Protein 6ISV (pdb70)

Sequence (681 aa):
KVPETHKGYVFTSGSSRLTLKDVPTYKPGPGEVLLKLEASGVCHSDLHILQGSFPIPSNSVLGHEITGTVVAYGLGVDPKTYPEGQLYAAHGPNPCGSCRECRSGKDNLCHAENRTNYGLGYPGGYQQYTLAKVHNLIKVPDGVGAAIAAVTTDAVLTPYHAFKKADINGLSKILIIGLGGLGINAVQIAKAMGAHVTAYDLKESSRQLARQFGADVVLESLTLDDASKEYDFVADIVSIQSTFDLALKQVKSNGLVIPLGLGSPKLTFDQNDLLVREIRILGSFWGTSLDQAEVFDLVKSGAFKPQVETGKFKDLNEILEKLEKGQIKSRLVLTDFDDIGKVPETHKGYVFTSGSSRLTLKDVPTYKPGPGEVLLKLEASGVCHSDLHILQGSFPIPSNSVLGHEITGTVVAYGLGVDPKTYPEGQLYAAHGPNPCGSCRECRSGKDNLCHAENRTNYGLGYPGGYQQYTLAKVHNLIKVPDGVGAAIAAVTTDAVLTPYHAFKKADINGLSKILIIGLGGLGINAVQIAKAMGAHVTAYDLKESSRQLARQFGADVVLESLTLDDASKEYDFVADIVSIQSTFDLALKQVKSNGLVIPLGLGSPKLTFDQNDLLVREIRILGSFWGTSLDQAEVFDLVKSGAFKPQVETGKFKDLNEILEKLEKGQIKSRLVLTDFDDI

Foldseek 3Di:
DDDQWWWFWWAAPPALGTDIDIDGQDDAAALKFKWFFFKFWDDCVVNCCSVPLDDAHGRAGATQLTKGFGDGDYPPDDCVVRPGPFIKTFQQQQFPCDDPCNVVLNRNPHPPPPDGGARSHAHHRLIRMHMHNVVGIDTQDPVDDSHNSSLCQFLQLQLLQVVVVQVDALPFEEEEEDQAQNNLSNLLNCVLRNYQYEYEYQDVLSLVSSVVRPRPYYDNDAALVDQACAGLEYEYQQPDARSVSRRLRNHHQLHEYEPAHPNDSDYDDDPVSCVVRVYHYDYTGRHGVVSSVVSSVCVVVVSGDRDEDEDASVCVRVVSVCVVVVNDSHIYMYRDSPDD/DDDDQWWWAFFFAPPALFTDIDIHGQDAAAAQKFKWQWFKFWDDCVVNCCSVVLDDADGGAGATQLTKGATDGDHHPDDQVVGDGPFIKTFQQQQAPCPDPCNVVFVSNVHPDPPDGGARRHQHHHLIRMHMHRPVGIDGQPPPDDRHNSSLCSFLQQQLLQVVVVQPDAQDFEEEEEAQAQNNLSNLLNCVVRNYQYEYEDQDPLRLVSSVVRPNNHYDNDAQPPPAAPAGQEYEQAQDDQRVVASRLRRHHQLHEYEPSYSNGSDYDDDPVSCVVSVYYYDYTGRHTVVSSVVSSVCCVVVSRPGDEAEDASVCVRVVSVCVVVPVDSHIYMYRDNVPD

Organism: Geotrichum candidum (NCBI:txid1173061)

Radius of gyration: 28.6 Å; Cα contacts (8 Å, |Δi|>4): 1696; chains: 2; bounding box: 55×83×76 Å

Structure (mmCIF, N/CA/C/O backbone):
data_6ISV
#
_entry.id   6ISV
#
_cell.length_a   104.751
_cell.length_b   104.751
_cell.length_c   273.064
_cell.angle_alpha   90.00
_cell.angle_beta   90.00
_cell.angle_gamma   120.00
#
_symmetry.space_group_name_H-M   'P 65 2 2'
#
loop_
_entity.id
_entity.type
_entity.pdbx_description
1 polymer 'Acetophenone reductase'
2 non-polymer NICOTINAMIDE-ADENINE-DINUCLEOTIDE
3 non-polymer 'ZINC ION'
4 water water
#
loop_
_atom_site.group_PDB
_atom_site.id
_atom_site.type_symbol
_atom_site.label_atom_id
_atom_site.label_alt_id
_atom_site.label_comp_id
_atom_site.label_asym_id
_atom_site.label_entity_id
_atom_site.label_seq_id
_atom_site.pdbx_PDB_ins_code
_atom_site.Cartn_x
_atom_site.Cartn_y
_atom_site.Cartn_z
_atom_site.occupancy
_atom_site.B_iso_or_equiv
_atom_site.auth_seq_id
_atom_site.auth_comp_id
_atom_site.auth_asym_id
_atom_site.auth_atom_id
_atom_site.pdbx_PDB_model_num
ATOM 1 N N . LYS A 1 3 ? -12.008 14.049 5.556 1.00 123.93 3 LYS A N 1
ATOM 2 C CA . LYS A 1 3 ? -13.418 14.210 5.891 1.00 126.80 3 LYS A CA 1
ATOM 3 C C . LYS A 1 3 ? -13.582 14.891 7.247 1.00 132.68 3 LYS A C 1
ATOM 4 O O . LYS A 1 3 ? -12.717 14.775 8.120 1.00 140.00 3 LYS A O 1
ATOM 6 N N . VAL A 1 4 ? -14.693 15.597 7.421 1.00 126.91 4 VAL A N 1
ATOM 7 C CA . VAL A 1 4 ? -14.989 16.324 8.653 1.00 116.32 4 VAL A CA 1
ATOM 8 C C . VAL A 1 4 ? -15.951 15.481 9.486 1.00 110.32 4 VAL A C 1
ATOM 9 O O . VAL A 1 4 ? -17.084 15.246 9.043 1.00 112.57 4 VAL A O 1
ATOM 13 N N . PRO A 1 5 ? -15.557 15.026 10.675 1.00 103.93 5 PRO A N 1
ATOM 14 C CA . PRO A 1 5 ? -16.497 14.297 11.534 1.00 102.68 5 PRO A CA 1
ATOM 15 C C . PRO A 1 5 ? -17.731 15.130 11.861 1.00 109.20 5 PRO A C 1
ATOM 16 O O . PRO A 1 5 ? -17.769 16.347 11.661 1.00 101.53 5 PRO A O 1
ATOM 20 N N . GLU A 1 6 ? -18.766 14.443 12.363 1.00 121.94 6 GLU A N 1
ATOM 21 C CA . GLU A 1 6 ? -20.006 15.101 12.763 1.00 123.69 6 GLU A CA 1
ATOM 22 C C . GLU A 1 6 ? -20.062 15.410 14.253 1.00 118.99 6 GLU A C 1
ATOM 23 O O . GLU A 1 6 ? -20.871 16.246 14.672 1.00 124.70 6 GLU A O 1
ATOM 29 N N . THR A 1 7 ? -19.242 14.749 15.059 1.00 105.09 7 THR A N 1
ATOM 30 C CA . THR A 1 7 ? -18.937 15.218 16.397 1.00 101.79 7 THR A CA 1
ATOM 31 C C . THR A 1 7 ? -17.431 15.140 16.593 1.00 95.79 7 THR A C 1
ATOM 32 O O . THR A 1 7 ? -16.746 14.349 15.936 1.00 92.86 7 THR A O 1
ATOM 36 N N . HIS A 1 8 ? -16.921 15.987 17.483 1.00 93.73 8 HIS A N 1
ATOM 37 C CA . HIS A 1 8 ? -15.506 16.035 17.825 1.00 96.87 8 HIS A CA 1
ATOM 38 C C . HIS A 1 8 ? -15.387 16.063 19.338 1.00 96.28 8 HIS A C 1
ATOM 39 O O . HIS A 1 8 ? -16.376 16.200 20.056 1.00 97.64 8 HIS A O 1
ATOM 46 N N . LYS A 1 9 ? -14.171 15.944 19.844 1.00 99.00 9 LYS A N 1
ATOM 47 C CA . LYS A 1 9 ? -13.994 15.938 21.287 1.00 102.74 9 LYS A CA 1
ATOM 48 C C . LYS A 1 9 ? -13.729 17.361 21.757 1.00 102.10 9 LYS A C 1
ATOM 49 O O . LYS A 1 9 ? -12.934 18.088 21.150 1.00 96.49 9 LYS A O 1
ATOM 51 N N . GLY A 1 10 ? -14.421 17.763 22.827 1.00 103.56 10 GLY A N 1
ATOM 52 C CA . GLY A 1 10 ? -14.269 19.098 23.363 1.00 99.34 10 GLY A CA 1
ATOM 53 C C . GLY A 1 10 ? -14.296 19.091 24.878 1.00 90.73 10 GLY A C 1
ATOM 54 O O . GLY A 1 10 ? -14.685 18.111 25.514 1.00 87.18 10 GLY A O 1
ATOM 55 N N . TYR A 1 11 ? -13.854 20.207 25.445 1.00 90.76 11 TYR A N 1
ATOM 56 C CA . TYR A 1 11 ? -13.877 20.426 26.884 1.00 91.95 11 TYR A CA 1
ATOM 57 C C . TYR A 1 11 ? -14.971 21.432 27.191 1.00 93.91 11 TYR A C 1
ATOM 58 O O . TYR A 1 11 ? -14.915 22.573 26.722 1.00 91.90 11 TYR A O 1
ATOM 67 N N . VAL A 1 12 ? -15.957 21.017 27.976 1.00 97.56 12 VAL A N 1
ATOM 68 C CA . VAL A 1 12 ? -17.098 21.855 28.306 1.00 97.26 12 VAL A CA 1
ATOM 69 C C . VAL A 1 12 ? -16.974 22.292 29.758 1.00 101.88 12 VAL A C 1
ATOM 70 O O . VAL A 1 12 ? -16.846 21.460 30.667 1.00 97.58 12 VAL A O 1
ATOM 74 N N . PHE A 1 13 ? -16.982 23.602 29.965 1.00 104.20 13 PHE A N 1
ATOM 75 C CA . PHE A 1 13 ? -17.266 24.159 31.275 1.00 101.63 13 PHE A CA 1
ATOM 76 C C . PHE A 1 13 ? -18.771 24.063 31.500 1.00 107.83 13 PHE A C 1
ATOM 77 O O . PHE A 1 13 ? -19.567 24.517 30.669 1.00 98.22 13 PHE A O 1
ATOM 85 N N . THR A 1 14 ? -19.163 23.415 32.584 1.00 116.76 14 THR A N 1
ATOM 86 C CA . THR A 1 14 ? -20.534 23.464 33.055 1.00 113.92 14 THR A CA 1
ATOM 87 C C . THR A 1 14 ? -20.551 24.352 34.288 1.00 108.87 14 THR A C 1
ATOM 88 O O . THR A 1 14 ? -19.614 24.318 35.095 1.00 104.81 14 THR A O 1
ATOM 92 N N . SER A 1 15 ? -21.584 25.184 34.405 1.00 109.77 15 SER A N 1
ATOM 93 C CA . SER A 1 15 ? -21.623 26.165 35.486 1.00 115.16 15 SER A CA 1
ATOM 94 C C . SER A 1 15 ? -21.820 25.456 36.823 1.00 119.82 15 SER A C 1
ATOM 95 O O . SER A 1 15 ? -22.844 24.796 37.042 1.00 123.80 15 SER A O 1
ATOM 98 N N . GLY A 1 16 ? -20.836 25.584 37.711 1.00 114.98 16 GLY A N 1
ATOM 99 C CA . GLY A 1 16 ? -20.875 24.970 39.026 1.00 115.45 16 GLY A CA 1
ATOM 100 C C . GLY A 1 16 ? -19.725 24.028 39.314 1.00 113.48 16 GLY A C 1
ATOM 101 O O . GLY A 1 16 ? -19.510 23.668 40.485 1.00 115.30 16 GLY A O 1
ATOM 102 N N . SER A 1 17 ? -18.980 23.608 38.291 1.00 110.39 17 SER A N 1
ATOM 103 C CA . SER A 1 17 ? -17.810 22.759 38.472 1.00 105.09 17 SER A CA 1
ATOM 104 C C . SER A 1 17 ? -16.550 23.598 38.330 1.00 109.12 17 SER A C 1
ATOM 105 O O . SER A 1 17 ? -16.447 24.424 37.419 1.00 103.59 17 SER A O 1
ATOM 107 N N . SER A 1 18 ? -15.612 23.404 39.253 1.00 127.96 18 SER A N 1
ATOM 108 C CA . SER A 1 18 ? -14.265 23.956 39.146 1.00 127.41 18 SER A CA 1
ATOM 109 C C . SER A 1 18 ? -13.421 23.196 38.147 1.00 118.25 18 SER A C 1
ATOM 110 O O . SER A 1 18 ? -12.204 23.444 38.081 1.00 120.73 18 SER A O 1
ATOM 112 N N . ARG A 1 19 ? -14.067 22.291 37.405 1.00 110.70 19 ARG A N 1
ATOM 113 C CA . ARG A 1 19 ? -13.405 21.428 36.438 1.00 107.05 19 ARG A CA 1
ATOM 114 C C . ARG A 1 19 ? -14.213 21.374 35.147 1.00 112.57 19 ARG A C 1
ATOM 115 O O . ARG A 1 19 ? -15.429 21.165 35.177 1.00 119.99 19 ARG A O 1
ATOM 117 N N . LEU A 1 20 ? -13.538 21.581 34.019 1.00 112.20 20 LEU A N 1
ATOM 118 C CA . LEU A 1 20 ? -14.138 21.330 32.719 1.00 105.56 20 LEU A CA 1
ATOM 119 C C . LEU A 1 20 ? -14.162 19.822 32.477 1.00 109.29 20 LEU A C 1
ATOM 120 O O . LEU A 1 20 ? -13.280 19.089 32.936 1.00 105.44 20 LEU A O 1
ATOM 122 N N . THR A 1 21 ? -15.204 19.353 31.791 1.00 111.58 21 THR A N 1
ATOM 123 C CA . THR A 1 21 ? -15.393 17.934 31.513 1.00 107.21 21 THR A CA 1
ATOM 124 C C . THR A 1 21 ? -15.293 17.684 30.013 1.00 100.26 21 THR A C 1
ATOM 125 O O . THR A 1 21 ? -15.827 18.451 29.211 1.00 99.17 21 THR A O 1
ATOM 129 N N . LEU A 1 22 ? -14.607 16.612 29.633 1.00 93.83 22 LEU A N 1
ATOM 130 C CA . LEU A 1 22 ? -14.357 16.313 28.226 1.00 94.57 22 LEU A CA 1
ATOM 131 C C . LEU A 1 22 ? -15.466 15.411 27.675 1.00 108.66 22 LEU A C 1
ATOM 132 O O . LEU A 1 22 ? -15.672 14.301 28.178 1.00 123.37 22 LEU A O 1
ATOM 137 N N . LYS A 1 23 ? -16.156 15.865 26.627 1.00 104.38 23 LYS A N 1
ATOM 138 C CA . LYS A 1 23 ? -17.216 15.076 26.007 1.00 100.56 23 LYS A CA 1
ATOM 139 C C . LYS A 1 23 ? -17.089 15.127 24.488 1.00 107.43 23 LYS A C 1
ATOM 140 O O . LYS A 1 23 ? -16.153 15.706 23.924 1.00 102.34 23 LYS A O 1
ATOM 142 N N . ASP A 1 24 ? -18.030 14.477 23.822 1.00 116.52 24 ASP A N 1
ATOM 143 C CA . ASP A 1 24 ? -18.216 14.674 22.396 1.00 118.00 24 ASP A CA 1
ATOM 144 C C . ASP A 1 24 ? -19.221 15.799 22.200 1.00 110.31 24 ASP A C 1
ATOM 145 O O . ASP A 1 24 ? -20.240 15.874 22.895 1.00 103.91 24 ASP A O 1
ATOM 150 N N . VAL A 1 25 ? -18.907 16.684 21.266 1.00 108.01 25 VAL A N 1
ATOM 151 C CA . VAL A 1 25 ? -19.624 17.934 21.071 1.00 108.21 25 VAL A CA 1
ATOM 152 C C . VAL A 1 25 ? -19.830 18.046 19.562 1.00 103.91 25 VAL A C 1
ATOM 153 O O . VAL A 1 25 ? -18.949 17.634 18.790 1.00 99.82 25 VAL A O 1
ATOM 157 N N . PRO A 1 26 ? -20.979 18.536 19.091 1.00 98.95 26 PRO A N 1
ATOM 158 C CA . PRO A 1 26 ? -21.267 18.470 17.650 1.00 99.68 26 PRO A CA 1
ATOM 159 C C . PRO A 1 26 ? -20.350 19.373 16.844 1.00 94.98 26 PRO A C 1
ATOM 160 O O . PRO A 1 26 ? -20.102 20.524 17.215 1.00 93.01 26 PRO A O 1
ATOM 164 N N . THR A 1 27 ? -19.849 18.833 15.731 1.00 94.10 27 THR A N 1
ATOM 165 C CA . THR A 1 27 ? -19.024 19.592 14.787 1.00 94.60 27 THR A CA 1
ATOM 166 C C . THR A 1 27 ? -19.929 20.555 14.023 1.00 90.00 27 THR A C 1
ATOM 167 O O . THR A 1 27 ? -20.662 20.153 13.118 1.00 89.39 27 THR A O 1
ATOM 171 N N . TYR A 1 28 ? -19.879 21.833 14.396 1.00 85.89 28 TYR A N 1
ATOM 172 C CA . TYR A 1 28 ? -20.816 22.825 13.888 1.00 83.95 28 TYR A CA 1
ATOM 173 C C . TYR A 1 28 ? -20.599 23.070 12.397 1.00 83.70 28 TYR A C 1
ATOM 174 O O . TYR A 1 28 ? -19.483 22.949 11.878 1.00 75.89 28 TYR A O 1
ATOM 176 N N . LYS A 1 29 ? -21.692 23.426 11.708 1.00 83.10 29 LYS A N 1
ATOM 177 C CA . LYS A 1 29 ? -21.670 23.654 10.267 1.00 82.54 29 LYS A CA 1
ATOM 178 C C . LYS A 1 29 ? -21.250 25.090 9.966 1.00 82.81 29 LYS A C 1
ATOM 179 O O . LYS A 1 29 ? -21.814 26.023 10.548 1.00 76.96 29 LYS A O 1
ATOM 181 N N . PRO A 1 30 ? -20.290 25.308 9.057 1.00 90.62 30 PRO A N 1
ATOM 182 C CA . PRO A 1 30 ? -19.791 26.671 8.790 1.00 86.90 30 PRO A CA 1
ATOM 183 C C . PRO A 1 30 ? -20.850 27.501 8.086 1.00 87.71 30 PRO A C 1
ATOM 184 O O . PRO A 1 30 ? -21.226 27.210 6.948 1.00 90.53 30 PRO A O 1
ATOM 188 N N . GLY A 1 31 ? -21.321 28.542 8.767 1.00 89.73 31 GLY A N 1
ATOM 189 C CA . GLY A 1 31 ? -22.329 29.424 8.229 1.00 87.92 31 GLY A CA 1
ATOM 190 C C . GLY A 1 31 ? -21.747 30.413 7.241 1.00 90.70 31 GLY A C 1
ATOM 191 O O . GLY A 1 31 ? -20.606 30.275 6.789 1.00 92.51 31 GLY A O 1
ATOM 192 N N . PRO A 1 32 ? -22.523 31.438 6.887 1.00 94.36 32 PRO A N 1
ATOM 193 C CA . PRO A 1 32 ? -22.069 32.381 5.853 1.00 96.73 32 PRO A CA 1
ATOM 194 C C . PRO A 1 32 ? -20.881 33.196 6.342 1.00 99.42 32 PRO A C 1
ATOM 195 O O . PRO A 1 32 ? -20.882 33.717 7.462 1.00 100.99 32 PRO A O 1
ATOM 199 N N . GLY A 1 33 ? -19.856 33.289 5.494 1.00 96.56 33 GLY A N 1
ATOM 200 C CA . GLY A 1 33 ? -18.624 33.960 5.854 1.00 89.14 33 GLY A CA 1
ATOM 201 C C . GLY A 1 33 ? -17.784 33.237 6.879 1.00 82.17 33 GLY A C 1
ATOM 202 O O . GLY A 1 33 ? -16.758 33.779 7.314 1.00 75.05 33 GLY A O 1
ATOM 203 N N . GLU A 1 34 ? -18.184 32.035 7.279 1.00 76.85 34 GLU A N 1
ATOM 204 C CA . GLU A 1 34 ? -17.493 31.267 8.296 1.00 76.16 34 GLU A CA 1
ATOM 205 C C . GLU A 1 34 ? -16.699 30.139 7.655 1.00 81.16 34 GLU A C 1
ATOM 206 O O . GLU A 1 34 ? -16.922 29.753 6.500 1.00 82.81 34 GLU A O 1
ATOM 212 N N . VAL A 1 35 ? -15.744 29.640 8.432 1.00 70.45 35 VAL A N 1
ATOM 213 C CA . VAL A 1 35 ? -14.954 28.475 8.072 1.00 71.08 35 VAL A CA 1
ATOM 214 C C . VAL A 1 35 ? -14.856 27.585 9.309 1.00 78.47 35 VAL A C 1
ATOM 215 O O . VAL A 1 35 ? -14.856 28.074 10.446 1.00 86.48 35 VAL A O 1
ATOM 219 N N . LEU A 1 36 ? -14.835 26.273 9.094 1.00 72.82 36 LEU A N 1
ATOM 220 C CA . LEU A 1 36 ? -14.559 25.330 10.169 1.00 72.75 36 LEU A CA 1
ATOM 221 C C . LEU A 1 36 ? -13.077 24.974 10.144 1.00 78.89 36 LEU A C 1
ATOM 222 O O . LEU A 1 36 ? -12.574 24.456 9.132 1.00 76.50 36 LEU A O 1
ATOM 227 N N . LEU A 1 37 ? -12.399 25.251 11.266 1.00 79.35 37 LEU A N 1
ATOM 228 C CA . LEU A 1 37 ? -10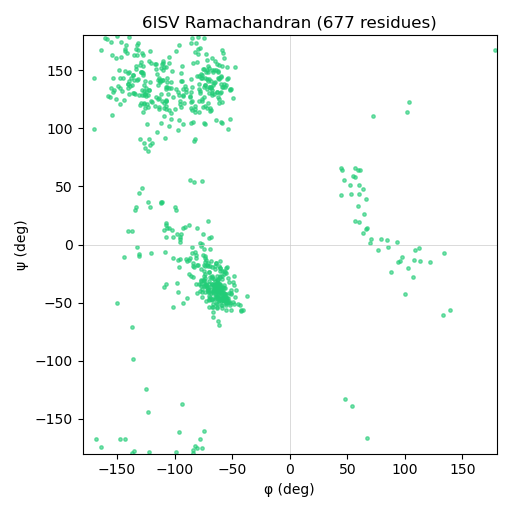.983 24.994 11.479 1.00 67.95 37 LEU A CA 1
ATOM 229 C C . LEU A 1 37 ? -10.802 23.764 12.358 1.00 68.18 37 LEU A C 1
ATOM 230 O O . LEU A 1 37 ? -11.552 23.567 13.328 1.00 79.01 37 LEU A O 1
ATOM 235 N N . LYS A 1 38 ? -9.805 22.940 12.024 1.00 60.41 38 LYS A N 1
ATOM 236 C CA . LYS A 1 38 ? -9.301 21.937 12.957 1.00 74.08 38 LYS A CA 1
ATOM 237 C C . LYS A 1 38 ? -8.234 22.593 13.818 1.00 76.11 38 LYS A C 1
ATOM 238 O O . LYS A 1 38 ? -7.303 23.215 13.296 1.00 68.5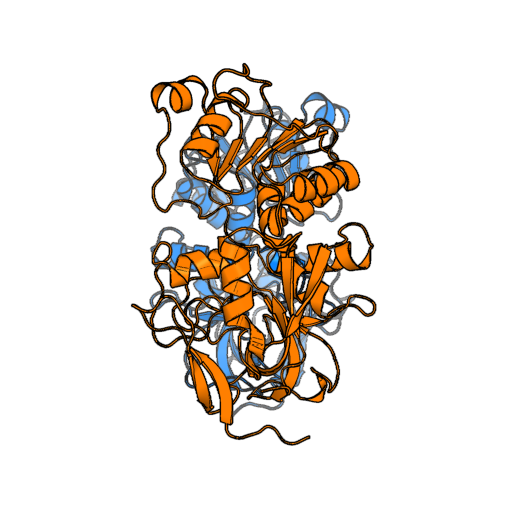4 38 LYS A O 1
ATOM 240 N N . LEU A 1 39 ? -8.383 22.462 15.131 1.00 76.41 39 LEU A N 1
ATOM 241 C CA . LEU A 1 39 ? -7.487 23.140 16.054 1.00 75.70 39 LEU A CA 1
ATOM 242 C C . LEU A 1 39 ? -6.071 22.587 15.930 1.00 75.28 39 LEU A C 1
ATOM 243 O O . LEU A 1 39 ? -5.865 21.371 15.948 1.00 87.39 39 LEU A O 1
ATOM 248 N N . GLU A 1 40 ? -5.091 23.486 15.780 1.00 65.25 40 GLU A N 1
ATOM 249 C CA . GLU A 1 40 ? -3.684 23.103 15.759 1.00 70.93 40 GLU A CA 1
ATOM 250 C C . GLU A 1 40 ? -2.925 23.506 17.015 1.00 79.18 40 GLU A C 1
ATOM 251 O O . GLU A 1 40 ? -2.018 22.781 17.435 1.00 79.77 40 GLU A O 1
ATOM 257 N N . ALA A 1 41 ? -3.268 24.637 17.627 1.00 79.32 41 ALA A N 1
ATOM 258 C CA . ALA A 1 41 ? -2.706 24.968 18.933 1.00 69.00 41 ALA A CA 1
ATOM 259 C C . ALA A 1 41 ? -3.697 25.847 19.679 1.00 68.12 41 ALA A C 1
ATOM 260 O O . ALA A 1 41 ? -4.233 26.808 19.109 1.00 66.03 41 ALA A O 1
ATOM 262 N N . SER A 1 42 ? -3.945 25.497 20.945 1.00 71.73 42 SER A N 1
ATOM 263 C CA . SER A 1 42 ? -4.894 26.186 21.822 1.00 77.29 42 SER A CA 1
ATOM 264 C C . SER A 1 42 ? -4.155 26.634 23.082 1.00 86.86 42 SER A C 1
ATOM 265 O O . SER A 1 42 ? -3.880 25.825 23.976 1.00 92.92 42 SER A O 1
ATOM 268 N N . GLY A 1 43 ? -3.845 27.923 23.155 1.00 79.45 43 GLY A N 1
ATOM 269 C CA . GLY A 1 43 ? -3.180 28.452 24.332 1.00 72.94 43 GLY A CA 1
ATOM 270 C C . GLY A 1 43 ? -4.055 28.393 25.572 1.00 73.61 43 GLY A C 1
ATOM 271 O O . GLY A 1 43 ? -5.284 28.485 25.516 1.00 74.31 43 GLY A O 1
ATOM 272 N N . VAL A 1 44 ? -3.398 28.251 26.718 1.00 68.40 44 VAL A N 1
ATOM 273 C CA . VAL A 1 44 ? -4.066 28.106 28.003 1.00 67.50 44 VAL A CA 1
ATOM 274 C C . VAL A 1 44 ? -3.876 29.405 28.781 1.00 74.41 44 VAL A C 1
ATOM 275 O O . VAL A 1 44 ? -2.747 29.764 29.136 1.00 77.89 44 VAL A O 1
ATOM 279 N N . CYS A 1 45 ? -4.984 30.091 29.065 1.00 73.24 45 CYS A N 1
ATOM 280 C CA . CYS A 1 45 ? -4.999 31.412 29.684 1.00 70.42 45 CYS A CA 1
ATOM 281 C C . CYS A 1 45 ? -5.560 31.348 31.102 1.00 71.04 45 CYS A C 1
ATOM 282 O O . CYS A 1 45 ? -6.531 30.626 31.357 1.00 69.00 45 CYS A O 1
ATOM 285 N N . HIS A 1 46 ? -4.959 32.133 32.013 1.00 68.07 46 HIS A N 1
ATOM 286 C CA . HIS A 1 46 ? -5.349 32.117 33.426 1.00 74.69 46 HIS A CA 1
ATOM 287 C C . HIS A 1 46 ? -6.791 32.565 33.601 1.00 76.58 46 HIS A C 1
ATOM 288 O O . HIS A 1 46 ? -7.483 32.108 34.528 1.00 80.20 46 HIS A O 1
ATOM 295 N N . SER A 1 47 ? -7.273 33.435 32.709 1.00 70.35 47 SER A N 1
ATOM 296 C CA . SER A 1 47 ? -8.696 33.762 32.696 1.00 70.24 47 SER A CA 1
ATOM 297 C C . SER A 1 47 ? -9.566 32.517 32.741 1.00 66.19 47 SER A C 1
ATOM 298 O O . SER A 1 47 ? -10.699 32.574 33.227 1.00 71.07 47 SER A O 1
ATOM 301 N N . ASP A 1 48 ? -9.059 31.383 32.239 1.00 63.87 48 ASP A N 1
ATOM 302 C CA . ASP A 1 48 ? -9.847 30.156 32.263 1.00 66.29 48 ASP A CA 1
ATOM 303 C C . ASP A 1 48 ? -9.940 29.597 33.680 1.00 79.65 48 ASP A C 1
ATOM 304 O O . ASP A 1 48 ? -10.983 29.053 34.064 1.00 73.47 48 ASP A O 1
ATOM 309 N N . LEU A 1 49 ? -8.878 29.744 34.483 1.00 68.87 49 LEU A N 1
ATOM 310 C CA . LEU A 1 49 ? -9.017 29.434 35.900 1.00 74.98 49 LEU A CA 1
ATOM 311 C C . LEU A 1 49 ? -9.992 30.388 36.576 1.00 79.77 49 LEU A C 1
ATOM 312 O O . LEU A 1 49 ? -10.737 29.975 37.475 1.00 74.36 49 LEU A O 1
ATOM 317 N N . HIS A 1 50 ? -10.038 31.653 36.144 1.00 72.25 50 HIS A N 1
ATOM 318 C CA . HIS A 1 50 ? -11.062 32.531 36.717 1.00 76.10 50 HIS A CA 1
ATOM 319 C C . HIS A 1 50 ? -12.471 32.110 36.296 1.00 87.53 50 HIS A C 1
ATOM 320 O O . HIS A 1 50 ? -13.419 32.264 37.076 1.00 95.19 50 HIS A O 1
ATOM 327 N N . ILE A 1 51 ? -12.627 31.585 35.078 1.00 89.79 51 ILE A N 1
ATOM 328 C CA . ILE A 1 51 ? -13.923 31.073 34.641 1.00 82.68 51 ILE A CA 1
ATOM 329 C C . ILE A 1 51 ? -14.317 29.867 35.480 1.00 90.68 51 ILE A C 1
ATOM 330 O O . ILE A 1 51 ? -15.445 29.776 35.982 1.00 94.11 51 ILE A O 1
ATOM 332 N N . LEU A 1 52 ? -13.381 28.932 35.663 1.00 91.29 52 LEU A N 1
ATOM 333 C CA . LEU A 1 52 ? -13.670 27.705 36.402 1.00 93.76 52 LEU A CA 1
ATOM 334 C C . LEU A 1 52 ? -13.905 27.983 37.880 1.00 103.55 52 LEU A C 1
ATOM 335 O O . LEU A 1 52 ? -14.863 27.471 38.470 1.00 121.28 52 LEU A O 1
ATOM 340 N N . GLN A 1 53 ? -13.034 28.785 38.500 1.00 98.62 53 GLN A N 1
ATOM 341 C CA . GLN A 1 53 ? -13.184 29.118 39.914 1.00 99.60 53 GLN A CA 1
ATOM 342 C C . GLN A 1 53 ? -14.304 30.123 40.162 1.00 99.35 53 GLN A C 1
ATOM 343 O O . GLN A 1 53 ? -14.570 30.452 41.322 1.00 108.74 53 GLN A O 1
ATOM 349 N N . GLY A 1 54 ? -14.947 30.632 39.115 1.00 97.68 54 GLY A N 1
ATOM 350 C CA . GLY A 1 54 ? -16.210 31.325 39.260 1.00 102.13 54 GLY A CA 1
ATOM 351 C C . GLY A 1 54 ? -16.160 32.831 39.425 1.00 107.90 54 GLY A C 1
ATOM 352 O O . GLY A 1 54 ? -17.224 33.442 39.587 1.00 108.88 54 GLY A O 1
ATOM 353 N N . SER A 1 55 ? -14.978 33.459 39.386 1.00 106.90 55 SER A N 1
ATOM 354 C CA . SER A 1 55 ? -14.920 34.914 39.532 1.00 104.17 55 SER A CA 1
ATOM 355 C C . SER A 1 55 ? -15.270 35.654 38.242 1.00 100.53 55 SER A C 1
ATOM 356 O O . SER A 1 55 ? -15.599 36.846 38.295 1.00 98.27 55 SER A O 1
ATOM 359 N N . PHE A 1 56 ? -15.222 34.982 37.097 1.00 99.27 56 PHE A N 1
ATOM 360 C CA . PHE A 1 56 ? -15.624 35.571 35.828 1.00 109.59 56 PHE A CA 1
ATOM 361 C C . PHE A 1 56 ? -16.705 34.685 35.228 1.00 117.49 56 PHE A C 1
ATOM 362 O O . PHE A 1 56 ? -16.459 33.488 35.006 1.00 124.61 56 PHE A O 1
ATOM 370 N N . PRO A 1 57 ? -17.906 35.200 34.974 1.00 118.73 57 PRO A N 1
ATOM 371 C CA . PRO A 1 57 ? -19.000 34.329 34.518 1.00 120.32 57 PRO A CA 1
ATOM 372 C C . PRO A 1 57 ? -19.184 34.277 33.004 1.00 106.85 57 PRO A C 1
ATOM 373 O O . PRO A 1 57 ? -19.368 35.304 32.341 1.00 101.00 57 PRO A O 1
ATOM 377 N N . ILE A 1 58 ? -19.120 33.062 32.462 1.00 102.09 58 ILE A N 1
ATOM 378 C CA . ILE A 1 58 ? -19.459 32.738 31.078 1.00 84.42 58 ILE A CA 1
ATOM 379 C C . ILE A 1 58 ? -20.671 31.822 31.143 1.00 86.66 58 ILE A C 1
ATOM 380 O O . ILE A 1 58 ? -20.788 31.039 32.093 1.00 99.66 58 ILE A O 1
ATOM 382 N N . PRO A 1 59 ? -21.586 31.875 30.181 1.00 96.34 59 PRO A N 1
ATOM 383 C CA . PRO A 1 59 ? -22.676 30.890 30.150 1.00 100.89 59 PRO A CA 1
ATOM 384 C C . PRO A 1 59 ? -22.130 29.465 30.170 1.00 106.99 59 PRO A C 1
ATOM 385 O O . PRO A 1 59 ? -21.000 29.207 29.744 1.00 103.27 59 PRO A O 1
ATOM 389 N N . SER A 1 60 ? -22.934 28.538 30.699 1.00 113.78 60 SER A N 1
ATOM 390 C CA . SER A 1 60 ? -22.519 27.144 30.800 1.00 107.78 60 SER A CA 1
ATOM 391 C C . SER A 1 60 ? -22.721 26.438 29.459 1.00 105.43 60 SER A C 1
ATOM 392 O O . SER A 1 60 ? -23.105 27.054 28.457 1.00 88.18 60 SER A O 1
ATOM 394 N N . ASN A 1 61 ? -22.464 25.122 29.453 1.00 113.12 61 ASN A N 1
ATOM 395 C CA . ASN A 1 61 ? -22.471 24.301 28.235 1.00 103.88 61 ASN A CA 1
ATOM 396 C C . ASN A 1 61 ? -21.560 24.899 27.160 1.00 114.13 61 ASN A C 1
ATOM 397 O O . ASN A 1 61 ? -21.910 24.952 25.975 1.00 113.00 61 ASN A O 1
ATOM 399 N N . SER A 1 62 ? -20.365 25.342 27.579 1.00 113.18 62 SER A N 1
ATOM 400 C CA . SER A 1 62 ? -19.463 26.115 26.732 1.00 105.67 62 SER A CA 1
ATOM 401 C C . SER A 1 62 ? -18.068 25.501 26.697 1.00 98.39 62 SER A C 1
ATOM 402 O O . SER A 1 62 ? -17.637 24.830 27.641 1.00 94.44 62 SER A O 1
ATOM 405 N N . VAL A 1 63 ? -17.365 25.763 25.594 1.00 91.35 63 VAL A N 1
ATOM 406 C CA . VAL A 1 63 ? -15.976 25.362 25.392 1.00 87.49 63 VAL A CA 1
ATOM 407 C C . VAL A 1 63 ? -15.116 26.620 25.494 1.00 87.68 63 VAL A C 1
ATOM 408 O O . VAL A 1 63 ? -15.451 27.652 24.897 1.00 83.06 63 VAL A O 1
ATOM 412 N N . LEU A 1 64 ? -14.002 26.536 26.248 1.00 86.03 64 LEU A N 1
ATOM 413 C CA . LEU A 1 64 ? -13.418 27.704 26.906 1.00 81.90 64 LEU A CA 1
ATOM 414 C C . LEU A 1 64 ? -12.099 28.224 26.330 1.00 93.46 64 LEU A C 1
ATOM 415 O O . LEU A 1 64 ? -11.621 29.274 26.791 1.00 92.69 64 LEU A O 1
ATOM 420 N N . GLY A 1 65 ? -11.481 27.547 25.367 1.00 90.97 65 GLY A N 1
ATOM 421 C CA . GLY A 1 65 ? -10.196 28.027 24.867 1.00 86.83 65 GLY A CA 1
ATOM 422 C C . GLY A 1 65 ? -10.356 29.267 23.994 1.00 79.32 65 GLY A C 1
ATOM 423 O O . GLY A 1 65 ? -11.311 29.397 23.227 1.00 67.30 65 GLY A O 1
ATOM 424 N N . HIS A 1 66 ? -9.403 30.190 24.101 1.00 63.95 66 HIS A N 1
ATOM 425 C CA . HIS A 1 66 ? -9.528 31.401 23.303 1.00 65.89 66 HIS A CA 1
ATOM 426 C C . HIS A 1 66 ? -8.207 31.873 22.721 1.00 74.88 66 HIS A C 1
ATOM 427 O O . HIS A 1 66 ? -8.148 32.999 22.210 1.00 73.69 66 HIS A O 1
ATOM 434 N N . GLU A 1 67 ? -7.154 31.059 22.777 1.00 72.46 67 GLU A N 1
ATOM 435 C CA . GLU A 1 67 ? -5.919 31.324 22.040 1.00 69.76 67 GLU A CA 1
ATOM 436 C C . GLU A 1 67 ? -5.851 30.305 20.899 1.00 76.73 67 GLU A C 1
ATOM 437 O O . GLU A 1 67 ? -5.287 29.226 21.056 1.00 80.39 67 GLU A O 1
ATOM 443 N N . ILE A 1 68 ? -6.389 30.679 19.730 1.00 76.10 68 ILE A N 1
ATOM 444 C CA . ILE A 1 68 ? -6.855 29.747 18.689 1.00 72.55 68 ILE A CA 1
ATOM 445 C C . ILE A 1 68 ? -5.948 29.801 17.460 1.00 69.45 68 ILE A C 1
ATOM 446 O O . ILE A 1 68 ? -5.823 30.858 16.824 1.00 66.72 68 ILE A O 1
ATOM 451 N N . THR A 1 69 ? -5.384 28.654 17.060 1.00 62.71 69 THR A N 1
ATOM 452 C CA . THR A 1 69 ? -4.775 28.571 15.734 1.00 66.50 69 THR A CA 1
ATOM 453 C C . THR A 1 69 ? -5.094 27.228 15.102 1.00 80.02 69 THR A C 1
ATOM 454 O O . THR A 1 69 ? -5.047 26.188 15.774 1.00 89.29 69 THR A O 1
ATOM 458 N N . GLY A 1 70 ? -5.361 27.258 13.800 1.00 75.68 70 GLY A N 1
ATOM 459 C CA . GLY A 1 70 ? -5.718 26.034 13.111 1.00 86.71 70 GLY A CA 1
ATOM 460 C C . GLY A 1 70 ? -5.708 26.188 11.606 1.00 89.11 70 GLY A C 1
ATOM 461 O O . GLY A 1 70 ? -5.218 27.176 11.061 1.00 97.11 70 GLY A O 1
ATOM 462 N N . THR A 1 71 ? -6.278 25.192 10.938 1.00 80.02 71 THR A N 1
ATOM 463 C CA . THR A 1 71 ? -6.232 25.061 9.489 1.00 68.56 71 THR A CA 1
ATOM 464 C C . THR A 1 71 ? -7.648 24.961 8.941 1.00 67.05 71 THR A C 1
ATOM 465 O O . THR A 1 71 ? -8.484 24.244 9.500 1.00 59.90 71 THR A O 1
ATOM 469 N N . VAL A 1 72 ? -7.921 25.705 7.862 1.00 72.79 72 VAL A N 1
ATOM 470 C CA . VAL A 1 72 ? -9.224 25.631 7.216 1.00 80.20 72 VAL A CA 1
ATOM 471 C C . VAL A 1 72 ? -9.489 24.195 6.787 1.00 82.35 72 VAL A C 1
ATOM 472 O O . VAL A 1 72 ? -8.603 23.511 6.253 1.00 81.51 72 VAL A O 1
ATOM 474 N N . VAL A 1 73 ? -10.708 23.715 7.049 1.00 81.08 73 VAL A N 1
ATOM 475 C CA . VAL A 1 73 ? -11.043 22.330 6.724 1.00 75.85 73 VAL A CA 1
ATOM 476 C C . VAL A 1 73 ? -12.491 22.195 6.241 1.00 72.46 73 VAL A C 1
ATOM 477 O O . VAL A 1 73 ? -12.883 21.139 5.722 1.00 68.63 73 VAL A O 1
ATOM 481 N N . ALA A 1 74 ? -13.299 23.252 6.392 1.00 69.69 74 ALA A N 1
ATOM 482 C CA . ALA A 1 74 ? -14.566 23.289 5.654 1.00 76.48 74 ALA A CA 1
ATOM 483 C C . ALA A 1 74 ? -15.023 24.723 5.419 1.00 87.84 74 ALA A C 1
ATOM 484 O O . ALA A 1 74 ? -14.871 25.581 6.293 1.00 90.11 74 ALA A O 1
ATOM 486 N N . TYR A 1 75 ? -15.623 24.961 4.250 1.00 79.43 75 TYR A N 1
ATOM 487 C CA . TYR A 1 75 ? -15.997 26.301 3.806 1.00 71.90 75 TYR A CA 1
ATOM 488 C C . TYR A 1 75 ? -17.501 26.513 3.899 1.00 71.53 75 TYR A C 1
ATOM 489 O O . TYR A 1 75 ? -18.281 25.645 3.504 1.00 77.72 75 TYR A O 1
ATOM 498 N N . GLY A 1 76 ? -17.903 27.676 4.415 1.00 73.99 76 GLY A N 1
ATOM 499 C CA . GLY A 1 76 ? -19.294 28.072 4.431 1.00 76.83 76 GLY A CA 1
ATOM 500 C C . GLY A 1 76 ? -19.621 28.965 3.243 1.00 84.76 76 GLY A C 1
ATOM 501 O O . GLY A 1 76 ? -18.743 29.387 2.490 1.00 75.57 76 GLY A O 1
ATOM 502 N N . LEU A 1 77 ? -20.918 29.244 3.084 1.00 98.45 77 LEU A N 1
ATOM 503 C CA . LEU A 1 77 ? -21.377 30.000 1.922 1.00 92.05 77 LEU A CA 1
ATOM 504 C C . LEU A 1 77 ? -20.733 31.372 1.927 1.00 91.60 77 LEU A C 1
ATOM 505 O O . LEU A 1 77 ? -20.859 32.123 2.902 1.00 89.42 77 LEU A O 1
ATOM 507 N N . GLY A 1 78 ? -20.008 31.677 0.849 1.00 86.42 78 GLY A N 1
ATOM 508 C CA . GLY A 1 78 ? -19.415 32.981 0.655 1.00 74.82 78 GLY A CA 1
ATOM 509 C C . GLY A 1 78 ? -17.907 33.008 0.710 1.00 77.34 78 GLY A C 1
ATOM 510 O O . GLY A 1 78 ? -17.322 34.074 0.486 1.00 79.29 78 GLY A O 1
ATOM 511 N N . VAL A 1 79 ? -17.253 31.880 0.980 1.00 76.42 79 VAL A N 1
ATOM 512 C CA . VAL A 1 79 ? -15.824 31.849 1.281 1.00 71.95 79 VAL A CA 1
ATOM 513 C C . VAL A 1 79 ? -15.101 31.124 0.158 1.00 71.27 79 VAL A C 1
ATOM 514 O O . VAL A 1 79 ? -15.334 29.931 -0.070 1.00 64.91 79 VAL A O 1
ATOM 518 N N . ASP A 1 80 ? -14.200 31.827 -0.512 1.00 85.24 80 ASP A N 1
ATOM 519 C CA . ASP A 1 80 ? -13.480 31.261 -1.652 1.00 98.43 80 ASP A CA 1
ATOM 520 C C . ASP A 1 80 ? -12.299 30.426 -1.163 1.00 93.27 80 ASP A C 1
ATOM 521 O O . ASP A 1 80 ? -11.386 30.976 -0.530 1.00 92.94 80 ASP A O 1
ATOM 526 N N . PRO A 1 81 ? -12.276 29.113 -1.419 1.00 84.98 81 PRO A N 1
ATOM 527 C CA . PRO A 1 81 ? -11.117 28.303 -1.002 1.00 81.13 81 PRO A CA 1
ATOM 528 C C . PRO A 1 81 ? -9.815 28.732 -1.634 1.00 86.12 81 PRO A C 1
ATOM 529 O O . PRO A 1 81 ? -8.750 28.423 -1.086 1.00 88.58 81 PRO A O 1
ATOM 533 N N . LYS A 1 82 ? -9.852 29.416 -2.776 1.00 97.31 82 LYS A N 1
ATOM 534 C CA . LYS A 1 82 ? -8.622 29.994 -3.305 1.00 105.45 82 LYS A CA 1
ATOM 535 C C . LYS A 1 82 ? -8.050 31.016 -2.334 1.00 96.34 82 LYS A C 1
ATOM 536 O O . LYS A 1 82 ? -6.829 31.096 -2.147 1.00 99.05 82 LYS A O 1
ATOM 538 N N . THR A 1 83 ? -8.927 31.788 -1.686 1.00 89.94 83 THR A N 1
ATOM 539 C CA . THR A 1 83 ? -8.493 32.850 -0.791 1.00 88.86 83 THR A CA 1
ATOM 540 C C . THR A 1 83 ? -8.028 32.302 0.555 1.00 88.91 83 THR A C 1
ATOM 541 O O . THR A 1 83 ? -7.077 32.830 1.142 1.00 77.91 83 THR A O 1
ATOM 545 N N . TYR A 1 84 ? -8.674 31.247 1.047 1.00 82.31 84 TYR A N 1
ATOM 546 C CA . TYR A 1 84 ? -8.374 30.643 2.344 1.00 69.65 84 TYR A CA 1
ATOM 547 C C . TYR A 1 84 ? -8.100 29.162 2.115 1.00 73.75 84 TYR A C 1
ATOM 548 O O . TYR A 1 84 ? -8.989 28.316 2.277 1.00 81.90 84 TYR A O 1
ATOM 557 N N . PRO A 1 85 ? -6.879 28.810 1.724 1.00 68.21 85 PRO A N 1
ATOM 558 C CA . PRO A 1 85 ? -6.599 27.415 1.369 1.00 68.46 85 PRO A CA 1
ATOM 559 C C . PRO A 1 85 ? -6.551 26.502 2.580 1.00 81.92 85 PRO A C 1
ATOM 560 O O . PRO A 1 85 ? -6.169 26.903 3.687 1.00 92.64 85 PRO A O 1
ATOM 564 N N . GLU A 1 86 ? -6.947 25.251 2.349 1.00 85.21 86 GLU A N 1
ATOM 565 C CA . GLU A 1 86 ? -6.675 24.191 3.308 1.00 88.80 86 GLU A CA 1
ATOM 566 C C . GLU A 1 86 ? -5.171 24.073 3.515 1.00 94.78 86 GLU A C 1
ATOM 567 O O . GLU A 1 86 ? -4.372 24.443 2.649 1.00 89.83 86 GLU A O 1
ATOM 569 N N . GLY A 1 87 ? -4.783 23.579 4.688 1.00 99.22 87 GLY A N 1
ATOM 570 C CA . GLY A 1 87 ? -3.383 23.464 5.026 1.00 98.70 87 GLY A CA 1
ATOM 571 C C . GLY A 1 87 ? -2.697 24.753 5.427 1.00 98.92 87 GLY A C 1
ATOM 572 O O . GLY A 1 87 ? -1.523 24.711 5.816 1.00 103.81 87 GLY A O 1
ATOM 573 N N . GLN A 1 88 ? -3.374 25.897 5.353 1.00 88.06 88 GLN A N 1
ATOM 574 C CA . GLN A 1 88 ? -2.785 27.161 5.782 1.00 85.52 88 GLN A CA 1
ATOM 575 C C . GLN A 1 88 ? -3.090 27.404 7.256 1.00 82.32 88 GLN A C 1
ATOM 576 O O . GLN A 1 88 ? -4.231 27.234 7.698 1.00 83.88 88 GLN A O 1
ATOM 582 N N . LEU A 1 89 ? -2.070 27.809 8.010 1.00 76.18 89 LEU A N 1
ATOM 583 C CA . LEU A 1 89 ? -2.238 28.085 9.432 1.00 70.39 89 LEU A CA 1
ATOM 584 C C . LEU A 1 89 ? -2.791 29.488 9.613 1.00 69.06 89 LEU A C 1
ATOM 585 O O . LEU A 1 89 ? -2.150 30.467 9.216 1.00 65.10 89 LEU A O 1
ATOM 590 N N . TYR A 1 90 ? -3.969 29.587 10.220 1.00 74.36 90 TYR A N 1
ATOM 591 C CA . TYR A 1 90 ? -4.544 30.855 10.631 1.00 76.65 90 TYR A CA 1
ATOM 592 C C . TYR A 1 90 ? -4.573 30.956 12.151 1.00 74.60 90 TYR A C 1
ATOM 593 O O . TYR A 1 90 ? -4.640 29.947 12.866 1.00 81.79 90 TYR A O 1
ATOM 602 N N . ALA A 1 91 ? -4.500 32.192 12.626 1.00 63.41 91 ALA A N 1
ATOM 603 C CA . ALA A 1 91 ? -4.791 32.541 14.007 1.00 62.35 91 ALA A CA 1
ATOM 604 C C . ALA A 1 91 ? -6.130 33.260 14.071 1.00 65.89 91 ALA A C 1
ATOM 605 O O . ALA A 1 91 ? -6.473 34.041 13.171 1.00 64.26 91 ALA A O 1
ATOM 607 N N . ALA A 1 92 ? -6.884 33.000 15.138 1.00 61.93 92 ALA A N 1
ATOM 608 C CA . ALA A 1 92 ? -8.158 33.675 15.338 1.00 52.59 92 ALA A CA 1
ATOM 609 C C . ALA A 1 92 ? -7.995 34.917 16.214 1.00 60.80 92 ALA A C 1
ATOM 610 O O . ALA A 1 92 ? -7.065 35.031 17.021 1.00 66.08 92 ALA A O 1
ATOM 612 N N . HIS A 1 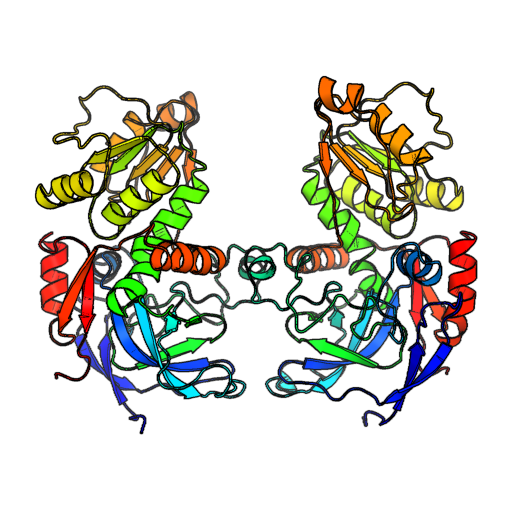93 ? -8.898 35.868 16.015 1.00 56.37 93 HIS A N 1
ATOM 613 C CA . HIS A 1 93 ? -8.955 37.085 16.814 1.00 56.63 93 HIS A CA 1
ATOM 614 C C . HIS A 1 93 ? -9.920 36.810 17.961 1.00 58.17 93 HIS A C 1
ATOM 615 O O . HIS A 1 93 ? -11.136 36.782 17.772 1.00 63.29 93 HIS A O 1
ATOM 622 N N . GLY A 1 94 ? -9.385 36.578 19.148 1.00 64.86 94 GLY A N 1
ATOM 623 C CA . GLY A 1 94 ? -10.182 36.128 20.271 1.00 54.99 94 GLY A CA 1
ATOM 624 C C . GLY A 1 94 ? -11.522 36.812 20.529 1.00 49.37 94 GLY A C 1
ATOM 625 O O . GLY A 1 94 ? -12.544 36.140 20.701 1.00 58.09 94 GLY A O 1
ATOM 626 N N . PRO A 1 95 ? -11.546 38.150 20.601 1.00 47.63 95 PRO A N 1
ATOM 627 C CA . PRO A 1 95 ? -12.836 38.848 20.775 1.00 57.50 95 PRO A CA 1
ATOM 628 C C . PRO A 1 95 ? -13.897 38.508 19.717 1.00 64.93 95 PRO A C 1
ATOM 629 O O . PRO A 1 95 ? -15.103 38.650 19.986 1.00 54.50 95 PRO A O 1
ATOM 633 N N . ASN A 1 96 ? -13.495 38.074 18.523 1.00 60.13 96 ASN A N 1
ATOM 634 C CA . ASN A 1 96 ? -14.475 37.655 17.519 1.00 60.12 96 ASN A CA 1
ATOM 635 C C . ASN A 1 96 ? -15.473 38.779 17.213 1.00 58.99 96 ASN A C 1
ATOM 636 O O . ASN A 1 96 ? -16.685 38.593 17.383 1.00 56.13 96 ASN A O 1
ATOM 641 N N . PRO A 1 97 ? -15.016 39.956 16.776 1.00 52.62 97 PRO A N 1
ATOM 642 C CA . PRO A 1 97 ? -15.946 41.067 16.534 1.00 56.61 97 PRO A CA 1
ATOM 643 C C . PRO A 1 97 ? -16.880 40.785 15.362 1.00 72.10 97 PRO A C 1
ATOM 644 O O . PRO A 1 97 ? -16.623 39.937 14.502 1.00 46.93 97 PRO A O 1
ATOM 648 N N . CYS A 1 98 ? -17.986 41.528 15.326 1.00 65.50 98 CYS A N 1
ATOM 649 C CA . CYS A 1 98 ? -18.921 41.333 14.228 1.00 58.23 98 CYS A CA 1
ATOM 650 C C . CYS A 1 98 ? -18.389 41.938 12.930 1.00 65.39 98 CYS A C 1
ATOM 651 O O . CYS A 1 98 ? -18.648 41.406 11.849 1.00 57.92 98 CYS A O 1
ATOM 654 N N . GLY A 1 99 ? -17.606 43.009 13.021 1.00 69.56 99 GLY A N 1
ATOM 655 C CA . GLY A 1 99 ? -16.955 43.612 11.880 1.00 61.45 99 GLY A CA 1
ATOM 656 C C . GLY A 1 99 ? -17.687 44.803 11.312 1.00 67.52 99 GLY A C 1
ATOM 657 O O . GLY A 1 99 ? -17.111 45.541 10.502 1.00 59.18 99 GLY A O 1
ATOM 658 N N . SER A 1 100 ? -18.923 45.033 11.750 1.00 72.44 100 SER A N 1
ATOM 659 C CA . SER A 1 100 ? -19.811 45.999 11.124 1.00 65.68 100 SER A CA 1
ATOM 660 C C . SER A 1 100 ? -20.477 46.972 12.085 1.00 67.92 100 SER A C 1
ATOM 661 O O . SER A 1 100 ? -21.147 47.898 11.617 1.00 70.19 100 SER A O 1
ATOM 664 N N . CYS A 1 101 ? -20.357 46.785 13.397 1.00 48.00 101 CYS A N 1
ATOM 665 C CA . CYS A 1 101 ? -21.110 47.627 14.317 1.00 51.59 101 CYS A CA 1
ATOM 666 C C . CYS A 1 101 ? -20.356 48.933 14.558 1.00 49.67 101 CYS A C 1
ATOM 667 O O . CYS A 1 101 ? -19.292 49.175 13.980 1.00 47.40 101 CYS A O 1
ATOM 670 N N . ARG A 1 102 ? -20.897 49.781 15.449 1.00 48.39 102 ARG A N 1
ATOM 671 C CA . ARG A 1 102 ? -20.253 51.063 15.731 1.00 47.69 102 ARG A CA 1
ATOM 672 C C . ARG A 1 102 ? -18.874 50.860 16.348 1.00 62.43 102 ARG A C 1
ATOM 673 O O . ARG A 1 102 ? -17.923 51.588 16.027 1.00 59.93 102 ARG A O 1
ATOM 681 N N . GLU A 1 103 ? -18.749 49.875 17.247 1.00 51.75 103 GLU A N 1
ATOM 682 C CA . GLU A 1 103 ? -17.470 49.629 17.902 1.00 54.93 103 GLU A CA 1
ATOM 683 C C . GLU A 1 103 ? -16.444 49.051 16.929 1.00 59.23 103 GLU A C 1
ATOM 684 O O . GLU A 1 103 ? -15.262 49.400 16.983 1.00 54.65 103 GLU A O 1
ATOM 690 N N . CYS A 1 104 ? -16.881 48.200 16.005 1.00 67.67 104 CYS A N 1
ATOM 691 C CA . CYS A 1 104 ? -15.951 47.614 15.050 1.00 59.63 104 CYS A CA 1
ATOM 692 C C . CYS A 1 104 ? -15.452 48.662 14.058 1.00 56.39 104 CYS A C 1
ATOM 693 O O . CYS A 1 104 ? -14.248 48.721 13.774 1.00 65.53 104 CYS A O 1
ATOM 696 N N . ARG A 1 105 ? -16.343 49.554 13.587 1.00 54.81 105 ARG A N 1
ATOM 697 C CA . ARG A 1 105 ? -15.920 50.583 12.633 1.00 62.49 105 ARG A CA 1
ATOM 698 C C . ARG A 1 105 ? -15.106 51.680 13.304 1.00 59.76 105 ARG A C 1
ATOM 699 O O . ARG A 1 105 ? -14.284 52.328 12.641 1.00 56.48 105 ARG A O 1
ATOM 707 N N . SER A 1 106 ? -15.335 51.910 14.605 1.00 60.45 106 SER A N 1
ATOM 708 C CA . SER A 1 106 ? -14.469 52.783 15.387 1.00 54.91 106 SER A CA 1
ATOM 709 C C . SER A 1 106 ? -13.021 52.321 15.356 1.00 48.77 106 SER A C 1
ATOM 710 O O . SER A 1 106 ? -12.119 53.140 15.530 1.00 44.43 106 SER A O 1
ATOM 713 N N . GLY A 1 107 ? -12.777 51.034 15.132 1.00 53.64 107 GLY A N 1
ATOM 714 C CA . GLY A 1 107 ? -11.482 50.436 15.351 1.00 57.20 107 GLY A CA 1
ATOM 715 C C . GLY A 1 107 ? -11.347 49.811 16.720 1.00 61.66 107 GLY A C 1
ATOM 716 O O . GLY A 1 107 ? -10.407 49.038 16.945 1.00 61.59 107 GLY A O 1
ATOM 717 N N . LYS A 1 108 ? -12.258 50.144 17.638 1.00 53.43 108 LYS A N 1
ATOM 718 C CA . LYS A 1 108 ? -12.345 49.532 18.949 1.00 48.21 108 LYS A CA 1
ATOM 719 C C . LYS A 1 108 ? -13.121 48.225 18.866 1.00 52.34 108 LYS A C 1
ATOM 720 O O . LYS A 1 108 ? -14.094 48.028 19.615 1.00 56.95 108 LYS A O 1
ATOM 726 N N . ASP A 1 109 ? -12.708 47.319 17.973 1.00 43.85 109 ASP A N 1
ATOM 727 C CA . ASP A 1 109 ? -13.511 46.109 17.803 1.00 52.39 109 ASP A CA 1
ATOM 728 C C . ASP A 1 109 ? -13.208 45.046 18.845 1.00 45.40 109 ASP A C 1
ATOM 729 O O . ASP A 1 109 ? -13.925 44.046 18.902 1.00 50.50 109 ASP A O 1
ATOM 734 N N . ASN A 1 110 ? -12.200 45.245 19.696 1.00 51.09 110 ASN A N 1
ATOM 735 C CA . ASN A 1 110 ? -12.088 44.404 20.884 1.00 52.16 110 ASN A CA 1
ATOM 736 C C . ASN A 1 110 ? -13.280 44.610 21.805 1.00 56.36 110 ASN A C 1
ATOM 737 O O . ASN A 1 110 ? -13.540 43.766 22.675 1.00 63.29 110 ASN A O 1
ATOM 742 N N . LEU A 1 111 ? -14.032 45.697 21.599 1.00 54.00 111 LEU A N 1
ATOM 743 C CA . LEU A 1 111 ? -15.159 46.073 22.439 1.00 53.08 111 LEU A CA 1
ATOM 744 C C . LEU A 1 111 ? -16.504 45.741 21.810 1.00 56.54 111 LEU A C 1
ATOM 745 O O . LEU A 1 111 ? -17.537 46.210 22.300 1.00 69.29 111 LEU A O 1
ATOM 750 N N . CYS A 1 112 ? -16.518 44.945 20.748 1.00 68.11 112 CYS A N 1
ATOM 751 C CA . CYS A 1 112 ? -17.766 44.595 20.079 1.00 66.51 112 CYS A CA 1
ATOM 752 C C . CYS A 1 112 ? -18.684 43.860 21.046 1.00 64.15 112 CYS A C 1
ATOM 753 O O . CYS A 1 112 ? -18.258 42.922 21.722 1.00 65.44 112 CYS A O 1
ATOM 756 N N . HIS A 1 113 ? -19.930 44.309 21.130 1.00 74.13 113 HIS A N 1
ATOM 757 C CA . HIS A 1 113 ? -21.014 43.619 21.815 1.00 77.81 113 HIS A CA 1
ATOM 758 C C . HIS A 1 113 ? -22.230 43.554 20.901 1.00 86.88 113 HIS A C 1
ATOM 759 O O . HIS A 1 113 ? -23.361 43.853 21.297 1.00 94.62 113 HIS A O 1
ATOM 766 N N . ALA A 1 114 ? -21.985 43.210 19.642 1.00 82.67 114 ALA A N 1
ATOM 767 C CA . ALA A 1 114 ? -23.063 42.960 18.699 1.00 78.78 114 ALA A CA 1
ATOM 768 C C . ALA A 1 114 ? -23.770 41.669 19.072 1.00 76.03 114 ALA A C 1
ATOM 769 O O . ALA A 1 114 ? -23.124 40.655 19.350 1.00 70.45 114 ALA A O 1
ATOM 771 N N . GLU A 1 115 ? -25.099 41.699 19.047 1.00 82.83 115 GLU A N 1
ATOM 772 C CA . GLU A 1 115 ? -25.913 40.569 19.479 1.00 84.30 115 GLU A CA 1
ATOM 773 C C . GLU A 1 115 ? -25.796 39.366 18.543 1.00 86.99 115 GLU A C 1
ATOM 774 O O . GLU A 1 115 ? -26.512 38.377 18.707 1.00 94.07 115 GLU A O 1
ATOM 776 N N . ASN A 1 116 ? -24.898 39.423 17.563 1.00 89.25 116 ASN A N 1
ATOM 777 C CA . ASN A 1 116 ? -24.763 38.306 16.639 1.00 94.14 116 ASN A CA 1
ATOM 778 C C . ASN A 1 116 ? -23.832 37.226 17.163 1.00 94.13 116 ASN A C 1
ATOM 779 O O . ASN A 1 116 ? -24.017 36.048 16.836 1.00 97.32 116 ASN A O 1
ATOM 781 N N . ARG A 1 117 ? -22.870 37.5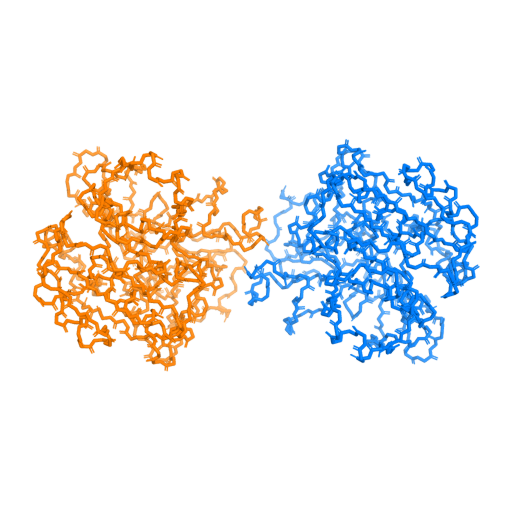93 18.006 1.00 93.96 117 ARG A N 1
ATOM 782 C CA . ARG A 1 117 ? -21.804 36.684 18.393 1.00 83.96 117 ARG A CA 1
ATOM 783 C C . ARG A 1 117 ? -21.357 37.043 19.815 1.00 84.89 117 ARG A C 1
ATOM 784 O O . ARG A 1 117 ? -21.907 37.958 20.431 1.00 92.26 117 ARG A O 1
ATOM 792 N N . THR A 1 118 ? -20.380 36.297 20.353 1.00 70.63 118 THR A N 1
ATOM 793 C CA . THR A 1 118 ? -19.647 36.680 21.563 1.00 78.22 118 THR A CA 1
ATOM 794 C C . THR A 1 118 ? -18.190 36.260 21.415 1.00 83.47 118 THR A C 1
ATOM 795 O O . THR A 1 118 ? -17.843 35.479 20.527 1.00 88.26 118 THR A O 1
ATOM 799 N N . ASN A 1 119 ? -17.330 36.789 22.301 1.00 84.29 119 ASN A N 1
ATOM 800 C CA . ASN A 1 119 ? -15.911 36.426 22.344 1.00 75.79 119 ASN A CA 1
ATOM 801 C C . ASN A 1 119 ? -15.696 34.918 22.300 1.00 72.57 119 ASN A C 1
ATOM 802 O O . ASN A 1 119 ? -16.551 34.153 22.757 1.00 82.18 119 ASN A O 1
ATOM 807 N N . TYR A 1 120 ? -14.549 34.477 21.793 1.00 61.60 120 TYR A N 1
ATOM 808 C CA . TYR A 1 120 ? -14.210 33.064 21.899 1.00 64.64 120 TYR A CA 1
ATOM 809 C C . TYR A 1 120 ? -14.108 32.656 23.365 1.00 66.84 120 TYR A C 1
ATOM 810 O O . TYR A 1 120 ? -13.640 33.424 24.218 1.00 57.42 120 TYR A O 1
ATOM 819 N N . GLY A 1 121 ? -14.554 31.440 23.659 1.00 72.29 121 GLY A N 1
ATOM 820 C CA . GLY A 1 121 ? -14.337 30.855 24.973 1.00 76.49 121 GLY A CA 1
ATOM 821 C C . GLY A 1 121 ? -14.997 31.573 26.134 1.00 87.39 121 GLY A C 1
ATOM 822 O O . GLY A 1 121 ? -14.690 31.295 27.297 1.00 93.71 121 GLY A O 1
ATOM 823 N N . LEU A 1 122 ? -15.866 32.534 25.835 1.00 86.97 122 LEU A N 1
ATOM 824 C CA . LEU A 1 122 ? -16.796 33.101 26.804 1.00 83.10 122 LEU A CA 1
ATOM 825 C C . LEU A 1 122 ? -18.211 32.941 26.267 1.00 88.40 122 LEU A C 1
ATOM 826 O O . LEU A 1 122 ? -19.058 33.824 26.429 1.00 97.01 122 LEU A O 1
ATOM 831 N N . GLY A 1 123 ? -18.457 31.817 25.594 1.00 79.08 123 GLY A N 1
ATOM 832 C CA . GLY A 1 123 ? -19.730 31.551 24.959 1.00 73.16 123 GLY A CA 1
ATOM 833 C C . GLY A 1 123 ? -19.565 30.907 23.598 1.00 83.30 123 GLY A C 1
ATOM 834 O O . GLY A 1 123 ? -20.098 29.821 23.351 1.00 85.08 123 GLY A O 1
ATOM 835 N N . TYR A 1 124 ? -18.825 31.571 22.709 1.00 84.51 124 TYR A N 1
ATOM 836 C CA . TYR A 1 124 ? -18.604 31.051 21.366 1.00 91.57 124 TYR A CA 1
ATOM 837 C C . TYR A 1 124 ? -17.657 29.849 21.413 1.00 97.02 124 TYR A C 1
ATOM 838 O O . TYR A 1 124 ? -16.715 29.834 22.210 1.00 91.05 124 TYR A O 1
ATOM 847 N N . PRO A 1 125 ? -17.885 28.818 20.572 1.00 105.48 125 PRO A N 1
ATOM 848 C CA . PRO A 1 125 ? -17.110 27.571 20.684 1.00 113.45 125 PRO A CA 1
ATOM 849 C C . PRO A 1 125 ? -15.612 27.794 20.658 1.00 109.57 125 PRO A C 1
ATOM 850 O O . PRO A 1 125 ? -15.013 27.944 19.588 1.00 123.33 125 PRO A O 1
ATOM 854 N N . GLY A 1 126 ? -15.004 27.801 21.835 1.00 90.95 126 GLY A N 1
ATOM 855 C CA . GLY A 1 126 ? -13.610 28.150 21.977 1.00 72.50 126 GLY A CA 1
ATOM 856 C C . GLY A 1 126 ? -12.658 27.070 21.503 1.00 72.10 126 GLY A C 1
ATOM 857 O O . GLY A 1 126 ? -13.015 26.171 20.739 1.00 77.54 126 GLY A O 1
ATOM 858 N N . GLY A 1 127 ? -11.413 27.165 21.982 1.00 64.95 127 GLY A N 1
ATOM 859 C CA . GLY A 1 127 ? -10.345 26.330 21.473 1.00 65.06 127 GLY A CA 1
ATOM 860 C C . GLY A 1 127 ? -10.113 25.005 22.132 1.00 80.09 127 GLY A C 1
ATOM 861 O O . GLY A 1 127 ? -9.389 24.182 21.561 1.00 80.90 127 GLY A O 1
ATOM 862 N N . TYR A 1 128 ? -10.686 24.766 23.312 1.00 87.68 128 TYR A N 1
ATOM 863 C CA . TYR A 1 128 ? -10.482 23.490 23.987 1.00 87.46 128 TYR A CA 1
ATOM 864 C C . TYR A 1 128 ? -11.309 22.374 23.346 1.00 96.55 128 TYR A C 1
ATOM 865 O O . TYR A 1 128 ? -12.084 21.700 24.035 1.00 97.76 128 TYR A O 1
ATOM 874 N N . GLN A 1 129 ? -11.145 22.175 22.034 1.00 93.34 129 GLN A N 1
ATOM 875 C CA . GLN A 1 129 ? -11.827 21.125 21.281 1.00 92.66 129 GLN A CA 1
ATOM 876 C C . GLN A 1 129 ? -11.032 20.850 20.008 1.00 89.04 129 GLN A C 1
ATOM 877 O O . GLN A 1 129 ? -10.033 21.514 19.721 1.00 89.38 129 GLN A O 1
ATOM 883 N N . GLN A 1 130 ? -11.488 19.869 19.231 1.00 90.49 130 GLN A N 1
ATOM 884 C CA . GLN A 1 130 ? -10.748 19.499 18.030 1.00 88.39 130 GLN A CA 1
ATOM 885 C C . GLN A 1 130 ? -11.089 20.392 16.835 1.00 83.32 130 GLN A C 1
ATOM 886 O O . GLN A 1 130 ? -10.234 20.598 15.965 1.00 78.99 130 GLN A O 1
ATOM 888 N N . TYR A 1 131 ? -12.303 20.950 16.781 1.00 80.83 131 TYR A N 1
ATOM 889 C CA . TYR A 1 131 ? -12.699 21.854 15.702 1.00 88.88 131 TYR A CA 1
ATOM 890 C C . TYR A 1 131 ? -13.512 23.023 16.249 1.00 84.60 131 TYR A C 1
ATOM 891 O O . TYR A 1 131 ? -14.260 22.873 17.219 1.00 86.96 131 TYR A O 1
ATOM 900 N N . THR A 1 132 ? -13.391 24.183 15.595 1.00 75.68 132 THR A N 1
ATOM 901 C CA . THR A 1 132 ? -14.211 25.348 15.938 1.00 74.87 132 THR A CA 1
ATOM 902 C C . THR A 1 132 ? -14.593 26.102 14.663 1.00 87.28 132 THR A C 1
ATOM 903 O O . THR A 1 132 ? -14.118 25.802 13.562 1.00 84.42 132 THR A O 1
ATOM 905 N N . LEU A 1 133 ? -15.477 27.086 14.819 1.00 84.28 133 LEU A N 1
ATOM 906 C CA . LEU A 1 133 ? -15.882 27.968 13.732 1.00 73.78 133 LEU A CA 1
ATOM 907 C C . LEU A 1 133 ? -15.178 29.316 13.844 1.00 69.63 133 LEU A C 1
ATOM 908 O O . LEU A 1 133 ? -14.867 29.784 14.941 1.00 65.78 133 LEU A O 1
ATOM 913 N N . ALA A 1 134 ? -14.939 29.945 12.694 1.00 59.72 134 ALA A N 1
ATOM 914 C CA . ALA A 1 134 ? -14.332 31.270 12.649 1.00 61.35 134 ALA A CA 1
ATOM 915 C C . ALA A 1 134 ? -15.017 32.099 11.577 1.00 70.87 134 ALA A C 1
ATOM 916 O O . ALA A 1 134 ? -15.172 31.631 10.445 1.00 73.30 134 ALA A O 1
ATOM 918 N N . LYS A 1 135 ? -15.439 33.314 11.927 1.00 68.36 135 LYS A N 1
ATOM 919 C CA . LYS A 1 135 ? -15.835 34.275 10.903 1.00 61.77 135 LYS A CA 1
ATOM 920 C C . LYS A 1 135 ? -14.566 34.784 10.229 1.00 65.86 135 LYS A C 1
ATOM 921 O O . LYS A 1 135 ? -13.696 35.361 10.893 1.00 73.10 135 LYS A O 1
ATOM 923 N N . VAL A 1 136 ? -14.442 34.555 8.916 1.00 58.35 136 VAL A N 1
ATOM 924 C CA . VAL A 1 136 ? -13.127 34.629 8.281 1.00 62.34 136 VAL A CA 1
ATOM 925 C C . VAL A 1 136 ? -12.595 36.073 8.175 1.00 53.94 136 VAL A C 1
ATOM 926 O O . VAL A 1 136 ? -11.387 36.279 7.962 1.00 49.47 136 VAL A O 1
ATOM 930 N N . HIS A 1 137 ? -13.453 37.086 8.349 1.00 45.71 137 HIS A N 1
ATOM 931 C CA . HIS A 1 137 ? -12.970 38.427 8.684 1.00 51.28 137 HIS A CA 1
ATOM 932 C C . HIS A 1 137 ? -12.093 38.423 9.941 1.00 53.84 137 HIS A C 1
ATOM 933 O O . HIS A 1 137 ? -11.315 39.363 10.144 1.00 48.68 137 HIS A O 1
ATOM 940 N N . ASN A 1 138 ? -12.196 37.390 10.785 1.00 53.10 138 ASN A N 1
ATOM 941 C CA . ASN A 1 138 ? -11.502 37.347 12.065 1.00 58.68 138 ASN A CA 1
ATOM 942 C C . ASN A 1 138 ? -10.333 36.364 12.071 1.00 64.02 138 ASN A C 1
ATOM 943 O O . ASN A 1 138 ? -9.870 35.973 13.147 1.00 64.44 138 ASN A O 1
ATOM 948 N N . LEU A 1 139 ? -9.840 35.961 10.896 1.00 57.49 139 LEU A N 1
ATOM 949 C CA . LEU A 1 139 ? -8.663 35.104 10.784 1.00 47.88 139 LEU A CA 1
ATOM 950 C C . LEU A 1 139 ? -7.478 35.904 10.263 1.00 4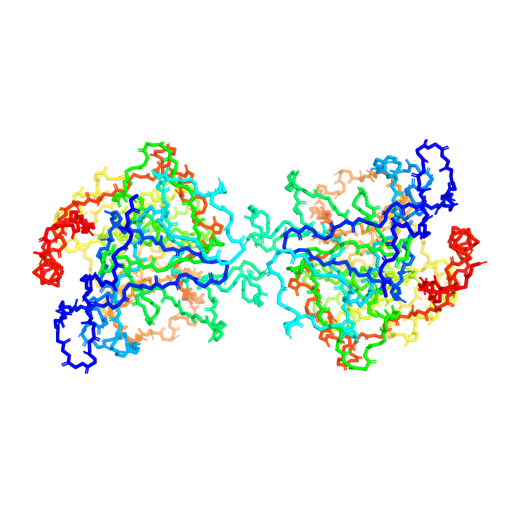4.49 139 LEU A C 1
ATOM 951 O O . LEU A 1 139 ? -7.650 36.917 9.576 1.00 47.52 139 LEU A O 1
ATOM 956 N N . ILE A 1 140 ? -6.269 35.471 10.626 1.00 50.95 140 ILE A N 1
ATOM 957 C CA . ILE A 1 140 ? -5.051 36.119 10.143 1.00 52.40 140 ILE A CA 1
ATOM 958 C C . ILE A 1 140 ? -4.054 35.035 9.761 1.00 59.79 140 ILE A C 1
ATOM 959 O O . ILE A 1 140 ? -3.922 34.021 10.458 1.00 64.97 140 ILE A O 1
ATOM 964 N N . LYS A 1 141 ? -3.381 35.226 8.627 1.00 55.10 141 LYS A N 1
ATOM 965 C CA . LYS A 1 141 ? -2.521 34.176 8.102 1.00 64.19 141 LYS A CA 1
ATOM 966 C C . LYS A 1 141 ? -1.242 34.139 8.924 1.00 63.78 141 LYS A C 1
ATOM 967 O O . LYS A 1 141 ? -0.570 35.163 9.085 1.00 59.54 141 LYS A O 1
ATOM 969 N N . VAL A 1 142 ? -0.917 32.972 9.470 1.00 56.23 142 VAL A N 1
ATOM 970 C CA . VAL A 1 142 ? 0.274 32.890 10.309 1.00 68.31 142 VAL A CA 1
ATOM 971 C C . VAL A 1 142 ? 1.520 32.982 9.432 1.00 72.59 142 VAL A C 1
ATOM 972 O O . VAL A 1 142 ? 1.752 32.100 8.588 1.00 78.63 142 VAL A O 1
ATOM 976 N N . PRO A 1 143 ? 2.349 34.015 9.608 1.00 65.45 143 PRO A N 1
ATOM 977 C CA . PRO A 1 143 ? 3.580 34.129 8.812 1.00 61.64 143 PRO A CA 1
ATOM 978 C C . PRO A 1 143 ? 4.445 32.884 8.934 1.00 77.46 143 PRO A C 1
ATOM 979 O O . PRO A 1 143 ? 4.618 32.332 10.025 1.00 87.36 143 PRO A O 1
ATOM 983 N N . ASP A 1 144 ? 4.992 32.444 7.800 1.00 81.44 144 ASP A N 1
ATOM 984 C CA . ASP A 1 144 ? 5.943 31.339 7.814 1.00 82.27 144 ASP A CA 1
ATOM 985 C C . ASP A 1 144 ? 7.086 31.648 8.768 1.00 74.59 144 ASP A C 1
ATOM 986 O O . ASP A 1 144 ? 7.545 32.793 8.871 1.00 69.32 144 ASP A O 1
ATOM 991 N N . GLY A 1 145 ? 7.542 30.618 9.472 1.00 86.40 145 GLY A N 1
ATOM 992 C CA . GLY A 1 145 ? 8.510 30.811 10.531 1.00 85.16 145 GLY A CA 1
ATOM 993 C C . GLY A 1 145 ? 7.836 30.803 11.886 1.00 81.31 145 GLY A C 1
ATOM 994 O O . GLY A 1 145 ? 8.340 30.196 12.833 1.00 99.31 145 GLY A O 1
ATOM 995 N N . VAL A 1 146 ? 6.687 31.461 11.988 1.00 66.07 146 VAL A N 1
ATOM 996 C CA . VAL A 1 146 ? 5.887 31.420 13.207 1.00 65.84 146 VAL A CA 1
ATOM 997 C C . VAL A 1 146 ? 5.180 30.076 13.301 1.00 67.78 146 VAL A C 1
ATOM 998 O O . VAL A 1 146 ? 4.363 29.737 12.440 1.00 71.70 146 VAL A O 1
ATOM 1002 N N . GLY A 1 147 ? 5.484 29.308 14.363 1.00 67.56 147 GLY A N 1
ATOM 1003 C CA . GLY A 1 147 ? 4.771 28.072 14.612 1.00 59.77 147 GLY A CA 1
ATOM 1004 C C . GLY A 1 147 ? 3.425 28.304 15.276 1.00 66.71 147 GLY A C 1
ATOM 1005 O O . GLY A 1 147 ? 3.144 29.375 15.822 1.00 77.29 147 GLY A O 1
ATOM 1006 N N . ALA A 1 148 ? 2.584 27.267 15.225 1.00 64.69 148 ALA A N 1
ATOM 1007 C CA . ALA A 1 148 ? 1.234 27.366 15.779 1.00 65.33 148 ALA A CA 1
ATOM 1008 C C . ALA A 1 148 ? 1.245 27.758 17.254 1.00 67.10 148 ALA A C 1
ATOM 1009 O O . ALA A 1 148 ? 0.445 28.592 17.677 1.00 74.01 148 ALA A O 1
ATOM 1011 N N . ALA A 1 149 ? 2.127 27.164 18.058 1.00 67.83 149 ALA A N 1
ATOM 1012 C CA . ALA A 1 149 ? 2.106 27.434 19.496 1.00 73.61 149 ALA A CA 1
ATOM 1013 C C . ALA A 1 149 ? 2.308 28.922 19.789 1.00 78.74 149 ALA A C 1
ATOM 1014 O O . ALA A 1 149 ? 1.492 29.567 20.477 1.00 82.47 149 ALA A O 1
ATOM 1016 N N . ILE A 1 150 ? 3.399 29.482 19.264 1.00 76.09 150 ILE A N 1
ATOM 1017 C CA . ILE A 1 150 ? 3.704 30.896 19.452 1.00 66.58 150 ILE A CA 1
ATOM 1018 C C . ILE A 1 150 ? 2.614 31.771 18.842 1.00 65.21 150 ILE A C 1
ATOM 1019 O O . ILE A 1 150 ? 2.247 32.813 19.400 1.00 68.22 150 ILE A O 1
ATOM 1024 N N . ALA A 1 151 ? 2.059 31.352 17.703 1.00 62.44 151 ALA A N 1
ATOM 1025 C CA . ALA A 1 151 ? 1.006 32.145 17.078 1.00 66.57 151 ALA A CA 1
ATOM 1026 C C . ALA A 1 151 ? -0.235 32.185 17.957 1.00 63.77 151 ALA A C 1
ATOM 1027 O O . ALA A 1 151 ? -0.886 33.230 18.077 1.00 68.85 151 ALA A O 1
ATOM 1029 N N . ALA A 1 152 ? -0.569 31.061 18.594 1.00 62.76 152 ALA A N 1
ATOM 1030 C CA . ALA A 1 152 ? -1.770 31.003 19.421 1.00 69.60 152 ALA A CA 1
ATOM 1031 C C . ALA A 1 152 ? -1.615 31.874 20.650 1.00 67.83 152 ALA A C 1
ATOM 1032 O O . ALA A 1 152 ? -2.566 32.543 21.078 1.00 63.33 152 ALA A O 1
ATOM 1034 N N . VAL A 1 153 ? -0.410 31.888 21.215 1.00 63.58 153 VAL A N 1
ATOM 1035 C CA . VAL A 1 153 ? -0.151 32.783 22.332 1.00 60.44 153 VAL A CA 1
ATOM 1036 C C . VAL A 1 153 ? -0.133 34.247 21.878 1.00 61.72 153 VAL A C 1
ATOM 1037 O O . VAL A 1 153 ? -0.473 35.160 22.651 1.00 57.30 153 VAL A O 1
ATOM 1041 N N . THR A 1 154 ? 0.220 34.499 20.615 1.00 62.29 154 THR A N 1
ATOM 1042 C CA . THR A 1 154 ? 0.306 35.875 20.142 1.00 59.35 154 THR A CA 1
ATOM 1043 C C . THR A 1 154 ? -1.045 36.587 20.187 1.00 52.90 154 THR A C 1
ATOM 1044 O O . THR A 1 154 ? -1.094 37.799 20.431 1.00 59.55 154 THR A O 1
ATOM 1048 N N . THR A 1 155 ? -2.147 35.853 20.012 1.00 46.61 155 THR A N 1
ATOM 1049 C CA . THR A 1 155 ? -3.474 36.470 19.982 1.00 63.48 155 THR A CA 1
ATOM 1050 C C . THR A 1 155 ? -3.972 36.950 21.340 1.00 62.87 155 THR A C 1
ATOM 1051 O O . THR A 1 155 ? -4.972 37.673 21.378 1.00 64.04 155 THR A O 1
ATOM 1055 N N . ASP A 1 156 ? -3.342 36.563 22.446 1.00 66.91 156 ASP A N 1
ATOM 1056 C CA . ASP A 1 156 ? -3.832 37.005 23.750 1.00 65.03 156 ASP A CA 1
ATOM 1057 C C . ASP A 1 156 ? -2.663 37.425 24.639 1.00 60.65 156 ASP A C 1
ATOM 1058 O O . ASP A 1 156 ? -2.457 38.621 24.887 1.00 60.64 156 ASP A O 1
ATOM 1063 N N . ALA A 1 157 ? -1.875 36.444 25.084 1.00 49.94 157 ALA A N 1
ATOM 1064 C CA . ALA A 1 157 ? -0.742 36.701 25.968 1.00 54.48 157 ALA A CA 1
ATOM 1065 C C . ALA A 1 157 ? 0.220 37.753 25.421 1.00 57.66 157 ALA A C 1
ATOM 1066 O O . ALA A 1 157 ? 0.884 38.442 26.204 1.00 69.41 157 ALA A O 1
ATOM 1068 N N . VAL A 1 158 ? 0.324 37.903 24.101 1.00 48.94 158 VAL A N 1
ATOM 1069 C CA . VAL A 1 158 ? 1.032 39.075 23.562 1.00 50.56 158 VAL A CA 1
ATOM 1070 C C . VAL A 1 158 ? 0.069 40.212 23.281 1.00 45.70 158 VAL A C 1
ATOM 1071 O O . VAL A 1 158 ? 0.318 41.359 23.660 1.00 52.83 158 VAL A O 1
ATOM 1075 N N . LEU A 1 159 ? -1.013 39.911 22.565 1.00 46.86 159 LEU A N 1
ATOM 1076 C CA . LEU A 1 159 ? -1.893 40.959 22.066 1.00 45.58 159 LEU A CA 1
ATOM 1077 C C . LEU A 1 159 ? -2.389 41.857 23.193 1.00 50.10 159 LEU A C 1
ATOM 1078 O O . LEU A 1 159 ? -2.357 43.093 23.066 1.00 40.12 159 LEU A O 1
ATOM 1083 N N . THR A 1 160 ? -2.837 41.250 24.316 1.00 53.42 160 THR A N 1
ATOM 1084 C CA . THR A 1 160 ? -3.449 42.029 25.392 1.00 42.60 160 THR A CA 1
ATOM 1085 C C . THR A 1 160 ? -2.472 43.021 26.020 1.00 43.25 160 THR A C 1
ATOM 1086 O O . THR A 1 160 ? -2.809 44.219 26.114 1.00 40.95 160 THR A O 1
ATOM 1090 N N . PRO A 1 161 ? -1.284 42.622 26.488 1.00 41.86 161 PRO A N 1
ATOM 1091 C CA . PRO A 1 161 ? -0.364 43.656 26.982 1.00 51.68 161 PRO A CA 1
ATOM 1092 C C . PRO A 1 161 ? 0.020 44.659 25.903 1.00 51.03 161 PRO A C 1
ATOM 1093 O O . PRO A 1 161 ? 0.318 45.814 26.222 1.00 45.06 161 PRO A O 1
ATOM 1097 N N . TYR A 1 162 ? 0.002 44.264 24.631 1.00 51.58 162 TYR A N 1
ATOM 1098 C CA . TYR A 1 162 ? 0.410 45.185 23.569 1.00 49.37 162 TYR A CA 1
ATOM 1099 C C . TYR A 1 162 ? -0.620 46.290 23.383 1.00 45.12 162 TYR A C 1
ATOM 1100 O O . TYR A 1 162 ? -0.274 47.479 23.306 1.00 36.84 162 TYR A O 1
ATOM 1109 N N . HIS A 1 163 ? -1.898 45.900 23.311 1.00 52.12 163 HIS A N 1
ATOM 1110 C CA . HIS A 1 163 ? -3.017 46.836 23.388 1.00 51.59 163 HIS A CA 1
ATOM 1111 C C . HIS A 1 163 ? -2.906 47.744 24.610 1.00 48.05 163 HIS A C 1
ATOM 1112 O O . HIS A 1 163 ? -3.009 48.972 24.496 1.00 48.81 163 HIS A O 1
ATOM 1119 N N . ALA A 1 164 ? -2.689 47.155 25.797 1.00 51.01 164 ALA A N 1
ATOM 1120 C CA . ALA A 1 164 ? -2.640 47.958 27.019 1.00 44.26 164 ALA A CA 1
ATOM 1121 C C . ALA A 1 164 ? -1.507 48.971 26.956 1.00 46.73 164 ALA A C 1
ATOM 1122 O O . ALA A 1 164 ? -1.698 50.170 27.223 1.00 45.71 164 ALA A O 1
ATOM 1124 N N . PHE A 1 165 ? -0.313 48.511 26.585 1.00 43.40 165 PHE A N 1
ATOM 1125 C CA . PHE A 1 165 ? 0.838 49.398 26.608 1.00 42.25 165 PHE A CA 1
ATOM 1126 C C . PHE A 1 165 ? 0.745 50.461 25.518 1.00 45.90 165 PHE A C 1
ATOM 1127 O O . PHE A 1 165 ? 1.322 51.540 25.674 1.00 52.63 165 PHE A O 1
ATOM 1135 N N . LYS A 1 166 ? -0.003 50.224 24.434 1.00 47.78 166 LYS A N 1
ATOM 1136 C CA . LYS A 1 166 ? -0.197 51.363 23.536 1.00 47.75 166 LYS A CA 1
ATOM 1137 C C . LYS A 1 166 ? -1.239 52.344 24.082 1.00 42.06 166 LYS A C 1
ATOM 1138 O O . LYS A 1 166 ? -1.080 53.558 23.933 1.00 41.75 166 LYS A O 1
ATOM 1144 N N . LYS A 1 167 ? -2.269 51.854 24.772 1.00 44.95 167 LYS A N 1
ATOM 1145 C CA . LYS A 1 167 ? -3.082 52.742 25.596 1.00 37.99 167 LYS A CA 1
ATOM 1146 C C . LYS A 1 167 ? -2.196 53.609 26.506 1.00 44.27 167 LYS A C 1
ATOM 1147 O O . LYS A 1 167 ? -2.518 54.772 26.779 1.00 46.56 167 LYS A O 1
ATOM 1153 N N . ALA A 1 168 ? -1.052 53.085 26.948 1.00 47.49 168 ALA A N 1
ATOM 1154 C CA . ALA A 1 168 ? -0.286 53.796 27.969 1.00 54.58 168 ALA A CA 1
ATOM 1155 C C . ALA A 1 168 ? 0.634 54.867 27.412 1.00 56.57 168 ALA A C 1
ATOM 1156 O O . ALA A 1 168 ? 1.129 55.695 28.193 1.00 56.48 168 ALA A O 1
ATOM 1158 N N . ASP A 1 169 ? 0.909 54.846 26.107 1.00 58.21 169 ASP A N 1
ATOM 1159 C CA . ASP A 1 169 ? 1.619 55.935 25.427 1.00 45.30 169 ASP A CA 1
ATOM 1160 C C . ASP A 1 169 ? 3.020 56.161 25.992 1.00 33.00 169 ASP A C 1
ATOM 1161 O O . ASP A 1 169 ? 3.414 57.285 26.297 1.00 39.37 169 ASP A O 1
ATOM 1166 N N . ILE A 1 170 ? 3.793 55.093 26.095 1.00 38.79 170 ILE A N 1
ATOM 1167 C CA . ILE A 1 170 ? 5.122 55.164 26.685 1.00 43.68 170 ILE A CA 1
ATOM 1168 C C . ILE A 1 170 ? 6.175 55.095 25.583 1.00 53.43 170 ILE A C 1
ATOM 1169 O O . ILE A 1 170 ? 5.939 54.568 24.489 1.00 50.17 170 ILE A O 1
ATOM 1174 N N . ASN A 1 171 ? 7.364 55.623 25.874 1.00 53.31 171 ASN A N 1
ATOM 1175 C CA . ASN A 1 171 ? 8.450 55.618 24.898 1.00 57.23 171 ASN A CA 1
ATOM 1176 C C . ASN A 1 171 ? 9.771 55.381 25.626 1.00 59.67 171 ASN A C 1
ATOM 1177 O O . ASN A 1 171 ? 9.797 55.001 26.801 1.00 61.66 171 ASN A O 1
ATOM 1182 N N . GLY A 1 172 ? 10.877 55.617 24.913 1.00 57.73 172 GLY A N 1
ATOM 1183 C CA . GLY A 1 172 ? 12.203 55.395 25.467 1.00 48.89 172 GLY A CA 1
ATOM 1184 C C . GLY A 1 172 ? 12.498 56.226 26.693 1.00 55.61 172 GLY A C 1
ATOM 1185 O O . GLY A 1 172 ? 13.458 55.946 27.409 1.00 62.01 172 GLY A O 1
ATOM 1186 N N . LEU A 1 173 ? 11.691 57.238 26.957 1.00 54.45 173 LEU A N 1
ATOM 1187 C CA . LEU A 1 173 ? 11.889 58.085 28.112 1.00 43.61 173 LEU A CA 1
ATOM 1188 C C . LEU A 1 173 ? 11.022 57.677 29.303 1.00 52.50 173 LEU A C 1
ATOM 1189 O O . LEU A 1 173 ? 11.265 58.153 30.417 1.00 52.26 173 LEU A O 1
ATOM 1194 N N . SER A 1 174 ? 10.021 56.821 29.097 1.00 43.64 174 SER A N 1
ATOM 1195 C CA . SER A 1 174 ? 9.157 56.391 30.189 1.00 47.31 174 SER A CA 1
ATOM 1196 C C . SER A 1 174 ? 9.891 55.466 31.164 1.00 51.30 174 SER A C 1
ATOM 1197 O O . SER A 1 174 ? 10.839 54.755 30.807 1.00 48.95 174 SER A O 1
ATOM 1200 N N . LYS A 1 175 ? 9.413 55.465 32.407 1.00 53.04 175 LYS A N 1
ATOM 1201 C CA . LYS A 1 175 ? 9.844 54.525 33.438 1.00 48.16 175 LYS A CA 1
ATOM 1202 C C . LYS A 1 175 ? 8.578 53.880 33.986 1.00 46.04 175 LYS A C 1
ATOM 1203 O O . LYS A 1 175 ? 7.667 54.584 34.427 1.00 56.88 175 LYS A O 1
ATOM 1209 N N . ILE A 1 176 ? 8.485 52.554 33.907 1.00 40.34 176 ILE A N 1
ATOM 1210 C CA . ILE A 1 176 ? 7.252 51.852 34.242 1.00 45.89 176 ILE A CA 1
ATOM 1211 C C . ILE A 1 176 ? 7.575 50.690 35.162 1.00 43.14 176 ILE A C 1
ATOM 1212 O O . ILE A 1 176 ? 8.724 50.277 35.311 1.00 61.35 176 ILE A O 1
ATOM 1217 N N . LEU A 1 177 ? 6.522 50.139 35.747 1.00 41.93 177 LEU A N 1
ATOM 1218 C CA . LEU A 1 177 ? 6.601 48.928 36.551 1.00 43.57 177 LEU A CA 1
ATOM 1219 C C . LEU A 1 177 ? 5.585 47.930 36.022 1.00 50.11 177 LEU A C 1
ATOM 1220 O O . LEU A 1 177 ? 4.449 48.302 35.684 1.00 57.08 177 LEU A O 1
ATOM 1225 N N . ILE A 1 178 ? 6.006 46.669 35.928 1.00 45.51 178 ILE A N 1
ATOM 1226 C CA . ILE A 1 178 ? 5.122 45.556 35.598 1.00 47.48 178 ILE A CA 1
ATOM 1227 C C . ILE A 1 178 ? 5.037 44.649 36.816 1.00 51.79 178 ILE A C 1
ATOM 1228 O O . ILE A 1 178 ? 6.072 44.206 37.329 1.00 55.05 178 ILE A O 1
ATOM 1233 N N . ILE A 1 179 ? 3.818 44.360 37.276 1.00 46.39 179 ILE A N 1
ATOM 1234 C CA . ILE A 1 179 ? 3.604 43.383 38.335 1.00 48.07 179 ILE A CA 1
ATOM 1235 C C . ILE A 1 179 ? 2.944 42.163 37.716 1.00 58.31 179 ILE A C 1
ATOM 1236 O O . ILE A 1 179 ? 1.860 42.263 37.124 1.00 58.29 179 ILE A O 1
ATOM 1241 N N . GLY A 1 180 ? 3.593 41.009 37.859 1.00 52.39 180 GLY A N 1
ATOM 1242 C CA . GLY A 1 180 ? 3.097 39.795 37.249 1.00 58.43 180 GLY A CA 1
ATOM 1243 C C . GLY A 1 180 ? 3.865 39.455 35.988 1.00 59.80 180 GLY A C 1
ATOM 1244 O O . GLY A 1 180 ? 3.797 40.189 34.985 1.00 58.25 180 GLY A O 1
ATOM 1245 N N . LEU A 1 181 ? 4.596 38.339 36.038 1.00 60.69 181 LEU A N 1
ATOM 1246 C CA . LEU A 1 181 ? 5.509 37.886 34.994 1.00 61.59 181 LEU A CA 1
ATOM 1247 C C . LEU A 1 181 ? 5.215 36.446 34.599 1.00 63.96 181 LEU A C 1
ATOM 1248 O O . LEU A 1 181 ? 6.103 35.595 34.524 1.00 74.12 181 LEU A O 1
ATOM 1253 N N . GLY A 1 182 ? 3.957 36.140 34.353 1.00 60.76 182 GLY A N 1
ATOM 1254 C CA . GLY A 1 182 ? 3.623 34.875 33.734 1.00 57.36 182 GLY A CA 1
ATOM 1255 C C . GLY A 1 182 ? 3.526 35.016 32.229 1.00 62.11 182 GLY A C 1
ATOM 1256 O O . GLY A 1 182 ? 4.337 35.702 31.593 1.00 55.41 182 GLY A O 1
ATOM 1257 N N . GLY A 1 183 ? 2.495 34.396 31.658 1.00 62.44 183 GLY A N 1
ATOM 1258 C CA . GLY A 1 183 ? 2.366 34.365 30.208 1.00 56.23 183 GLY A CA 1
ATOM 1259 C C . GLY A 1 183 ? 2.198 35.743 29.596 1.00 62.27 183 GLY A C 1
ATOM 1260 O O . GLY A 1 183 ? 2.908 36.112 28.651 1.00 65.59 183 GLY A O 1
ATOM 1261 N N . LEU A 1 184 ? 1.248 36.523 30.119 1.00 58.52 184 LEU A N 1
ATOM 1262 C CA . LEU A 1 184 ? 1.158 37.922 29.717 1.00 53.41 184 LEU A CA 1
ATOM 1263 C C . LEU A 1 184 ? 2.419 38.684 30.100 1.00 58.38 184 LEU A C 1
ATOM 1264 O O . LEU A 1 184 ? 2.990 39.398 29.269 1.00 52.74 184 LEU A O 1
ATOM 1269 N N . GLY A 1 185 ? 2.893 38.505 31.345 1.00 61.55 185 GLY A N 1
ATOM 1270 C CA . GLY A 1 185 ? 3.895 39.407 31.898 1.00 49.98 185 GLY A CA 1
ATOM 1271 C C . GLY A 1 185 ? 5.217 39.423 31.146 1.00 52.69 185 GLY A C 1
ATOM 1272 O O . GLY A 1 185 ? 5.816 40.490 30.944 1.00 50.29 185 GLY A O 1
ATOM 1273 N N . ILE A 1 186 ? 5.712 38.247 30.750 1.00 54.12 186 ILE A N 1
ATOM 1274 C CA . ILE A 1 186 ? 7.006 38.196 30.068 1.00 57.21 186 ILE A CA 1
ATOM 1275 C C . ILE A 1 186 ? 6.919 38.869 28.701 1.00 56.84 186 ILE A C 1
ATOM 1276 O O . ILE A 1 186 ? 7.816 39.637 28.304 1.00 61.06 186 ILE A O 1
ATOM 1281 N N . ASN A 1 187 ? 5.820 38.632 27.974 1.00 51.69 187 ASN A N 1
ATOM 1282 C CA . ASN A 1 187 ? 5.584 39.386 26.747 1.00 52.23 187 ASN A CA 1
ATOM 1283 C C . ASN A 1 187 ? 5.483 40.874 27.042 1.00 61.03 187 ASN A C 1
ATOM 1284 O O . ASN A 1 187 ? 5.971 41.697 26.264 1.00 60.43 187 ASN A O 1
ATOM 1289 N N . ALA A 1 188 ? 4.853 41.237 28.162 1.00 60.34 188 ALA A N 1
ATOM 1290 C CA . ALA A 1 188 ? 4.729 42.651 28.504 1.00 58.28 188 ALA A CA 1
ATOM 1291 C C . ALA A 1 188 ? 6.098 43.288 28.687 1.00 48.86 188 ALA A C 1
ATOM 1292 O O . ALA A 1 188 ? 6.322 44.434 28.275 1.00 59.46 188 ALA A O 1
ATOM 1294 N N . VAL A 1 189 ? 7.022 42.562 29.319 1.00 50.43 189 VAL A N 1
ATOM 1295 C CA . VAL A 1 189 ? 8.399 43.038 29.405 1.00 50.44 189 VAL A CA 1
ATOM 1296 C C . VAL A 1 189 ? 8.950 43.257 28.005 1.00 52.47 189 VAL A C 1
ATOM 1297 O O . VAL A 1 189 ? 9.534 44.303 27.693 1.00 53.84 189 VAL A O 1
ATOM 1301 N N . GLN A 1 190 ? 8.758 42.271 27.133 1.00 53.23 190 GLN A N 1
ATOM 1302 C CA . GLN A 1 190 ? 9.302 42.404 25.789 1.00 51.68 190 GLN A CA 1
ATOM 1303 C C . GLN A 1 190 ? 8.722 43.620 25.063 1.00 59.23 190 GLN A C 1
ATOM 1304 O O . GLN A 1 190 ? 9.467 44.404 24.455 1.00 50.07 190 GLN A O 1
ATOM 1310 N N . ILE A 1 191 ? 7.402 43.817 25.166 1.00 57.80 191 ILE A N 1
ATOM 1311 C CA . ILE A 1 191 ? 6.715 44.913 24.472 1.00 51.83 191 ILE A CA 1
ATOM 1312 C C . ILE A 1 191 ? 7.199 46.263 24.989 1.00 55.73 191 ILE A C 1
ATOM 1313 O O . ILE A 1 191 ? 7.557 47.153 24.207 1.00 60.78 191 ILE A O 1
ATOM 1318 N N . ALA A 1 192 ? 7.209 46.440 26.318 1.00 61.41 192 ALA A N 1
ATOM 1319 C CA . ALA A 1 192 ? 7.665 47.707 26.890 1.00 52.97 192 ALA A CA 1
ATOM 1320 C C . ALA A 1 192 ? 9.104 48.006 26.493 1.00 45.86 192 ALA A C 1
ATOM 1321 O O . ALA A 1 192 ? 9.450 49.153 26.197 1.00 54.02 192 ALA A O 1
ATOM 1323 N N . LYS A 1 193 ? 9.960 46.984 26.475 1.00 45.25 193 LYS A N 1
ATOM 1324 C CA . LYS A 1 193 ? 11.323 47.201 26.009 1.00 49.85 193 LYS A CA 1
ATOM 1325 C C . LYS A 1 193 ? 11.340 47.596 24.533 1.00 53.71 193 LYS A C 1
ATOM 1326 O O . LYS A 1 193 ? 12.109 48.473 24.126 1.00 54.52 193 LYS A O 1
ATOM 1332 N N . ALA A 1 194 ? 10.487 46.976 23.715 1.00 50.43 194 ALA A N 1
ATOM 1333 C CA . ALA A 1 194 ? 10.477 47.320 22.299 1.00 49.64 194 ALA A CA 1
ATOM 1334 C C . ALA A 1 194 ? 9.969 48.738 22.074 1.00 57.56 194 ALA A C 1
ATOM 1335 O O . ALA A 1 194 ? 10.346 49.377 21.078 1.00 61.26 194 ALA A O 1
ATOM 1337 N N . MET A 1 195 ? 9.126 49.255 22.977 1.00 45.56 195 MET A N 1
ATOM 1338 C CA . MET A 1 195 ? 8.693 50.641 22.855 1.00 43.35 195 MET A CA 1
ATOM 1339 C C . MET A 1 195 ? 9.681 51.598 23.492 1.00 48.38 195 MET A C 1
ATOM 1340 O O . MET A 1 195 ? 9.541 52.818 23.326 1.00 53.01 195 MET A O 1
ATOM 1345 N N . GLY A 1 196 ? 10.688 51.067 24.189 1.00 42.83 196 GLY A N 1
ATOM 1346 C CA . GLY A 1 196 ? 11.794 51.844 24.703 1.00 49.10 196 GLY A CA 1
ATOM 1347 C C . GLY A 1 196 ? 11.801 52.045 26.203 1.00 54.72 196 GLY A C 1
ATOM 1348 O O . GLY A 1 196 ? 12.831 52.471 26.743 1.00 57.04 196 GLY A O 1
ATOM 1349 N N . ALA A 1 197 ? 10.701 51.745 26.893 1.00 54.16 197 ALA A N 1
ATOM 1350 C CA . ALA A 1 197 ? 10.562 52.121 28.296 1.00 51.63 197 ALA A CA 1
ATOM 1351 C C . ALA A 1 197 ? 11.617 51.453 29.164 1.00 51.43 197 ALA A C 1
ATOM 1352 O O . ALA A 1 197 ? 12.026 50.313 28.924 1.00 56.41 197 ALA A O 1
ATOM 1354 N N . HIS A 1 198 ? 12.083 52.190 30.160 1.00 45.87 198 HIS A N 1
ATOM 1355 C CA . HIS A 1 198 ? 12.800 51.570 31.259 1.00 47.71 198 HIS A CA 1
ATOM 1356 C C . HIS A 1 198 ? 11.798 50.719 32.037 1.00 50.26 198 HIS A C 1
ATOM 1357 O O . HIS A 1 198 ? 10.697 51.179 32.362 1.00 54.25 198 HIS A O 1
ATOM 1364 N N . VAL A 1 199 ? 12.140 49.459 32.275 1.00 40.85 199 VAL A N 1
ATOM 1365 C CA . VAL A 1 199 ? 11.193 48.481 32.789 1.00 47.77 199 VAL A CA 1
ATOM 1366 C C . VAL A 1 199 ? 11.636 48.021 34.165 1.00 49.88 199 VAL A C 1
ATOM 1367 O O . VAL A 1 199 ? 12.770 47.554 34.337 1.00 51.44 199 VAL A O 1
ATOM 1371 N N . THR A 1 200 ? 10.735 48.110 35.134 1.00 54.76 200 THR A N 1
ATOM 1372 C CA . THR A 1 200 ? 10.915 47.453 36.417 1.00 52.89 200 THR A CA 1
ATOM 1373 C C . THR A 1 200 ? 9.876 46.360 36.539 1.00 54.46 200 THR A C 1
ATOM 1374 O O . THR A 1 200 ? 8.720 46.553 36.150 1.00 55.04 200 THR A O 1
ATOM 1378 N N . ALA A 1 201 ? 10.282 45.212 37.082 1.00 62.33 201 ALA A N 1
ATOM 1379 C CA . ALA A 1 201 ? 9.420 44.044 37.076 1.00 62.10 201 ALA A CA 1
ATOM 1380 C C . ALA A 1 201 ? 9.475 43.321 38.415 1.00 67.67 201 ALA A C 1
ATOM 1381 O O . ALA A 1 201 ? 10.529 43.212 39.054 1.00 62.12 201 ALA A O 1
ATOM 1383 N N . TYR A 1 202 ? 8.318 42.803 38.814 1.00 60.12 202 TYR A N 1
ATOM 1384 C CA . TYR A 1 202 ? 8.182 42.028 40.030 1.00 55.23 202 TYR A CA 1
ATOM 1385 C C . TYR A 1 202 ? 7.235 40.861 39.795 1.00 59.98 202 TYR A C 1
ATOM 1386 O O . TYR A 1 202 ? 6.163 41.035 39.205 1.00 61.79 202 TYR A O 1
ATOM 1395 N N . ASP A 1 203 ? 7.639 39.684 40.279 1.00 55.80 203 ASP A N 1
ATOM 1396 C CA . ASP A 1 203 ? 6.821 38.482 40.356 1.00 61.73 203 ASP A CA 1
ATOM 1397 C C . ASP A 1 203 ? 7.258 37.734 41.612 1.00 68.74 203 ASP A C 1
ATOM 1398 O O . ASP A 1 203 ? 8.346 37.971 42.141 1.00 67.28 203 ASP A O 1
ATOM 1403 N N . LEU A 1 204 ? 6.407 36.830 42.092 1.00 59.68 204 LEU A N 1
ATOM 1404 C CA . LEU A 1 204 ? 6.800 35.985 43.212 1.00 74.08 204 LEU A CA 1
ATOM 1405 C C . LEU A 1 204 ? 7.723 34.859 42.765 1.00 74.82 204 LEU A C 1
ATOM 1406 O O . LEU A 1 204 ? 8.679 34.523 43.475 1.00 70.52 204 LEU A O 1
ATOM 1411 N N . LYS A 1 205 ? 7.442 34.259 41.608 1.00 72.73 205 LYS A N 1
ATOM 1412 C CA . LYS A 1 205 ? 8.240 33.140 41.118 1.00 76.60 205 LYS A CA 1
ATOM 1413 C C . LYS A 1 205 ? 9.637 33.623 40.761 1.00 79.53 205 LYS A C 1
ATOM 1414 O O . LYS A 1 205 ? 9.802 34.626 40.061 1.00 80.53 205 LYS A O 1
ATOM 1420 N N . GLU A 1 206 ? 10.649 32.915 41.252 1.00 85.24 206 GLU A N 1
ATOM 1421 C CA . GLU A 1 206 ? 12.011 33.314 40.935 1.00 79.30 206 GLU A CA 1
ATOM 1422 C C . GLU A 1 206 ? 12.311 33.079 39.460 1.00 74.30 206 GLU A C 1
ATOM 1423 O O . GLU A 1 206 ? 12.927 33.917 38.810 1.00 69.30 206 GLU A O 1
ATOM 1429 N N . SER A 1 207 ? 11.869 31.956 38.902 1.00 78.04 207 SER A N 1
ATOM 1430 C CA . SER A 1 207 ? 12.154 31.704 37.497 1.00 80.03 207 SER A CA 1
ATOM 1431 C C . SER A 1 207 ? 11.406 32.687 36.604 1.00 78.42 207 SER A C 1
ATOM 1432 O O . SER A 1 207 ? 11.899 33.028 35.519 1.00 74.74 207 SER A O 1
ATOM 1435 N N . SER A 1 208 ? 10.236 33.180 37.062 1.00 78.06 208 SER A N 1
ATOM 1436 C CA . SER A 1 208 ? 9.586 34.290 36.365 1.00 66.35 208 SER A CA 1
ATOM 1437 C C . SER A 1 208 ? 10.440 35.550 36.428 1.00 71.99 208 SER A C 1
ATOM 1438 O O . SER A 1 208 ? 10.593 36.256 35.421 1.00 69.28 208 SER A O 1
ATOM 1441 N N . ARG A 1 209 ? 11.007 35.850 37.604 1.00 70.34 209 ARG A N 1
ATOM 1442 C CA . ARG A 1 209 ? 11.890 37.006 37.729 1.00 69.67 209 ARG A CA 1
ATOM 1443 C C . ARG A 1 209 ? 13.112 36.861 36.820 1.00 72.87 209 ARG A C 1
ATOM 1444 O O . ARG A 1 209 ? 13.479 37.795 36.100 1.00 71.34 209 ARG A O 1
ATOM 1452 N N . GLN A 1 210 ? 13.742 35.679 36.828 1.00 81.12 210 GLN A N 1
ATOM 1453 C CA . GLN A 1 210 ? 14.913 35.440 35.990 1.00 79.17 210 GLN A CA 1
ATOM 1454 C C . GLN A 1 210 ? 14.550 35.534 34.516 1.00 78.72 210 GLN A C 1
ATOM 1455 O O . GLN A 1 210 ? 15.319 36.078 33.719 1.00 71.55 210 GLN A O 1
ATOM 1457 N N . LEU A 1 211 ? 13.378 35.014 34.138 1.00 75.90 211 LEU A N 1
ATOM 1458 C CA . LEU A 1 211 ? 12.871 35.196 32.786 1.00 70.86 211 LEU A CA 1
ATOM 1459 C C . LEU A 1 211 ? 12.767 36.671 32.438 1.00 75.17 211 LEU A C 1
ATOM 1460 O O . LEU A 1 211 ? 13.140 37.082 31.335 1.00 81.28 211 LEU A O 1
ATOM 1465 N N . ALA A 1 212 ? 12.270 37.487 33.371 1.00 75.37 212 ALA A N 1
ATOM 1466 C CA . ALA A 1 212 ? 12.190 38.918 33.098 1.00 73.79 212 ALA A CA 1
ATOM 1467 C C . ALA A 1 212 ? 13.576 39.517 32.936 1.00 76.33 212 ALA A C 1
ATOM 1468 O O . ALA A 1 212 ? 13.756 40.477 32.179 1.00 82.33 212 ALA A O 1
ATOM 1470 N N . ARG A 1 213 ? 14.558 38.965 33.641 1.00 63.01 213 ARG A N 1
ATOM 1471 C CA . ARG A 1 213 ? 15.933 39.431 33.480 1.00 64.63 213 ARG A CA 1
ATOM 1472 C C . ARG A 1 213 ? 16.459 39.069 32.097 1.00 63.46 213 ARG A C 1
ATOM 1473 O O . ARG A 1 213 ? 16.935 39.933 31.351 1.00 61.18 213 ARG A O 1
ATOM 1481 N N . GLN A 1 214 ? 16.364 37.791 31.742 1.00 68.92 214 GLN A N 1
ATOM 1482 C CA . GLN A 1 214 ? 16.638 37.272 30.407 1.00 74.08 214 GLN A CA 1
ATOM 1483 C C . GLN A 1 214 ? 16.174 38.210 29.303 1.00 73.08 214 GLN A C 1
ATOM 1484 O O . GLN A 1 214 ? 16.904 38.444 28.339 1.00 75.02 214 GLN A O 1
ATOM 1490 N N . PHE A 1 215 ? 14.969 38.761 29.432 1.00 68.77 215 PHE A N 1
ATOM 1491 C CA . PHE A 1 215 ? 14.384 39.566 28.371 1.00 63.72 215 PHE A CA 1
ATOM 1492 C C . PHE A 1 215 ? 14.520 41.057 28.614 1.00 64.15 215 PHE A C 1
ATOM 1493 O O . PHE A 1 215 ? 13.638 41.821 28.225 1.00 65.14 215 PHE A O 1
ATOM 1501 N N . GLY A 1 216 ? 15.597 41.481 29.272 1.00 69.88 216 GLY A N 1
ATOM 1502 C CA . GLY A 1 216 ? 16.016 42.864 29.242 1.00 61.84 216 GLY A CA 1
ATOM 1503 C C . GLY A 1 216 ? 15.359 43.797 30.235 1.00 63.85 216 GLY A C 1
ATOM 1504 O O . GLY A 1 216 ? 15.619 45.012 30.171 1.00 70.38 216 GLY A O 1
ATOM 1505 N N . ALA A 1 217 ? 14.505 43.295 31.126 1.00 57.27 217 ALA A N 1
ATOM 1506 C CA . ALA A 1 217 ? 13.994 44.130 32.209 1.00 55.39 217 ALA A CA 1
ATOM 1507 C C . ALA A 1 217 ? 15.161 44.831 32.874 1.00 52.86 217 ALA A C 1
ATOM 1508 O O . ALA A 1 217 ? 16.141 44.188 33.251 1.00 63.01 217 ALA A O 1
ATOM 1510 N N . ASP A 1 218 ? 15.084 46.159 32.962 1.00 50.56 218 ASP A N 1
ATOM 1511 C CA . ASP A 1 218 ? 16.210 46.923 33.479 1.00 44.16 218 ASP A CA 1
ATOM 1512 C C . ASP A 1 218 ? 16.454 46.617 34.945 1.00 58.86 218 ASP A C 1
ATOM 1513 O O . ASP A 1 218 ? 17.605 46.612 35.397 1.00 63.16 218 ASP A O 1
ATOM 1518 N N . VAL A 1 219 ? 15.381 46.366 35.693 1.00 55.82 219 VAL A N 1
ATOM 1519 C CA . VAL A 1 219 ? 15.424 46.166 37.129 1.00 55.85 219 VAL A CA 1
ATOM 1520 C C . VAL A 1 219 ? 14.394 45.116 37.495 1.00 66.57 219 VAL A C 1
ATOM 1521 O O . VAL A 1 219 ? 13.208 45.268 37.187 1.00 85.27 219 VAL A O 1
ATOM 1525 N N . VAL A 1 220 ? 14.822 44.055 38.164 1.00 58.04 220 VAL A N 1
ATOM 1526 C CA . VAL A 1 220 ? 13.903 43.049 38.677 1.00 60.59 220 VAL A CA 1
ATOM 1527 C C . VAL A 1 220 ? 13.886 43.183 40.195 1.00 61.47 220 VAL A C 1
ATOM 1528 O O . VAL A 1 220 ? 14.884 42.896 40.871 1.00 61.11 220 VAL A O 1
ATOM 1532 N N . LEU A 1 221 ? 12.764 43.653 40.729 1.00 60.80 221 LEU A N 1
ATOM 1533 C CA . LEU A 1 221 ? 12.604 43.719 42.171 1.00 59.56 221 LEU A CA 1
ATOM 1534 C C . LEU A 1 221 ? 12.461 42.312 42.713 1.00 60.26 221 LEU A C 1
ATOM 1535 O O . LEU A 1 221 ? 11.555 41.578 42.315 1.00 57.76 221 LEU A O 1
ATOM 1540 N N . GLU A 1 222 ? 13.353 41.929 43.617 1.00 66.39 222 GLU A N 1
ATOM 1541 C CA . GLU A 1 222 ? 13.143 40.672 44.313 1.00 71.87 222 GLU A CA 1
ATOM 1542 C C . GLU A 1 222 ? 12.161 40.804 45.468 1.00 62.08 222 GLU A C 1
ATOM 1543 O O . GLU A 1 222 ? 11.692 39.789 45.981 1.00 63.49 222 GLU A O 1
ATOM 1549 N N . SER A 1 223 ? 11.811 42.023 45.858 1.00 67.30 223 SER A N 1
ATOM 1550 C CA . SER A 1 223 ? 10.864 42.266 46.934 1.00 68.36 223 SER A CA 1
ATOM 1551 C C . SER A 1 223 ? 10.080 43.530 46.645 1.00 60.26 223 SER A C 1
ATOM 1552 O O . SER A 1 223 ? 10.620 44.518 46.134 1.00 55.03 223 SER A O 1
ATOM 1555 N N . LEU A 1 224 ? 8.806 43.506 47.010 1.00 57.31 224 LEU A N 1
ATOM 1556 C CA . LEU A 1 224 ? 7.993 44.703 46.844 1.00 66.30 224 LEU A CA 1
ATOM 1557 C C . LEU A 1 224 ? 6.874 44.644 47.867 1.00 58.80 224 LEU A C 1
ATOM 1558 O O . LEU A 1 224 ? 5.980 43.803 47.759 1.00 61.84 224 LEU A O 1
ATOM 1563 N N . THR A 1 225 ? 6.927 45.539 48.837 1.00 55.33 225 THR A N 1
ATOM 1564 C CA . THR A 1 225 ? 5.901 45.667 49.851 1.00 65.48 225 THR A CA 1
ATOM 1565 C C . THR A 1 225 ? 5.452 47.117 49.898 1.00 62.60 225 THR A C 1
ATOM 1566 O O . THR A 1 225 ? 6.145 48.020 49.408 1.00 53.92 225 THR A O 1
ATOM 1570 N N . LEU A 1 226 ? 4.280 47.316 50.514 1.00 63.58 226 LEU A N 1
ATOM 1571 C CA . LEU A 1 226 ? 3.695 48.638 50.702 1.00 55.88 226 LEU A CA 1
ATOM 1572 C C . LEU A 1 226 ? 4.576 49.555 51.536 1.00 64.04 226 LEU A C 1
ATOM 1573 O O . LEU A 1 226 ? 4.407 50.776 51.476 1.00 74.48 226 LEU A O 1
ATOM 1578 N N . ASP A 1 227 ? 5.503 49.013 52.324 1.00 57.51 227 ASP A N 1
ATOM 1579 C CA . ASP A 1 227 ? 6.368 49.894 53.098 1.00 68.41 227 ASP A CA 1
ATOM 1580 C C . ASP A 1 227 ? 7.447 50.523 52.246 1.00 64.16 227 ASP A C 1
ATOM 1581 O O . ASP A 1 227 ? 8.008 51.551 52.634 1.00 71.28 227 ASP A O 1
ATOM 1586 N N . ASP A 1 228 ? 7.751 49.928 51.103 1.00 61.28 228 ASP A N 1
ATOM 1587 C CA . ASP A 1 228 ? 8.735 50.515 50.215 1.00 65.04 228 ASP A CA 1
ATOM 1588 C C . ASP A 1 228 ? 8.272 51.892 49.748 1.00 58.25 228 ASP A C 1
ATOM 1589 O O . ASP A 1 228 ? 7.080 52.128 49.524 1.00 72.14 228 ASP A O 1
ATOM 1594 N N . ALA A 1 229 ? 9.222 52.810 49.637 1.00 50.83 229 ALA A N 1
ATOM 1595 C CA . ALA A 1 229 ? 8.949 54.139 49.118 1.00 61.16 229 ALA A CA 1
ATOM 1596 C C . ALA A 1 229 ? 8.509 54.058 47.660 1.00 61.61 229 ALA A C 1
ATOM 1597 O O . ALA A 1 229 ? 8.915 53.156 46.920 1.00 54.55 229 ALA A O 1
ATOM 1599 N N . SER A 1 230 ? 7.674 55.014 47.252 1.00 61.28 230 SER A N 1
ATOM 1600 C CA . SER A 1 230 ? 7.212 55.063 45.869 1.00 55.59 230 SER A CA 1
ATOM 1601 C C . SER A 1 230 ? 8.355 55.465 44.965 1.00 58.18 230 SER A C 1
ATOM 1602 O O . SER A 1 230 ? 9.057 56.442 45.235 1.00 65.16 230 SER A O 1
ATOM 1605 N N . LYS A 1 231 ? 8.552 54.710 43.892 1.00 59.19 231 LYS A N 1
ATOM 1606 C CA . LYS A 1 231 ? 9.560 55.058 42.902 1.00 58.21 231 LYS A CA 1
ATOM 1607 C C . LYS A 1 231 ? 8.973 55.847 41.738 1.00 52.63 231 LYS A C 1
ATOM 1608 O O . LYS A 1 231 ? 9.701 56.188 40.803 1.00 59.35 231 LYS A O 1
ATOM 1614 N N . GLU A 1 232 ? 7.674 56.147 41.783 1.00 55.62 232 GLU A N 1
ATOM 1615 C CA . GLU A 1 232 ? 7.049 57.159 40.930 1.00 59.19 232 GLU A CA 1
ATOM 1616 C C . GLU A 1 232 ? 7.181 56.822 39.442 1.00 47.71 232 GLU A C 1
ATOM 1617 O O . GLU A 1 232 ? 7.809 57.530 38.660 1.00 49.61 232 GLU A O 1
ATOM 1623 N N . TYR A 1 233 ? 6.559 55.722 39.060 1.00 45.25 233 TYR A N 1
ATOM 1624 C CA . TYR A 1 233 ? 6.585 55.304 37.675 1.00 48.98 233 TYR A CA 1
ATOM 1625 C C . TYR A 1 233 ? 5.579 56.123 36.874 1.00 56.13 233 TYR A C 1
ATOM 1626 O O . TYR A 1 233 ? 4.536 56.525 37.398 1.00 60.43 233 TYR A O 1
ATOM 1635 N N . ASP A 1 234 ? 5.924 56.418 35.615 1.00 45.10 234 ASP A N 1
ATOM 1636 C CA . ASP A 1 234 ? 4.938 56.976 34.691 1.00 47.89 234 ASP A CA 1
ATOM 1637 C C . ASP A 1 234 ? 3.741 56.054 34.578 1.00 46.87 234 ASP A C 1
ATOM 1638 O O . ASP A 1 234 ? 2.588 56.505 34.555 1.00 44.84 234 ASP A O 1
ATOM 1643 N N . PHE A 1 235 ? 4.004 54.755 34.513 1.00 44.36 235 PHE A N 1
ATOM 1644 C CA . PHE A 1 235 ? 2.985 53.778 34.216 1.00 44.81 235 PHE A CA 1
ATOM 1645 C C . PHE A 1 235 ? 3.188 52.533 35.075 1.00 44.91 235 PHE A C 1
ATOM 1646 O O . PHE A 1 235 ? 4.317 52.073 35.282 1.00 50.93 235 PHE A O 1
ATOM 1654 N N . VAL A 1 236 ? 2.092 51.998 35.594 1.00 52.20 236 VAL A N 1
ATOM 1655 C CA . VAL A 1 236 ? 2.144 50.717 36.280 1.00 45.48 236 VAL A CA 1
ATOM 1656 C C . VAL A 1 236 ? 1.106 49.788 35.673 1.00 46.86 236 VAL A C 1
ATOM 1657 O O . VAL A 1 236 ? -0.101 50.076 35.703 1.00 43.72 236 VAL A O 1
ATOM 1661 N N . ALA A 1 237 ? 1.571 48.663 35.162 1.00 46.56 237 ALA A N 1
ATOM 1662 C CA . ALA A 1 237 ? 0.698 47.629 34.640 1.00 47.70 237 ALA A CA 1
ATOM 1663 C C . ALA A 1 237 ? 0.664 46.536 35.689 1.00 52.79 237 ALA A C 1
ATOM 1664 O O . ALA A 1 237 ? 1.656 45.826 35.897 1.00 50.22 237 ALA A O 1
ATOM 1666 N N . ASP A 1 238 ? -0.458 46.426 36.371 1.00 52.10 238 ASP A N 1
ATOM 1667 C CA . ASP A 1 238 ? -0.628 45.396 37.364 1.00 47.09 238 ASP A CA 1
ATOM 1668 C C . ASP A 1 238 ? -1.364 44.261 36.674 1.00 49.10 238 ASP A C 1
ATOM 1669 O O . ASP A 1 238 ? -2.593 44.287 36.567 1.00 49.62 238 ASP A O 1
ATOM 1674 N N . ILE A 1 239 ? -0.603 43.243 36.246 1.00 53.51 239 ILE A N 1
ATOM 1675 C CA . ILE A 1 239 ? -1.131 42.088 35.522 1.00 55.35 239 ILE A CA 1
ATOM 1676 C C . ILE A 1 239 ? -1.465 40.956 36.491 1.00 62.42 239 ILE A C 1
ATOM 1677 O O . ILE A 1 239 ? -1.665 39.797 36.088 1.00 56.05 239 ILE A O 1
ATOM 1682 N N . VAL A 1 240 ? -1.509 41.282 37.777 1.00 65.09 240 VAL A N 1
ATOM 1683 C CA . VAL A 1 240 ? -2.113 40.412 38.779 1.00 62.39 240 VAL A CA 1
ATOM 1684 C C . VAL A 1 240 ? -3.507 40.893 39.145 1.00 62.51 240 VAL A C 1
ATOM 1685 O O . VAL A 1 240 ? -4.476 40.134 39.065 1.00 65.95 240 VAL A O 1
ATOM 1689 N N . SER A 1 241 ? -3.619 42.167 39.537 1.00 60.88 241 SER A N 1
ATOM 1690 C CA . SER A 1 241 ? -4.908 42.789 39.836 1.00 61.55 241 SER A CA 1
ATOM 1691 C C . SER A 1 241 ? -5.647 42.077 40.968 1.00 63.04 241 SER A C 1
ATOM 1692 O O . SER A 1 241 ? -6.846 41.834 40.881 1.00 69.72 241 SER A O 1
ATOM 1695 N N . ILE A 1 242 ? -4.933 41.724 42.038 1.00 70.17 242 ILE A N 1
ATOM 1696 C CA . ILE A 1 242 ? -5.600 41.531 43.327 1.00 64.19 242 ILE A CA 1
ATOM 1697 C C . ILE A 1 242 ? -5.397 42.805 44.138 1.00 64.84 242 ILE A C 1
ATOM 1698 O O . ILE A 1 242 ? -4.775 43.764 43.655 1.00 64.46 242 ILE A O 1
ATOM 1703 N N . GLN A 1 243 ? -5.913 42.836 45.373 1.00 75.29 243 GLN A N 1
ATOM 1704 C CA . GLN A 1 243 ? -5.818 44.062 46.167 1.00 73.01 243 GLN A CA 1
ATOM 1705 C C . GLN A 1 243 ? -4.385 44.373 46.558 1.00 74.33 243 GLN A C 1
ATOM 1706 O O . GLN A 1 243 ? -3.963 45.530 46.506 1.00 78.09 243 GLN A O 1
ATOM 1712 N N . SER A 1 244 ? -3.659 43.368 47.046 1.00 72.28 244 SER A N 1
ATOM 1713 C CA . SER A 1 244 ? -2.236 43.498 47.321 1.00 69.68 244 SER A CA 1
ATOM 1714 C C . SER A 1 244 ? -1.507 44.256 46.205 1.00 61.22 244 SER A C 1
ATOM 1715 O O . SER A 1 244 ? -0.878 45.307 46.427 1.00 59.77 244 SER A O 1
ATOM 1718 N N . THR A 1 245 ? -1.622 43.742 44.981 1.00 57.61 245 THR A N 1
ATOM 1719 C CA . THR A 1 245 ? -0.883 44.319 43.860 1.00 62.46 245 THR A CA 1
ATOM 1720 C C . THR A 1 245 ? -1.448 45.670 43.455 1.00 53.62 245 THR A C 1
ATOM 1721 O O . THR A 1 245 ? -0.685 46.573 43.109 1.00 59.71 245 THR A O 1
ATOM 1725 N N . PHE A 1 246 ? -2.774 45.837 43.501 1.00 56.54 246 PHE A N 1
ATOM 1726 C CA . PHE A 1 246 ? -3.362 47.143 43.203 1.00 56.07 246 PHE A CA 1
ATOM 1727 C C . PHE A 1 246 ? -2.871 48.205 44.181 1.00 61.48 246 PHE A C 1
ATOM 1728 O O . PHE A 1 246 ? -2.520 49.322 43.777 1.00 61.01 246 PHE A O 1
ATOM 1736 N N . ASP A 1 247 ? -2.879 47.883 45.484 1.00 58.89 247 ASP A N 1
ATOM 1737 C CA . ASP A 1 247 ? -2.372 48.797 46.506 1.00 58.25 247 ASP A CA 1
ATOM 1738 C C . ASP A 1 247 ? -0.952 49.235 46.185 1.00 56.29 247 ASP A C 1
ATOM 1739 O O . ASP A 1 247 ? -0.634 50.432 46.201 1.00 58.55 247 ASP A O 1
ATOM 1744 N N . LEU A 1 248 ? -0.082 48.265 45.882 1.00 65.88 248 LEU A N 1
ATOM 1745 C CA . LEU A 1 248 ? 1.277 48.606 45.462 1.00 51.22 248 LEU A CA 1
ATOM 1746 C C . LEU A 1 248 ? 1.275 49.514 44.234 1.00 49.10 248 LEU A C 1
ATOM 1747 O O . LEU A 1 248 ? 2.005 50.515 44.188 1.00 48.05 248 LEU A O 1
ATOM 1752 N N . ALA A 1 249 ? 0.455 49.186 43.228 1.00 52.24 249 ALA A N 1
ATOM 1753 C CA . ALA A 1 249 ? 0.465 49.950 41.978 1.00 55.54 249 ALA A CA 1
ATOM 1754 C C . ALA A 1 249 ? 0.097 51.405 42.222 1.00 52.11 249 ALA A C 1
ATOM 1755 O O . ALA A 1 249 ? 0.695 52.319 41.633 1.00 52.63 249 ALA A O 1
ATOM 1757 N N . LEU A 1 250 ? -0.884 51.642 43.094 1.00 50.36 250 LEU A N 1
ATOM 1758 C CA . LEU A 1 250 ? -1.295 53.016 43.328 1.00 53.50 250 LEU A CA 1
ATOM 1759 C C . LEU A 1 250 ? -0.370 53.739 44.289 1.00 58.94 250 LEU A C 1
ATOM 1760 O O . LEU A 1 250 ? -0.366 54.976 44.308 1.00 67.09 250 LEU A O 1
ATOM 1765 N N . LYS A 1 251 ? 0.447 53.019 45.059 1.00 54.54 251 LYS A N 1
ATOM 1766 C CA . LYS A 1 251 ? 1.472 53.765 45.781 1.00 59.58 251 LYS A CA 1
ATOM 1767 C C . LYS A 1 251 ? 2.641 54.118 44.877 1.00 67.32 251 LYS A C 1
ATOM 1768 O O . LYS A 1 251 ? 3.225 55.202 45.016 1.00 70.67 251 LYS A O 1
ATOM 1774 N N . GLN A 1 252 ? 2.970 53.243 43.926 1.00 67.45 252 GLN A N 1
ATOM 1775 C CA . GLN A 1 252 ? 4.221 53.359 43.192 1.00 58.55 252 GLN A CA 1
ATOM 1776 C C . GLN A 1 252 ? 4.105 54.205 41.937 1.00 57.42 252 GLN A C 1
ATOM 1777 O O . GLN A 1 252 ? 5.139 54.586 41.369 1.00 60.10 252 GLN A O 1
ATOM 1783 N N . VAL A 1 253 ? 2.894 54.533 41.507 1.00 52.93 253 VAL A N 1
ATOM 1784 C CA . VAL A 1 253 ? 2.709 55.334 40.298 1.00 58.16 253 VAL A CA 1
ATOM 1785 C C . VAL A 1 253 ? 2.962 56.802 40.621 1.00 58.90 253 VAL A C 1
ATOM 1786 O O . VAL A 1 253 ? 2.548 57.306 41.670 1.00 70.20 253 VAL A O 1
ATOM 1790 N N . LYS A 1 254 ? 3.658 57.490 39.723 1.00 61.95 254 LYS A N 1
ATOM 1791 C CA . LYS A 1 254 ? 3.900 58.922 39.854 1.00 57.23 254 LYS A CA 1
ATOM 1792 C C . LYS A 1 254 ? 2.585 59.697 39.918 1.00 48.70 254 LYS A C 1
ATOM 1793 O O . LYS A 1 254 ? 1.510 59.187 39.603 1.00 57.94 254 LYS A O 1
ATOM 1799 N N . SER A 1 255 ? 2.697 60.965 40.293 1.00 51.79 255 SER A N 1
ATOM 1800 C CA . SER A 1 255 ? 1.552 61.866 40.325 1.00 57.99 255 SER A CA 1
ATOM 1801 C C . SER A 1 255 ? 1.030 62.129 38.906 1.00 54.87 255 SER A C 1
ATOM 1802 O O . SER A 1 255 ? 1.807 62.328 37.967 1.00 57.97 255 SER A O 1
ATOM 1805 N N . ASN A 1 256 ? -0.300 62.120 38.750 1.00 47.94 256 ASN A N 1
ATOM 1806 C CA . ASN A 1 256 ? -0.967 62.187 37.449 1.00 47.66 256 ASN A CA 1
ATOM 1807 C C . ASN A 1 256 ? -0.585 61.017 36.559 1.00 56.42 256 ASN A C 1
ATOM 1808 O O . ASN A 1 256 ? -0.739 61.088 35.338 1.00 61.91 256 ASN A O 1
ATOM 1813 N N . GLY A 1 257 ? -0.080 59.937 37.154 1.00 54.16 257 GLY A N 1
ATOM 1814 C CA . GLY A 1 257 ? 0.370 58.806 36.380 1.00 49.88 257 GLY A CA 1
ATOM 1815 C C . GLY A 1 257 ? -0.751 57.849 36.041 1.00 47.27 257 GLY A C 1
ATOM 1816 O O . GLY A 1 257 ? -1.900 58.015 36.457 1.00 56.53 257 GLY A O 1
ATOM 1817 N N . LEU A 1 258 ? -0.390 56.818 35.278 1.00 39.17 258 LEU A N 1
ATOM 1818 C CA . LEU A 1 258 ? -1.331 55.817 34.792 1.00 39.87 258 LEU A CA 1
ATOM 1819 C C . LEU A 1 258 ? -1.169 54.479 35.518 1.00 39.95 258 LEU A C 1
ATOM 1820 O O . LEU A 1 258 ? -0.051 53.991 35.718 1.00 63.21 258 LEU A O 1
ATOM 1825 N N . VAL A 1 259 ? -2.291 53.886 35.907 1.00 41.25 259 VAL A N 1
ATOM 1826 C CA . VAL A 1 259 ? -2.339 52.495 36.333 1.00 42.26 259 VAL A CA 1
ATOM 1827 C C . VAL A 1 259 ? -3.345 51.777 35.452 1.00 50.90 259 VAL A C 1
ATOM 1828 O O . VAL A 1 259 ? -4.480 52.241 35.284 1.00 57.45 259 VAL A O 1
ATOM 1832 N N . ILE A 1 260 ? -2.932 50.659 34.879 1.00 42.53 260 ILE A N 1
ATOM 1833 C CA . ILE A 1 260 ? -3.869 49.758 34.228 1.00 43.21 260 ILE A CA 1
ATOM 1834 C C . ILE A 1 260 ? -3.886 48.467 35.035 1.00 45.00 260 ILE A C 1
ATOM 1835 O O . ILE A 1 260 ? -2.845 47.802 35.146 1.00 46.82 260 ILE A O 1
ATOM 1840 N N . PRO A 1 261 ? -5.018 48.097 35.643 1.00 46.90 261 PRO A N 1
ATOM 1841 C CA . PRO A 1 261 ? -5.117 46.765 36.231 1.00 59.50 261 PRO A CA 1
ATOM 1842 C C . PRO A 1 261 ? -5.473 45.779 35.135 1.00 58.56 261 PRO A C 1
ATOM 1843 O O . PRO A 1 261 ? -6.654 45.551 34.853 1.00 58.74 261 PRO A O 1
ATOM 1847 N N . LEU A 1 262 ? -4.447 45.202 34.503 1.00 58.10 262 LEU A N 1
ATOM 1848 C CA . LEU A 1 262 ? -4.657 44.295 33.380 1.00 55.63 262 LEU A CA 1
ATOM 1849 C C . LEU A 1 262 ? -5.185 42.931 33.811 1.00 55.87 262 LEU A C 1
ATOM 1850 O O . LEU A 1 262 ? -5.841 42.257 33.013 1.00 65.36 262 LEU A O 1
ATOM 1855 N N . GLY A 1 263 ? -4.928 42.503 35.060 1.00 72.26 263 GLY A N 1
ATOM 1856 C CA . GLY A 1 263 ? -5.306 41.169 35.494 1.00 52.41 263 GLY A CA 1
ATOM 1857 C C . GLY A 1 263 ? -6.765 41.061 35.892 1.00 54.01 263 GLY A C 1
ATOM 1858 O O . GLY A 1 263 ? -7.506 42.043 35.929 1.00 62.55 263 GLY A O 1
ATOM 1859 N N . LEU A 1 264 ? -7.185 39.823 36.169 1.00 55.97 264 LEU A N 1
ATOM 1860 C CA . LEU A 1 264 ? -8.491 39.531 36.754 1.00 58.75 264 LEU A CA 1
ATOM 1861 C C . LEU A 1 264 ? -8.341 38.791 38.083 1.00 74.43 264 LEU A C 1
ATOM 1862 O O . LEU A 1 264 ? -9.193 37.969 38.443 1.00 73.63 264 LEU A O 1
ATOM 1867 N N . GLY A 1 265 ? -7.264 39.087 38.831 1.00 69.47 265 GLY A N 1
ATOM 1868 C CA . GLY A 1 265 ? -6.982 38.342 40.046 1.00 64.90 265 GLY A CA 1
ATOM 1869 C C . GLY A 1 265 ? -8.101 38.394 41.071 1.00 74.81 265 GLY A C 1
ATOM 1870 O O . GLY A 1 265 ? -8.267 37.461 41.870 1.00 70.91 265 GLY A O 1
ATOM 1871 N N . SER A 1 266 ? -8.893 39.468 41.054 1.00 68.46 266 SER A N 1
ATOM 1872 C CA . SER A 1 266 ? -9.963 39.688 42.004 1.00 66.66 266 SER A CA 1
ATOM 1873 C C . SER A 1 266 ? -11.075 40.435 41.281 1.00 65.13 266 SER A C 1
ATOM 1874 O O . SER A 1 266 ? -10.787 41.374 40.523 1.00 62.80 266 SER A O 1
ATOM 1877 N N . PRO A 1 267 ? -12.339 40.028 41.449 1.00 74.68 267 PRO A N 1
ATOM 1878 C CA . PRO A 1 267 ? -13.423 40.665 40.677 1.00 76.02 267 PRO A CA 1
ATOM 1879 C C . PRO A 1 267 ? -13.784 42.059 41.148 1.00 74.03 267 PRO A C 1
ATOM 1880 O O . PRO A 1 267 ? -14.562 42.742 40.468 1.00 67.60 267 PRO A O 1
ATOM 1884 N N . LYS A 1 268 ? -13.267 42.496 42.289 1.00 72.78 268 LYS A N 1
ATOM 1885 C CA . LYS A 1 268 ? -13.531 43.832 42.788 1.00 69.98 268 LYS A CA 1
ATOM 1886 C C . LYS A 1 268 ? -12.220 44.422 43.285 1.00 67.61 268 LYS A C 1
ATOM 1887 O O . LYS A 1 268 ? -11.337 43.704 43.764 1.00 72.37 268 LYS A O 1
ATOM 1889 N N . LEU A 1 269 ? -12.068 45.728 43.111 1.00 66.38 269 LEU A N 1
ATOM 1890 C CA . LEU A 1 269 ? -10.861 46.415 43.539 1.00 62.05 269 LEU A CA 1
ATOM 1891 C C . LEU A 1 269 ? -11.256 47.755 44.123 1.00 69.51 269 LEU A C 1
ATOM 1892 O O . LEU A 1 269 ? -12.240 48.369 43.704 1.00 78.66 269 LEU A O 1
ATOM 1897 N N . THR A 1 270 ? -10.486 48.197 45.103 1.00 69.43 270 THR A N 1
ATOM 1898 C CA . THR A 1 270 ? -10.781 49.431 45.798 1.00 67.50 270 THR A CA 1
ATOM 1899 C C . THR A 1 270 ? -9.531 50.303 45.781 1.00 64.55 270 THR A C 1
ATOM 1900 O O . THR A 1 270 ? -8.406 49.799 45.875 1.00 63.72 270 THR A O 1
ATOM 1904 N N . PHE A 1 271 ? -9.722 51.616 45.694 1.00 59.68 271 PHE A N 1
ATOM 1905 C CA . PHE A 1 271 ? -8.588 52.526 45.733 1.00 60.12 271 PHE A CA 1
ATOM 1906 C C . PHE A 1 271 ? -8.795 53.625 46.774 1.00 64.64 271 PHE A C 1
ATOM 1907 O O . PHE A 1 271 ? -9.906 53.870 47.258 1.00 64.05 271 PHE A O 1
ATOM 1915 N N . ASP A 1 272 ? -7.685 54.291 47.097 1.00 67.43 272 ASP A N 1
ATOM 1916 C CA . ASP A 1 272 ? -7.644 55.452 47.984 1.00 68.03 272 ASP A CA 1
ATOM 1917 C C . ASP A 1 272 ? -8.189 56.655 47.232 1.00 67.95 272 ASP A C 1
ATOM 1918 O O . ASP A 1 272 ? -7.497 57.243 46.389 1.00 65.62 272 ASP A O 1
ATOM 1923 N N . GLN A 1 273 ? -9.427 57.047 47.563 1.00 59.84 273 GLN A N 1
ATOM 1924 C CA . GLN A 1 273 ? -10.079 58.141 46.846 1.00 65.92 273 GLN A CA 1
ATOM 1925 C C . GLN A 1 273 ? -9.448 59.495 47.164 1.00 72.59 273 GLN A C 1
ATOM 1926 O O . GLN A 1 273 ? -9.292 60.328 46.260 1.00 68.42 273 GLN A O 1
ATOM 1932 N N . ASN A 1 274 ? -9.102 59.748 48.438 1.00 74.00 274 ASN A N 1
ATOM 1933 C CA . ASN A 1 274 ? -8.304 60.936 48.748 1.00 66.81 274 ASN A CA 1
ATOM 1934 C C . ASN A 1 274 ? -7.119 61.027 47.802 1.00 62.75 274 ASN A C 1
ATOM 1935 O O . ASN A 1 274 ? -6.824 62.092 47.246 1.00 55.24 274 ASN A O 1
ATOM 1940 N N . ASP A 1 275 ? -6.443 59.901 47.591 1.00 57.18 275 ASP A N 1
ATOM 1941 C CA . ASP A 1 275 ? -5.189 59.917 46.872 1.00 56.28 275 ASP A CA 1
ATOM 1942 C C . ASP A 1 275 ? -5.424 59.968 45.369 1.00 60.30 275 ASP A C 1
ATOM 1943 O O . ASP A 1 275 ? -4.736 60.709 44.664 1.00 66.40 275 ASP A O 1
ATOM 1948 N N . LEU A 1 276 ? -6.398 59.211 44.860 1.00 62.62 276 LEU A N 1
ATOM 1949 C CA . LEU A 1 276 ? -6.682 59.277 43.427 1.00 66.14 276 LEU A CA 1
ATOM 1950 C C . LEU A 1 276 ? -7.120 60.675 43.027 1.00 65.76 276 LEU A C 1
ATOM 1951 O O . LEU A 1 276 ? -6.725 61.186 41.970 1.00 55.17 276 LEU A O 1
ATOM 1956 N N . LEU A 1 277 ? -7.922 61.318 43.874 1.00 63.96 277 LEU A N 1
ATOM 1957 C CA . LEU A 1 277 ? -8.333 62.686 43.600 1.00 64.63 277 LEU A CA 1
ATOM 1958 C C . LEU A 1 277 ? -7.137 63.636 43.674 1.00 71.90 277 LEU A C 1
ATOM 1959 O O . LEU A 1 277 ? -6.750 64.243 42.666 1.00 69.66 277 LEU A O 1
ATOM 1964 N N . VAL A 1 278 ? -6.510 63.738 44.856 1.00 63.83 278 VAL A N 1
ATOM 1965 C CA . VAL A 1 278 ? -5.458 64.729 45.081 1.00 49.95 278 VAL A CA 1
ATOM 1966 C C . VAL A 1 278 ? -4.375 64.628 44.013 1.00 50.89 278 VAL A C 1
ATOM 1967 O O . VAL A 1 278 ? -3.896 65.643 43.487 1.00 51.55 278 VAL A O 1
ATOM 1971 N N . ARG A 1 279 ? -3.991 63.409 43.651 1.00 49.28 279 ARG A N 1
ATOM 1972 C CA . ARG A 1 279 ? -2.910 63.200 42.705 1.00 52.05 279 ARG A CA 1
ATOM 1973 C C . ARG A 1 279 ? -3.396 63.019 41.275 1.00 51.82 279 ARG A C 1
ATOM 1974 O O . ARG A 1 279 ? -2.580 62.751 40.388 1.00 47.29 279 ARG A O 1
ATOM 1982 N N . GLU A 1 280 ? -4.698 63.157 41.033 1.00 56.54 280 GLU A N 1
ATOM 1983 C CA . GLU A 1 280 ? -5.279 63.025 39.694 1.00 55.29 280 GLU A CA 1
ATOM 1984 C C . GLU A 1 280 ? -4.765 61.776 38.982 1.00 49.50 280 GLU A C 1
ATOM 1985 O O . GLU A 1 280 ? -4.233 61.838 37.866 1.00 54.11 280 GLU A O 1
ATOM 1991 N N . ILE A 1 281 ? -4.941 60.621 39.633 1.00 50.74 281 ILE A N 1
ATOM 1992 C CA . ILE A 1 281 ? -4.487 59.345 39.082 1.00 49.35 281 ILE A CA 1
ATOM 1993 C C . ILE A 1 281 ? -5.454 58.880 38.008 1.00 50.09 281 ILE A C 1
ATOM 1994 O O . ILE A 1 281 ? -6.665 59.130 38.087 1.00 54.91 281 ILE A O 1
ATOM 1999 N N . ARG A 1 282 ? -4.912 58.207 36.987 1.00 54.46 282 ARG A N 1
ATOM 2000 C CA . ARG A 1 282 ? -5.693 57.638 35.892 1.00 54.14 282 ARG A CA 1
ATOM 2001 C C . ARG A 1 282 ? -5.720 56.119 36.041 1.00 56.33 282 ARG A C 1
ATOM 2002 O O . ARG A 1 282 ? -4.666 55.474 36.118 1.00 46.77 282 ARG A O 1
ATOM 2010 N N . ILE A 1 283 ? -6.924 55.559 36.109 1.00 51.74 283 ILE A N 1
ATOM 2011 C CA . ILE A 1 283 ? -7.148 54.121 36.169 1.00 47.43 283 ILE A CA 1
ATOM 2012 C C . ILE A 1 283 ? -7.913 53.768 34.913 1.00 49.39 283 ILE A C 1
ATOM 2013 O O . ILE A 1 283 ? -9.016 54.284 34.689 1.00 52.30 283 ILE A O 1
ATOM 2018 N N . LEU A 1 284 ? -7.334 52.917 34.082 1.00 53.16 284 LEU A N 1
ATOM 2019 C CA . LEU A 1 284 ? -7.927 52.612 32.786 1.00 47.09 284 LEU A CA 1
ATOM 2020 C C . LEU A 1 284 ? -8.043 51.107 32.613 1.00 44.64 284 LEU A C 1
ATOM 2021 O O . LEU A 1 284 ? -7.060 50.382 32.805 1.00 46.32 284 LEU A O 1
ATOM 2026 N N . GLY A 1 285 ? -9.236 50.640 32.250 1.00 45.67 285 GLY A N 1
ATOM 2027 C CA . GLY A 1 285 ? -9.376 49.269 31.773 1.00 67.52 285 GLY A CA 1
ATOM 2028 C C . GLY A 1 285 ? -8.832 49.091 30.361 1.00 62.78 285 GLY A C 1
ATOM 2029 O O . GLY A 1 285 ? -8.812 50.028 29.546 1.00 55.58 285 GLY A O 1
ATOM 2030 N N . SER A 1 286 ? -8.372 47.865 30.080 1.00 54.56 286 SER A N 1
ATOM 2031 C CA . SER A 1 286 ? -7.858 47.507 28.761 1.00 54.74 286 SER A CA 1
ATOM 2032 C C . SER A 1 286 ? -8.101 46.015 28.531 1.00 56.70 286 SER A C 1
ATOM 2033 O O . SER A 1 286 ? -7.675 45.187 29.341 1.00 60.22 286 SER A O 1
ATOM 2036 N N . PHE A 1 287 ? -8.774 45.671 27.425 1.00 56.13 287 PHE A N 1
ATOM 2037 C CA . PHE A 1 287 ? -9.359 44.342 27.211 1.00 49.15 287 PHE A CA 1
ATOM 2038 C C . PHE A 1 287 ? -8.953 43.760 25.855 1.00 50.43 287 PHE A C 1
ATOM 2039 O O . PHE A 1 287 ? -9.265 44.351 24.816 1.00 57.66 287 PHE A O 1
ATOM 2047 N N . TRP A 1 288 ? -8.315 42.571 25.860 1.00 55.48 288 TRP A N 1
ATOM 2048 C CA . TRP A 1 288 ? -7.907 41.845 24.644 1.00 59.51 288 TRP A CA 1
ATOM 2049 C C . TRP A 1 288 ? -7.064 42.777 23.765 1.00 57.71 288 TRP A C 1
ATOM 2050 O O . TRP A 1 288 ? -6.249 43.549 24.268 1.00 57.12 288 TRP A O 1
ATOM 2061 N N . GLY A 1 289 ? -7.274 42.744 22.450 1.00 64.42 289 GLY A N 1
ATOM 2062 C CA . GLY A 1 289 ? -6.668 43.720 21.567 1.00 62.01 289 GLY A CA 1
ATOM 2063 C C . GLY A 1 289 ? -7.516 43.848 20.323 1.00 56.33 289 GLY A C 1
ATOM 2064 O O . GLY A 1 289 ? -8.350 42.991 20.032 1.00 58.92 289 GLY A O 1
ATOM 2065 N N . THR A 1 290 ? -7.301 44.932 19.583 1.00 53.45 290 THR A N 1
ATOM 2066 C CA . THR A 1 290 ? -8.033 45.101 18.329 1.00 50.86 290 THR A CA 1
ATOM 2067 C C . THR A 1 290 ? -7.414 44.264 17.202 1.00 51.79 290 THR A C 1
ATOM 2068 O O . THR A 1 290 ? -6.299 43.739 17.313 1.00 47.05 290 THR A O 1
ATOM 2072 N N . SER A 1 291 ? -8.147 44.161 16.084 1.00 49.64 291 SER A N 1
ATOM 2073 C CA . SER A 1 291 ? -7.608 43.424 14.939 1.00 50.91 291 SER A CA 1
ATOM 2074 C C . SER A 1 291 ? -6.439 44.168 14.278 1.00 51.34 291 SER A C 1
ATOM 2075 O O . SER A 1 291 ? -5.485 43.530 13.803 1.00 45.61 291 SER A O 1
ATOM 2078 N N . LEU A 1 292 ? -6.465 45.505 14.266 1.00 48.25 292 LEU A N 1
ATOM 2079 C CA . LEU A 1 292 ? -5.257 46.238 13.894 1.00 43.17 292 LEU A CA 1
ATOM 2080 C C . LEU A 1 292 ? -4.088 45.855 14.801 1.00 49.00 292 LEU A C 1
ATOM 2081 O O . LEU A 1 292 ? -2.972 45.601 14.312 1.00 49.30 292 LEU A O 1
ATOM 2086 N N . ASP A 1 293 ? -4.336 45.785 16.125 1.00 47.12 293 ASP A N 1
ATOM 2087 C CA . ASP A 1 293 ? -3.317 45.314 17.072 1.00 42.54 293 ASP A CA 1
ATOM 2088 C C . ASP A 1 293 ? -2.827 43.910 16.715 1.00 39.11 293 ASP A C 1
ATOM 2089 O O . ASP A 1 293 ? -1.621 43.637 16.766 1.00 48.88 293 ASP A O 1
ATOM 2094 N N . GLN A 1 294 ? -3.757 42.987 16.435 1.00 41.82 294 GLN A N 1
ATOM 2095 C CA . GLN A 1 294 ? -3.396 41.631 16.008 1.00 48.52 294 GLN A CA 1
ATOM 2096 C C . GLN A 1 294 ? -2.412 41.652 14.838 1.00 55.82 294 GLN A C 1
ATOM 2097 O O . GLN A 1 294 ? -1.361 40.992 14.884 1.00 60.02 294 GLN A O 1
ATOM 2103 N N . ALA A 1 295 ? -2.749 42.393 13.768 1.00 47.15 295 ALA A N 1
ATOM 2104 C CA . ALA A 1 295 ? -1.845 42.496 12.619 1.00 46.88 295 ALA A CA 1
ATOM 2105 C C . ALA A 1 295 ? -0.469 42.996 13.037 1.00 53.43 295 ALA A C 1
ATOM 2106 O O . ALA A 1 295 ? 0.562 42.418 12.643 1.00 56.52 295 ALA A O 1
ATOM 2108 N N . GLU A 1 296 ? -0.439 44.076 13.838 1.00 48.49 296 GLU A N 1
ATOM 2109 C CA . GLU A 1 296 ? 0.839 44.650 14.259 1.00 45.38 296 GLU A CA 1
ATOM 2110 C C . GLU A 1 296 ? 1.667 43.642 15.045 1.00 49.47 296 GLU A C 1
ATOM 2111 O O . GLU A 1 296 ? 2.893 43.553 14.862 1.00 49.79 296 GLU A O 1
ATOM 2117 N N . VAL A 1 297 ? 1.020 42.852 15.906 1.00 41.28 297 VAL A N 1
ATOM 2118 C CA . VAL A 1 297 ? 1.832 41.993 16.756 1.00 48.83 297 VAL A CA 1
ATOM 2119 C C . VAL A 1 297 ? 2.322 40.800 15.976 1.00 52.36 297 VAL A C 1
ATOM 2120 O O . VAL A 1 297 ? 3.419 40.294 16.248 1.00 40.27 297 VAL A O 1
ATOM 2124 N N . PHE A 1 298 ? 1.544 40.328 14.997 1.00 61.13 298 PHE A N 1
ATOM 2125 C CA . PHE A 1 298 ? 2.068 39.236 14.191 1.00 52.58 298 PHE A CA 1
ATOM 2126 C C . PHE A 1 298 ? 3.258 39.704 13.361 1.00 52.76 298 PHE A C 1
ATOM 2127 O O . PHE A 1 298 ? 4.231 38.953 13.208 1.00 60.03 298 PHE A O 1
ATOM 2135 N N . ASP A 1 299 ? 3.243 40.960 12.900 1.00 47.87 299 ASP A N 1
ATOM 2136 C CA . ASP A 1 299 ? 4.456 41.550 12.326 1.00 53.52 299 ASP A CA 1
ATOM 2137 C C . ASP A 1 299 ? 5.625 41.477 13.302 1.00 63.29 299 ASP A C 1
ATOM 2138 O O . ASP A 1 299 ? 6.692 40.937 12.984 1.00 69.41 299 ASP A O 1
ATOM 2143 N N . LEU A 1 300 ? 5.439 42.043 14.499 1.00 66.60 300 LEU A N 1
ATOM 2144 C CA . LEU A 1 300 ? 6.534 42.126 15.466 1.00 60.73 300 LEU A CA 1
ATOM 2145 C C . LEU A 1 300 ? 7.028 40.754 15.914 1.00 58.29 300 LEU A C 1
ATOM 2146 O O . LEU A 1 300 ? 8.194 40.618 16.309 1.00 61.37 300 LEU A O 1
ATOM 2151 N N . VAL A 1 301 ? 6.168 39.733 15.878 1.00 41.30 301 VAL A N 1
ATOM 2152 C CA . VAL A 1 301 ? 6.632 38.388 16.202 1.00 49.47 301 VAL A CA 1
ATOM 2153 C C . VAL A 1 301 ? 7.422 37.801 15.039 1.00 67.63 301 VAL A C 1
ATOM 2154 O O . VAL A 1 301 ? 8.489 37.201 15.243 1.00 69.44 301 VAL A O 1
ATOM 2158 N N . LYS A 1 302 ? 6.908 37.952 13.806 1.00 67.94 302 LYS A N 1
ATOM 2159 C CA . LYS A 1 302 ? 7.645 37.492 12.632 1.00 62.28 302 LYS A CA 1
ATOM 2160 C C . LYS A 1 302 ? 9.044 38.098 12.604 1.00 63.83 302 LYS A C 1
ATOM 2161 O O . LYS A 1 302 ? 10.043 37.385 12.456 1.00 76.39 302 LYS A O 1
ATOM 2163 N N . SER A 1 303 ? 9.139 39.409 12.803 1.00 56.64 303 SER A N 1
ATOM 2164 C CA . SER A 1 303 ? 10.436 40.075 12.778 1.00 57.94 303 SER A CA 1
ATOM 2165 C C . SER A 1 303 ? 11.331 39.712 13.953 1.00 66.74 303 SER A C 1
ATOM 2166 O O . SER A 1 303 ? 12.473 40.177 13.988 1.00 66.35 303 SER A O 1
ATOM 2169 N N . GLY A 1 304 ? 10.860 38.923 14.915 1.00 71.85 304 GLY A N 1
ATOM 2170 C CA . GLY A 1 304 ? 11.679 38.584 16.054 1.00 61.67 304 GLY A CA 1
ATOM 2171 C C . GLY A 1 304 ? 11.776 39.646 17.128 1.00 63.21 304 GLY A C 1
ATOM 2172 O O . GLY A 1 304 ? 12.531 39.453 18.088 1.00 67.25 304 GLY A O 1
ATOM 2173 N N . ALA A 1 305 ? 11.048 40.767 17.008 1.00 59.08 305 ALA A N 1
ATOM 2174 C CA . ALA A 1 305 ? 11.037 41.757 18.090 1.00 53.65 305 ALA A CA 1
ATOM 2175 C C . ALA A 1 305 ? 10.395 41.192 19.348 1.00 60.17 305 ALA A C 1
ATOM 2176 O O . ALA A 1 305 ? 10.805 41.530 20.463 1.00 70.78 305 ALA A O 1
ATOM 2178 N N . PHE A 1 306 ? 9.373 40.355 19.180 1.00 59.17 306 PHE A N 1
ATOM 2179 C CA . PHE A 1 306 ? 8.685 39.644 20.249 1.00 52.67 306 PHE A CA 1
ATOM 2180 C C . PHE A 1 306 ? 8.984 38.159 20.126 1.00 66.44 306 PHE A C 1
ATOM 2181 O O . PHE A 1 306 ? 8.805 37.577 19.051 1.00 71.06 306 PHE A O 1
ATOM 2189 N N . LYS A 1 307 ? 9.402 37.536 21.229 1.00 69.24 307 LYS A N 1
ATOM 2190 C CA . LYS A 1 307 ? 9.690 36.103 21.260 1.00 70.73 307 LYS A CA 1
ATOM 2191 C C . LYS A 1 307 ? 8.826 35.455 22.339 1.00 70.89 307 LYS A C 1
ATOM 2192 O O . LYS A 1 307 ? 9.296 35.192 23.459 1.00 73.40 307 LYS A O 1
ATOM 2198 N N . PRO A 1 308 ? 7.558 35.179 22.037 1.00 66.17 308 PRO A N 1
ATOM 2199 C CA . PRO A 1 308 ? 6.653 34.625 23.058 1.00 64.01 308 PRO A CA 1
ATOM 2200 C C . PRO A 1 308 ? 7.174 33.314 23.619 1.00 67.32 308 PRO A C 1
ATOM 2201 O O . PRO A 1 308 ? 7.625 32.438 22.876 1.00 73.37 308 PRO A O 1
ATOM 2205 N N . GLN A 1 309 ? 7.099 33.184 24.948 1.00 68.96 309 GLN A N 1
ATOM 2206 C CA . GLN A 1 309 ? 7.676 32.050 25.676 1.00 68.35 309 GLN A CA 1
ATOM 2207 C C . GLN A 1 309 ? 6.614 30.981 25.930 1.00 71.87 309 GLN A C 1
ATOM 2208 O O . GLN A 1 309 ? 5.743 31.148 26.792 1.00 68.62 309 GLN A O 1
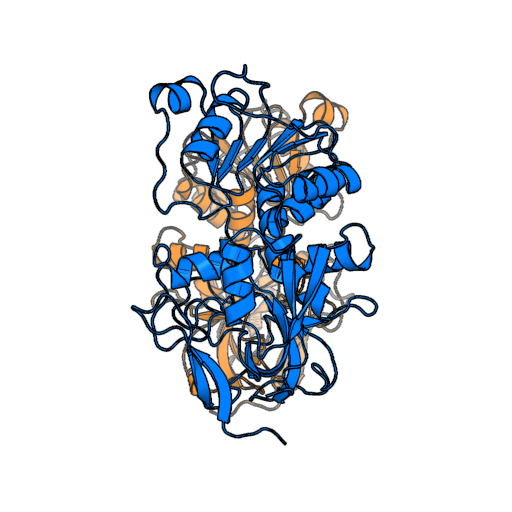ATOM 2214 N N . VAL A 1 310 ? 6.705 29.864 25.202 1.00 73.80 310 VAL A N 1
ATOM 2215 C CA . VAL A 1 310 ? 5.687 28.827 25.259 1.00 67.29 310 VAL A CA 1
ATOM 2216 C C . VAL A 1 310 ? 6.315 27.457 25.484 1.00 78.91 310 VAL A C 1
ATOM 2217 O O . VAL A 1 310 ? 7.484 27.220 25.164 1.00 84.29 310 VAL A O 1
ATOM 2221 N N . GLU A 1 311 ? 5.519 26.554 26.058 1.00 79.34 311 GLU A N 1
ATOM 2222 C CA . GLU A 1 311 ? 5.782 25.124 26.045 1.00 77.65 311 GLU A CA 1
ATOM 2223 C C . GLU A 1 311 ? 4.519 24.420 25.567 1.00 76.15 311 GLU A C 1
ATOM 2224 O O . GLU A 1 311 ? 3.418 24.969 25.638 1.00 68.85 311 GLU A O 1
ATOM 2230 N N . THR A 1 312 ? 4.680 23.210 25.051 1.00 67.81 312 THR A N 1
ATOM 2231 C CA . THR A 1 312 ? 3.552 22.463 24.521 1.00 72.05 312 THR A CA 1
ATOM 2232 C C . THR A 1 312 ? 3.228 21.269 25.411 1.00 78.07 312 THR A C 1
ATOM 2233 O O . THR A 1 312 ? 4.129 20.609 25.942 1.00 87.15 312 THR A O 1
ATOM 2237 N N . GLY A 1 313 ? 1.926 21.004 25.574 1.00 80.78 313 GLY A N 1
ATOM 2238 C CA . GLY A 1 313 ? 1.463 19.795 26.217 1.00 75.19 313 GLY A CA 1
ATOM 2239 C C . GLY A 1 313 ? 0.350 19.131 25.424 1.00 99.88 313 GLY A C 1
ATOM 2240 O O . GLY A 1 313 ? -0.230 19.713 24.499 1.00 94.28 313 GLY A O 1
ATOM 2241 N N . LYS A 1 314 ? 0.041 17.896 25.815 1.00 103.01 314 LYS A N 1
ATOM 2242 C CA . LYS A 1 314 ? -0.985 17.131 25.117 1.00 95.20 314 LYS A CA 1
ATOM 2243 C C . LYS A 1 314 ? -2.367 17.723 25.377 1.00 90.19 314 LYS A C 1
ATOM 2244 O O . LYS A 1 314 ? -2.660 18.203 26.476 1.00 85.87 314 LYS A O 1
ATOM 2246 N N . PHE A 1 315 ? -3.206 17.712 24.338 1.00 88.48 315 PHE A N 1
ATOM 2247 C CA . PHE A 1 315 ? -4.619 18.050 24.495 1.00 86.51 315 PHE A CA 1
ATOM 2248 C C . PHE A 1 315 ? -5.227 17.294 25.671 1.00 90.65 315 PHE A C 1
ATOM 2249 O O . PHE A 1 315 ? -5.810 17.897 26.586 1.00 94.93 315 PHE A O 1
ATOM 2257 N N . LYS A 1 316 ? -5.038 15.966 25.691 1.00 86.93 316 LYS A N 1
ATOM 2258 C CA . LYS A 1 316 ? -5.619 15.102 26.717 1.00 92.00 316 LYS A CA 1
ATOM 2259 C C . LYS A 1 316 ? -5.283 15.534 28.142 1.00 98.75 316 LYS A C 1
ATOM 2260 O O . LYS A 1 316 ? -5.973 15.122 29.083 1.00 94.69 316 LYS A O 1
ATOM 2262 N N . ASP A 1 317 ? -4.246 16.345 28.332 1.00 101.57 317 ASP A N 1
ATOM 2263 C CA . ASP A 1 317 ? -3.779 16.696 29.666 1.00 101.30 317 ASP A CA 1
ATOM 2264 C C . ASP A 1 317 ? -4.295 18.044 30.151 1.00 98.43 317 ASP A C 1
ATOM 2265 O O . ASP A 1 317 ? -3.829 18.521 31.192 1.00 100.39 317 ASP A O 1
ATOM 2270 N N . LEU A 1 318 ? -5.239 18.666 29.432 1.00 98.54 318 LEU A N 1
ATOM 2271 C CA . LEU A 1 318 ? -5.635 20.040 29.753 1.00 92.34 318 LEU A CA 1
ATOM 2272 C C . LEU A 1 318 ? -5.941 20.206 31.237 1.00 87.83 318 LEU A C 1
ATOM 2273 O O . LEU A 1 318 ? -5.405 21.103 31.902 1.00 91.43 318 LEU A O 1
ATOM 2278 N N . ASN A 1 319 ? -6.769 19.317 31.783 1.00 83.62 319 ASN A N 1
ATOM 2279 C CA . ASN A 1 319 ? -7.190 19.454 33.173 1.00 88.38 319 ASN A CA 1
ATOM 2280 C C . ASN A 1 319 ? -6.010 19.387 34.134 1.00 94.55 319 ASN A C 1
ATOM 2281 O O . ASN A 1 319 ? -5.984 20.103 35.143 1.00 86.00 319 ASN A O 1
ATOM 2286 N N . GLU A 1 320 ? -5.022 18.538 33.844 1.00 94.60 320 GLU A N 1
ATOM 2287 C CA . GLU A 1 320 ? -3.848 18.507 34.706 1.00 97.13 320 GLU A CA 1
ATOM 2288 C C . GLU A 1 320 ? -3.066 19.804 34.603 1.00 94.42 320 GLU A C 1
ATOM 2289 O O . GLU A 1 320 ? -2.578 20.323 35.612 1.00 101.13 320 GLU A O 1
ATOM 2295 N N . ILE A 1 321 ? -2.934 20.358 33.401 1.00 90.30 321 ILE A N 1
ATOM 2296 C CA . ILE A 1 321 ? -2.051 21.508 33.326 1.00 94.59 321 ILE A CA 1
ATOM 2297 C C . ILE A 1 321 ? -2.745 22.740 33.882 1.00 96.49 321 ILE A C 1
ATOM 2298 O O . ILE A 1 321 ? -2.095 23.596 34.494 1.00 99.84 321 ILE A O 1
ATOM 2303 N N . LEU A 1 322 ? -4.075 22.820 33.750 1.00 91.28 322 LEU A N 1
ATOM 2304 C CA . LEU A 1 322 ? -4.786 23.938 34.362 1.00 90.85 322 LEU A CA 1
ATOM 2305 C C . LEU A 1 322 ? -4.586 23.941 35.877 1.00 97.68 322 LEU A C 1
ATOM 2306 O O . LEU A 1 322 ? -4.418 25.005 36.487 1.00 95.81 322 LEU A O 1
ATOM 2308 N N . GLU A 1 323 ? -4.556 22.757 36.500 1.00 96.44 323 GLU A N 1
ATOM 2309 C CA . GLU A 1 323 ? -4.193 22.696 37.911 1.00 93.82 323 GLU A CA 1
ATOM 2310 C C . GLU A 1 323 ? -2.766 23.183 38.124 1.00 92.56 323 GLU A C 1
ATOM 2311 O O . GLU A 1 323 ? -2.503 23.959 39.050 1.00 97.97 323 GLU A O 1
ATOM 2313 N N . LYS A 1 324 ? -1.830 22.753 37.268 1.00 86.11 324 LYS A N 1
ATOM 2314 C CA . LYS A 1 324 ? -0.449 23.216 37.400 1.00 80.37 324 LYS A CA 1
ATOM 2315 C C . LYS A 1 324 ? -0.366 24.732 37.338 1.00 80.18 324 LYS A C 1
ATOM 2316 O O . LYS A 1 324 ? 0.468 25.338 38.019 1.00 86.36 324 LYS A O 1
ATOM 2322 N N . LEU A 1 325 ? -1.229 25.357 36.535 1.00 80.33 325 LEU A N 1
ATOM 2323 C CA . LEU A 1 325 ? -1.211 26.804 36.365 1.00 73.75 325 LEU A CA 1
ATOM 2324 C C . LEU A 1 325 ? -1.763 27.516 37.594 1.00 79.33 325 LEU A C 1
ATOM 2325 O O . LEU A 1 325 ? -1.214 28.544 38.009 1.00 74.96 325 LEU A O 1
ATOM 2330 N N . GLU A 1 326 ? -2.847 26.988 38.189 1.00 82.59 326 GLU A N 1
ATOM 2331 C CA . GLU A 1 326 ? -3.374 27.577 39.420 1.00 81.09 326 GLU A CA 1
ATOM 2332 C C . GLU A 1 326 ? -2.340 27.532 40.528 1.00 82.75 326 GLU A C 1
ATOM 2333 O O . GLU A 1 326 ? -2.261 28.462 41.337 1.00 83.63 326 GLU A O 1
ATOM 2335 N N . LYS A 1 327 ? -1.528 26.474 40.566 1.00 89.19 327 LYS A N 1
ATOM 2336 C CA . LYS A 1 327 ? -0.438 26.338 41.523 1.00 85.45 327 LYS A CA 1
ATOM 2337 C C . LYS A 1 327 ? 0.854 26.980 41.028 1.00 87.36 327 LYS A C 1
ATOM 2338 O O . LYS A 1 327 ? 1.927 26.676 41.560 1.00 78.09 327 LYS A O 1
ATOM 2340 N N . GLY A 1 328 ? 0.774 27.845 40.012 1.00 82.92 328 GLY A N 1
ATOM 2341 C CA . GLY A 1 328 ? 1.932 28.604 39.562 1.00 74.43 328 GLY A CA 1
ATOM 2342 C C . GLY A 1 328 ? 3.098 27.761 39.100 1.00 81.46 328 GLY A C 1
ATOM 2343 O O . GLY A 1 328 ? 4.256 28.160 39.278 1.00 71.81 328 GLY A O 1
ATOM 2344 N N . GLN A 1 329 ? 2.831 26.601 38.504 1.00 82.58 329 GLN A N 1
ATOM 2345 C CA . GLN A 1 329 ? 3.894 25.668 38.158 1.00 90.54 329 GLN A CA 1
ATOM 2346 C C . GLN A 1 329 ? 4.134 25.590 36.656 1.00 86.13 329 GLN A C 1
ATOM 2347 O O . GLN A 1 329 ? 4.835 24.683 36.197 1.00 96.82 329 GLN A O 1
ATOM 2349 N N . ILE A 1 330 ? 3.578 26.510 35.877 1.00 79.97 330 ILE A N 1
ATOM 2350 C CA . ILE A 1 330 ? 3.920 26.634 34.466 1.00 72.63 330 ILE A CA 1
ATOM 2351 C C . ILE A 1 330 ? 4.939 27.754 34.351 1.00 70.71 330 ILE A C 1
ATOM 2352 O O . ILE A 1 330 ? 4.779 28.806 34.980 1.00 76.77 330 ILE A O 1
ATOM 2354 N N . LYS A 1 331 ? 6.010 27.511 33.589 1.00 66.92 331 LYS A N 1
ATOM 2355 C CA . LYS A 1 331 ? 7.103 28.479 33.492 1.00 71.69 331 LYS A CA 1
ATOM 2356 C C . LYS A 1 331 ? 6.619 29.817 32.942 1.00 77.28 331 LYS A C 1
ATOM 2357 O O . LYS A 1 331 ? 6.874 30.877 33.530 1.00 80.76 331 LYS A O 1
ATOM 2363 N N . SER A 1 332 ? 5.936 29.789 31.798 1.00 81.73 332 SER A N 1
ATOM 2364 C CA . SER A 1 332 ? 5.267 30.977 31.291 1.00 71.52 332 SER A CA 1
ATOM 2365 C C . SER A 1 332 ? 3.884 30.591 30.788 1.00 77.97 332 SER A C 1
ATOM 2366 O O . SER A 1 332 ? 2.941 30.459 31.578 1.00 87.48 332 SER A O 1
ATOM 2369 N N . ARG A 1 333 ? 3.749 30.403 29.480 1.00 69.16 333 ARG A N 1
ATOM 2370 C CA . ARG A 1 333 ? 2.488 29.969 28.916 1.00 71.91 333 ARG A CA 1
ATOM 2371 C C . ARG A 1 333 ? 2.628 28.567 28.341 1.00 72.41 333 ARG A C 1
ATOM 2372 O O . ARG A 1 333 ? 3.660 28.216 27.758 1.00 81.69 333 ARG A O 1
ATOM 2380 N N . LEU A 1 334 ? 1.587 27.766 28.533 1.00 67.95 334 LEU A N 1
ATOM 2381 C CA . LEU A 1 334 ? 1.498 26.453 27.925 1.00 75.22 334 LEU A CA 1
ATOM 2382 C C . LEU A 1 334 ? 0.416 26.457 26.853 1.00 73.24 334 LEU A C 1
ATOM 2383 O O . LEU A 1 334 ? -0.571 27.200 26.927 1.00 61.79 334 LEU A O 1
ATOM 2385 N N . VAL A 1 335 ? 0.621 25.615 25.851 1.00 79.56 335 VAL A N 1
ATOM 2386 C CA . VAL A 1 335 ? -0.258 25.545 24.698 1.00 76.77 335 VAL A CA 1
ATOM 2387 C C . VAL A 1 335 ? -0.427 24.081 24.318 1.00 80.57 335 VAL A C 1
ATOM 2388 O O . VAL A 1 335 ? 0.527 23.294 24.354 1.00 81.21 335 VAL A O 1
ATOM 2392 N N . LEU A 1 336 ? -1.656 23.710 23.988 1.00 82.86 336 LEU A N 1
ATOM 2393 C CA . LEU A 1 336 ? -1.978 22.333 23.676 1.00 81.96 336 LEU A CA 1
ATOM 2394 C C . LEU A 1 336 ? -1.682 22.019 22.217 1.00 91.07 336 LEU A C 1
ATOM 2395 O O . LEU A 1 336 ? -2.004 22.797 21.317 1.00 90.83 336 LEU A O 1
ATOM 2400 N N . THR A 1 337 ? -1.064 20.870 22.001 1.00 95.16 337 THR A N 1
ATOM 2401 C CA . THR A 1 337 ? -0.790 20.298 20.697 1.00 89.30 337 THR A CA 1
ATOM 2402 C C . THR A 1 337 ? -1.442 18.921 20.634 1.00 94.59 337 THR A C 1
ATOM 2403 O O . THR A 1 337 ? -2.115 18.489 21.575 1.00 103.72 337 THR A O 1
ATOM 2407 N N . ASP A 1 338 ? -1.254 18.236 19.504 1.00 88.89 338 ASP A N 1
ATOM 2408 C CA . ASP A 1 338 ? -1.604 16.820 19.360 1.00 87.30 338 ASP A CA 1
ATOM 2409 C C . ASP A 1 338 ? -3.066 16.561 19.728 1.00 86.48 338 ASP A C 1
ATOM 2410 O O . ASP A 1 338 ? -3.385 15.771 20.617 1.00 92.27 338 ASP A O 1
ATOM 2415 N N . PHE A 1 339 ? -3.951 17.229 19.018 1.00 89.63 339 PHE A N 1
ATOM 2416 C CA . PHE A 1 339 ? -5.391 17.077 19.242 1.00 89.68 339 PHE A CA 1
ATOM 2417 C C . PHE A 1 339 ? -5.928 15.721 18.800 1.00 87.29 339 PHE A C 1
ATOM 2418 O O . PHE A 1 339 ? -7.159 15.500 18.855 1.00 92.36 339 PHE A O 1
ATOM 2426 N N . ASP A 1 340 ? -5.038 14.821 18.382 1.00 82.91 340 ASP A N 1
ATOM 2427 C CA . ASP A 1 340 ? -5.429 13.483 17.958 1.00 87.88 340 ASP A CA 1
ATOM 2428 C C . ASP A 1 340 ? -5.249 12.436 19.046 1.00 94.16 340 ASP A C 1
ATOM 2429 O O . ASP A 1 340 ? -6.041 11.487 19.115 1.00 100.53 340 ASP A O 1
ATOM 2431 N N . ASP A 1 341 ? -4.237 12.587 19.897 1.00 98.92 341 ASP A N 1
ATOM 2432 C CA . ASP A 1 341 ? -3.996 11.642 20.985 1.00 101.85 341 ASP A CA 1
ATOM 2433 C C . ASP A 1 341 ? -5.160 11.668 21.975 1.00 104.28 341 ASP A C 1
ATOM 2434 O O . ASP A 1 341 ? -5.307 12.624 22.744 1.00 107.30 341 ASP A O 1
ATOM 2439 N N . ILE A 1 342 ? -5.979 10.614 21.963 1.00 113.29 342 ILE A N 1
ATOM 2440 C CA . ILE A 1 342 ? -7.106 10.503 22.887 1.00 115.68 342 ILE A CA 1
ATOM 2441 C C . ILE A 1 342 ? -7.466 9.039 23.103 1.00 120.49 342 ILE A C 1
ATOM 2442 O O . ILE A 1 342 ? -7.173 8.462 24.155 1.00 125.17 342 ILE A O 1
ATOM 2444 N N . GLY B 1 2 ? -38.424 44.097 -10.342 1.00 97.87 2 GLY B N 1
ATOM 2445 C CA . GLY B 1 2 ? -38.494 44.007 -11.792 1.00 92.05 2 GLY B CA 1
ATOM 2446 C C . GLY B 1 2 ? -37.187 43.575 -12.432 1.00 85.17 2 GLY B C 1
ATOM 2447 O O . GLY B 1 2 ? -36.270 43.132 -11.739 1.00 88.68 2 GLY B O 1
ATOM 2448 N N . LYS B 1 3 ? -37.081 43.717 -13.751 1.00 77.86 3 LYS B N 1
ATOM 2449 C CA . LYS B 1 3 ? -35.905 43.235 -14.468 1.00 77.66 3 LYS B CA 1
ATOM 2450 C C . LYS B 1 3 ? -34.850 44.328 -14.610 1.00 77.08 3 LYS B C 1
ATOM 2451 O O . LYS B 1 3 ? -35.141 45.439 -15.061 1.00 84.23 3 LYS B O 1
ATOM 2457 N N . VAL B 1 4 ? -33.635 44.006 -14.201 1.00 66.26 4 VAL B N 1
ATOM 2458 C CA . VAL B 1 4 ? -32.483 44.890 -14.386 1.00 62.15 4 VAL B CA 1
ATOM 2459 C C . VAL B 1 4 ? -32.081 44.878 -15.858 1.00 67.10 4 VAL B C 1
ATOM 2460 O O . VAL B 1 4 ? -32.039 43.795 -16.463 1.00 71.74 4 VAL B O 1
ATOM 2464 N N . PRO B 1 5 ? -31.759 46.018 -16.467 1.00 69.79 5 PRO B N 1
ATOM 2465 C CA . PRO B 1 5 ? -31.457 46.033 -17.904 1.00 63.53 5 PRO B CA 1
ATOM 2466 C C . PRO B 1 5 ? -30.019 45.611 -18.179 1.00 64.03 5 PRO B C 1
ATOM 2467 O O . PRO B 1 5 ? -29.178 45.556 -17.289 1.00 59.67 5 PRO B O 1
ATOM 2471 N N . GLU B 1 6 ? -29.739 45.313 -19.449 1.00 63.77 6 GLU B N 1
ATOM 2472 C CA . GLU B 1 6 ? -28.375 44.950 -19.823 1.00 61.41 6 GLU B CA 1
ATOM 2473 C C . GLU B 1 6 ? -27.486 46.161 -20.091 1.00 60.34 6 GLU B C 1
ATOM 2474 O O . GLU B 1 6 ? -26.260 46.032 -20.068 1.00 63.00 6 GLU B O 1
ATOM 2480 N N . THR B 1 7 ? -28.063 47.333 -20.332 1.00 61.55 7 THR B N 1
ATOM 2481 C CA . THR B 1 7 ? -27.288 48.544 -20.554 1.00 61.74 7 THR B CA 1
ATOM 2482 C C . THR B 1 7 ? -28.066 49.699 -19.938 1.00 68.62 7 THR B C 1
ATOM 2483 O O . THR B 1 7 ? -29.299 49.720 -19.998 1.00 73.24 7 THR B O 1
ATOM 2487 N N . HIS B 1 8 ? -27.348 50.655 -19.349 1.00 62.13 8 HIS B N 1
ATOM 2488 C CA . HIS B 1 8 ? -27.963 51.878 -18.842 1.00 63.13 8 HIS B CA 1
ATOM 2489 C C . HIS B 1 8 ? -27.167 53.084 -19.318 1.00 72.20 8 HIS B C 1
ATOM 2490 O O . HIS B 1 8 ? -26.097 52.955 -19.914 1.00 74.43 8 HIS B O 1
ATOM 2497 N N . LYS B 1 9 ? -27.688 54.275 -19.037 1.00 77.90 9 LYS B N 1
ATOM 2498 C CA . LYS B 1 9 ? -27.034 55.514 -19.439 1.00 74.73 9 LYS B CA 1
ATOM 2499 C C . LYS B 1 9 ? -26.081 55.976 -18.346 1.00 78.48 9 LYS B C 1
ATOM 2500 O O . LYS B 1 9 ? -26.450 56.025 -17.167 1.00 75.87 9 LYS B O 1
ATOM 2506 N N . GLY B 1 10 ? -24.856 56.315 -18.740 1.00 81.14 10 GLY B N 1
ATOM 2507 C CA . GLY B 1 10 ? -23.872 56.781 -17.778 1.00 68.27 10 GLY B CA 1
ATOM 2508 C C . GLY B 1 10 ? -23.027 57.943 -18.265 1.00 69.83 10 GLY B C 1
ATOM 2509 O O . GLY B 1 10 ? -22.577 57.950 -19.414 1.00 70.61 10 GLY B O 1
ATOM 2510 N N . TYR B 1 11 ? -22.815 58.940 -17.408 1.00 64.83 11 TYR B N 1
ATOM 2511 C CA . TYR B 1 11 ? -21.962 60.077 -17.740 1.00 64.50 11 TYR B CA 1
ATOM 2512 C C . TYR B 1 11 ? -20.504 59.674 -17.573 1.00 72.36 11 TYR B C 1
ATOM 2513 O O . TYR B 1 11 ? -20.049 59.413 -16.452 1.00 74.78 11 TYR B O 1
ATOM 2522 N N . VAL B 1 12 ? -19.760 59.628 -18.675 1.00 73.61 12 VAL B N 1
ATOM 2523 C CA . VAL B 1 12 ? -18.376 59.179 -18.654 1.00 78.63 12 VAL B CA 1
ATOM 2524 C C . VAL B 1 12 ? -17.454 60.382 -18.778 1.00 83.62 12 VAL B C 1
ATOM 2525 O O . VAL B 1 12 ? -17.702 61.291 -19.583 1.00 84.17 12 VAL B O 1
ATOM 2529 N N . PHE B 1 13 ? -16.422 60.405 -17.930 1.00 87.15 13 PHE B N 1
ATOM 2530 C CA . PHE B 1 13 ? -15.366 61.402 -17.966 1.00 87.38 13 PHE B CA 1
ATOM 2531 C C . PHE B 1 13 ? -14.207 60.876 -18.805 1.00 88.21 13 PHE B C 1
ATOM 2532 O O . PHE B 1 13 ? -13.873 59.687 -18.765 1.00 77.43 13 PHE B O 1
ATOM 2540 N N . THR B 1 14 ? -13.612 61.766 -19.583 1.00 100.83 14 THR B N 1
ATOM 2541 C CA . THR B 1 14 ? -12.442 61.439 -20.380 1.00 104.57 14 THR B CA 1
ATOM 2542 C C . THR B 1 14 ? -11.406 62.520 -20.127 1.00 112.19 14 THR B C 1
ATOM 2543 O O . THR B 1 14 ? -11.720 63.714 -20.204 1.00 113.66 14 THR B O 1
ATOM 2547 N N . SER B 1 15 ? -10.185 62.100 -19.791 1.00 109.80 15 SER B N 1
ATOM 2548 C CA . SER B 1 15 ? -9.125 63.054 -19.487 1.00 109.60 15 SER B CA 1
ATOM 2549 C C . SER B 1 15 ? -8.881 63.944 -20.698 1.00 104.59 15 SER B C 1
ATOM 2550 O O . SER B 1 15 ? -8.319 63.499 -21.704 1.00 100.70 15 SER B O 1
ATOM 2553 N N . GLY B 1 16 ? -9.337 65.191 -20.623 1.00 99.16 16 GLY B N 1
ATOM 2554 C CA . GLY B 1 16 ? -9.116 66.116 -21.706 1.00 98.54 16 GLY B CA 1
ATOM 2555 C C . GLY B 1 16 ? -10.337 66.913 -22.108 1.00 102.29 16 GLY B C 1
ATOM 2556 O O . GLY B 1 16 ? -10.226 67.840 -22.918 1.00 107.62 16 GLY B O 1
ATOM 2557 N N . SER B 1 17 ? -11.502 66.585 -21.552 1.00 101.34 17 SER B N 1
ATOM 2558 C CA . SER B 1 17 ? -12.753 67.214 -21.958 1.00 102.10 17 SER B CA 1
ATOM 2559 C C . SER B 1 17 ? -13.426 67.880 -20.762 1.00 104.79 17 SER B C 1
ATOM 2560 O O . SER B 1 17 ? -13.544 67.282 -19.685 1.00 96.14 17 SER B O 1
ATOM 2563 N N . SER B 1 18 ? -13.868 69.125 -20.969 1.00 114.10 18 SER B N 1
ATOM 2564 C CA . SER B 1 18 ? -14.536 69.913 -19.937 1.00 113.99 18 SER B CA 1
ATOM 2565 C C . SER B 1 18 ? -15.904 69.354 -19.570 1.00 103.43 18 SER B C 1
ATOM 2566 O O . SER B 1 18 ? -16.440 69.706 -18.516 1.00 97.83 18 SER B O 1
ATOM 2569 N N . ARG B 1 19 ? -16.498 68.531 -20.430 1.00 106.39 19 ARG B N 1
ATOM 2570 C CA . ARG B 1 19 ? -17.854 68.042 -20.237 1.00 103.16 19 ARG B CA 1
ATOM 2571 C C . ARG B 1 19 ? -17.866 66.525 -20.077 1.00 97.74 19 ARG B C 1
ATOM 2572 O O . ARG B 1 19 ? -16.952 65.822 -20.522 1.00 88.97 19 ARG B O 1
ATOM 2574 N N . LEU B 1 20 ? -18.900 66.030 -19.404 1.00 95.03 20 LEU B N 1
ATOM 2575 C CA . LEU B 1 20 ? -19.131 64.597 -19.322 1.00 88.52 20 LEU B CA 1
ATOM 2576 C C . LEU B 1 20 ? -19.933 64.153 -20.534 1.00 82.31 20 LEU B C 1
ATOM 2577 O O . LEU B 1 20 ? -20.828 64.867 -20.992 1.00 81.43 20 LEU B O 1
ATOM 2582 N N . THR B 1 21 ? -19.617 62.967 -21.050 1.00 80.94 21 THR B N 1
ATOM 2583 C CA . THR B 1 21 ? -20.330 62.404 -22.192 1.00 84.98 21 THR B CA 1
ATOM 2584 C C . THR B 1 21 ? -21.264 61.298 -21.715 1.00 83.92 21 THR B C 1
ATOM 2585 O O . THR B 1 21 ? -20.808 60.282 -21.190 1.00 80.57 21 THR B O 1
ATOM 2589 N N . LEU B 1 22 ? -22.566 61.501 -21.885 1.00 87.63 22 LEU B N 1
ATOM 2590 C CA . LEU B 1 22 ? -23.511 60.412 -21.679 1.00 94.03 22 LEU B CA 1
ATOM 2591 C C . LEU B 1 22 ? -23.246 59.293 -22.687 1.00 88.24 22 LEU B C 1
ATOM 2592 O O . LEU B 1 22 ? -23.118 59.539 -23.888 1.00 94.46 22 LEU B O 1
ATOM 2597 N N . LYS B 1 23 ? -23.162 58.060 -22.196 1.00 85.28 23 LYS B N 1
ATOM 2598 C CA . LYS B 1 23 ? -22.856 56.901 -23.017 1.00 86.93 23 LYS B CA 1
ATOM 2599 C C . LYS B 1 23 ? -23.736 55.736 -22.577 1.00 87.54 23 LYS B C 1
ATOM 2600 O O . LYS B 1 23 ? -24.516 55.839 -21.625 1.00 103.81 23 LYS B O 1
ATOM 2606 N N . ASP B 1 24 ? -23.589 54.613 -23.272 1.00 67.62 24 ASP B N 1
ATOM 2607 C CA . ASP B 1 24 ? -24.290 53.374 -22.962 1.00 65.90 24 ASP B CA 1
ATOM 2608 C C . ASP B 1 24 ? -23.304 52.445 -22.267 1.00 74.88 24 ASP B C 1
ATOM 2609 O O . ASP B 1 24 ? -22.327 51.989 -22.875 1.00 71.54 24 ASP B O 1
ATOM 2614 N N . VAL B 1 25 ? -23.563 52.177 -20.996 1.00 81.23 25 VAL B N 1
ATOM 2615 C CA . VAL B 1 25 ? -22.690 51.381 -20.143 1.00 79.32 25 VAL B CA 1
ATOM 2616 C C . VAL B 1 25 ? -23.340 50.016 -19.947 1.00 81.05 25 VAL B C 1
ATOM 2617 O O . VAL B 1 25 ? -24.529 49.962 -19.600 1.00 86.40 25 VAL B O 1
ATOM 2621 N N . PRO B 1 26 ? -22.622 48.915 -20.158 1.00 78.28 26 PRO B N 1
ATOM 2622 C CA . PRO B 1 26 ? -23.153 47.619 -19.714 1.00 76.74 26 PRO B CA 1
ATOM 2623 C C . PRO B 1 26 ? -23.393 47.672 -18.216 1.00 84.48 26 PRO B C 1
ATOM 2624 O O . PRO B 1 26 ? -22.495 48.003 -17.436 1.00 89.22 26 PRO B O 1
ATOM 2628 N N . THR B 1 27 ? -24.640 47.414 -17.829 1.00 84.27 27 THR B N 1
ATOM 2629 C CA . THR B 1 27 ? -25.008 47.408 -16.423 1.00 78.17 27 THR B CA 1
ATOM 2630 C C . THR B 1 27 ? -24.192 46.358 -15.684 1.00 65.78 27 THR B C 1
ATOM 2631 O O . THR B 1 27 ? -24.079 45.214 -16.126 1.00 62.20 27 THR B O 1
ATOM 2635 N N . TYR B 1 28 ? -23.617 46.753 -14.563 1.00 59.29 28 TYR B N 1
ATOM 2636 C CA . TYR B 1 28 ? -22.676 45.891 -13.865 1.00 61.40 28 TYR B CA 1
ATOM 2637 C C . TYR B 1 28 ? -23.381 44.700 -13.220 1.00 63.47 28 TYR B C 1
ATOM 2638 O O . TYR B 1 28 ? -24.499 44.808 -12.700 1.00 61.34 28 TYR B O 1
ATOM 2647 N N . LYS B 1 29 ? -22.739 43.560 -13.298 1.00 67.91 29 LYS B N 1
ATOM 2648 C CA . LYS B 1 29 ? -23.173 42.349 -12.619 1.00 67.16 29 LYS B CA 1
ATOM 2649 C C . LYS B 1 29 ? -22.472 42.264 -11.269 1.00 66.20 29 LYS B C 1
ATOM 2650 O O . LYS B 1 29 ? -21.248 42.413 -11.208 1.00 72.25 29 LYS B O 1
ATOM 2652 N N . PRO B 1 30 ? -23.205 42.066 -10.175 1.00 63.77 30 PRO B N 1
ATOM 2653 C CA . PRO B 1 30 ? -22.612 42.248 -8.842 1.00 67.64 30 PRO B CA 1
ATOM 2654 C C . PRO B 1 30 ? -21.635 41.133 -8.494 1.00 64.02 30 PRO B C 1
ATOM 2655 O O . PRO B 1 30 ? -21.925 39.948 -8.673 1.00 60.04 30 PRO B O 1
ATOM 2659 N N . GLY B 1 31 ? -20.467 41.523 -7.978 1.00 58.17 31 GLY B N 1
ATOM 2660 C CA . GLY B 1 31 ? -19.517 40.556 -7.508 1.00 60.75 31 GLY B CA 1
ATOM 2661 C C . GLY B 1 31 ? -19.946 39.931 -6.178 1.00 67.68 31 GLY B C 1
ATOM 2662 O O . GLY B 1 31 ? -20.990 40.278 -5.593 1.00 60.59 31 GLY B O 1
ATOM 2663 N N . PRO B 1 32 ? -19.146 38.984 -5.696 1.00 69.41 32 PRO B N 1
ATOM 2664 C CA . PRO B 1 32 ? -19.369 38.466 -4.342 1.00 72.32 32 PRO B CA 1
ATOM 2665 C C . PRO B 1 32 ? -19.324 39.600 -3.329 1.00 64.40 32 PRO B C 1
ATOM 2666 O O . PRO B 1 32 ? -18.501 40.511 -3.432 1.00 59.32 32 PRO B O 1
ATOM 2670 N N . GLY B 1 33 ? -20.255 39.559 -2.376 1.00 55.07 33 GLY B N 1
ATOM 2671 C CA . GLY B 1 33 ? -20.399 40.612 -1.388 1.00 53.90 33 GLY B CA 1
ATOM 2672 C C . GLY B 1 33 ? -20.870 41.951 -1.915 1.00 65.87 33 GLY B C 1
ATOM 2673 O O . GLY B 1 33 ? -20.760 42.954 -1.204 1.00 71.40 33 GLY B O 1
ATOM 2674 N N . GLU B 1 34 ? -21.388 42.012 -3.138 1.00 67.96 34 GLU B N 1
ATOM 2675 C CA . GLU B 1 34 ? -21.838 43.274 -3.712 1.00 64.25 34 GLU B CA 1
ATOM 2676 C C . GLU B 1 34 ? -23.312 43.189 -4.079 1.00 60.96 34 GLU B C 1
ATOM 2677 O O . GLU B 1 34 ? -23.909 42.113 -4.128 1.00 75.83 34 GLU B O 1
ATOM 2683 N N . VAL B 1 35 ? -23.899 44.354 -4.342 1.00 58.10 35 VAL B N 1
ATOM 2684 C CA . VAL B 1 35 ? -25.214 44.470 -4.956 1.00 52.67 35 VAL B CA 1
ATOM 2685 C C . VAL B 1 35 ? -25.151 45.538 -6.042 1.00 54.92 35 VAL B C 1
ATOM 2686 O O . VAL B 1 35 ? -24.224 46.351 -6.096 1.00 58.35 35 VAL B O 1
ATOM 2690 N N . LEU B 1 36 ? -26.150 45.515 -6.921 1.00 54.15 36 LEU B N 1
ATOM 2691 C CA . LEU B 1 36 ? -26.382 46.592 -7.879 1.00 55.69 36 LEU B CA 1
ATOM 2692 C C . LEU B 1 36 ? -27.435 47.538 -7.311 1.00 58.76 36 LEU B C 1
ATOM 2693 O O . LEU B 1 36 ? -28.512 47.103 -6.882 1.00 55.13 36 LEU B O 1
ATOM 2698 N N . LEU B 1 37 ? -27.119 48.824 -7.298 1.00 60.62 37 LEU B N 1
ATOM 2699 C CA . LEU B 1 37 ? -28.038 49.866 -6.878 1.00 62.40 37 LEU B CA 1
ATOM 2700 C C . LEU B 1 37 ? -28.617 50.557 -8.103 1.00 65.35 37 LEU B C 1
ATOM 2701 O O . LEU B 1 37 ? -27.863 51.009 -8.977 1.00 70.98 37 LEU B O 1
ATOM 2706 N N . LYS B 1 38 ? -29.946 50.634 -8.164 1.00 62.86 38 LYS B N 1
ATOM 2707 C CA . LYS B 1 38 ? -30.617 51.564 -9.066 1.00 67.34 38 LYS B CA 1
ATOM 2708 C C . LYS B 1 38 ? -30.639 52.917 -8.376 1.00 69.69 38 LYS B C 1
ATOM 2709 O O . LYS B 1 38 ? -31.283 53.082 -7.335 1.00 80.28 38 LYS B O 1
ATOM 2715 N N . LEU B 1 39 ? -29.928 53.877 -8.948 1.00 63.40 39 LEU B N 1
ATOM 2716 C CA . LEU B 1 39 ? -29.722 55.151 -8.280 1.00 63.13 39 LEU B CA 1
ATOM 2717 C C . LEU B 1 39 ? -31.037 55.889 -8.059 1.00 64.53 39 LEU B C 1
ATOM 2718 O O . LEU B 1 39 ? -31.860 56.018 -8.972 1.00 64.85 39 LEU B O 1
ATOM 2723 N N . GLU B 1 40 ? -31.247 56.362 -6.832 1.00 63.48 40 GLU B N 1
ATOM 2724 C CA . GLU B 1 40 ? -32.380 57.240 -6.567 1.00 72.95 40 GLU B CA 1
ATOM 2725 C C . GLU B 1 40 ? -31.993 58.710 -6.586 1.00 78.15 40 GLU B C 1
ATOM 2726 O O . GLU B 1 40 ? -32.740 59.533 -7.129 1.00 81.40 40 GLU B O 1
ATOM 2732 N N . ALA B 1 41 ? -30.838 59.060 -6.015 1.00 74.09 41 ALA B N 1
ATOM 2733 C CA . ALA B 1 41 ? -30.435 60.459 -5.947 1.00 69.48 41 ALA B CA 1
ATOM 2734 C C . ALA B 1 41 ? -28.920 60.559 -5.873 1.00 75.62 41 ALA B C 1
ATOM 2735 O O . ALA B 1 41 ? -28.280 59.877 -5.057 1.00 79.45 41 ALA B O 1
ATOM 2737 N N . SER B 1 42 ? -28.357 61.422 -6.723 1.00 74.97 42 SER B N 1
ATOM 2738 C CA . SER B 1 42 ? -26.905 61.568 -6.849 1.00 73.90 42 SER B CA 1
ATOM 2739 C C . SER B 1 42 ? -26.515 63.023 -6.649 1.00 77.02 42 SER B C 1
ATOM 2740 O O . SER B 1 42 ? -26.882 63.881 -7.458 1.00 79.56 42 SER B O 1
ATOM 2743 N N . GLY B 1 43 ? -25.735 63.290 -5.608 1.00 70.94 43 GLY B N 1
ATOM 2744 C CA . GLY B 1 43 ? -25.332 64.653 -5.328 1.00 66.99 43 GLY B CA 1
ATOM 2745 C C . GLY B 1 43 ? -24.235 65.135 -6.267 1.00 71.78 43 GLY B C 1
ATOM 2746 O O . GLY B 1 43 ? -23.325 64.387 -6.644 1.00 69.36 43 GLY B O 1
ATOM 2747 N N . VAL B 1 44 ? -24.316 66.417 -6.632 1.00 70.28 44 VAL B N 1
ATOM 2748 C CA . VAL B 1 44 ? -23.315 67.060 -7.477 1.00 76.28 44 VAL B CA 1
ATOM 2749 C C . VAL B 1 44 ? -22.341 67.795 -6.567 1.00 75.91 44 VAL B C 1
ATOM 2750 O O . VAL B 1 44 ? -22.754 68.510 -5.645 1.00 72.09 44 VAL B O 1
ATOM 2754 N N . CYS B 1 45 ? -21.048 67.597 -6.798 1.00 78.15 45 CYS B N 1
ATOM 2755 C CA . CYS B 1 45 ? -20.040 68.120 -5.890 1.00 75.59 45 CYS B CA 1
ATOM 2756 C C . CYS B 1 45 ? -19.010 68.935 -6.651 1.00 75.48 45 CYS B C 1
ATOM 2757 O O . CYS B 1 45 ? -18.674 68.634 -7.801 1.00 84.88 45 CYS B O 1
ATOM 2760 N N . HIS B 1 46 ? -18.485 69.956 -5.974 1.00 63.88 46 HIS B N 1
ATOM 2761 C CA . HIS B 1 46 ? -17.523 70.843 -6.615 1.00 65.80 46 HIS B CA 1
ATOM 2762 C C . HIS B 1 46 ? -16.256 70.087 -7.010 1.00 70.83 46 HIS B C 1
ATOM 2763 O O . HIS B 1 46 ? -15.618 70.394 -8.036 1.00 68.27 46 HIS B O 1
ATOM 2770 N N . SER B 1 47 ? -15.882 69.083 -6.210 1.00 63.40 47 SER B N 1
ATOM 2771 C CA . SER B 1 47 ? -14.724 68.271 -6.556 1.00 71.24 47 SER B CA 1
ATOM 2772 C C . SER B 1 47 ? -14.832 67.730 -7.973 1.00 71.39 47 SER B C 1
ATOM 2773 O O . SER B 1 47 ? -13.816 67.572 -8.654 1.00 70.98 47 SER B O 1
ATOM 2776 N N . ASP B 1 48 ? -16.051 67.449 -8.437 1.00 69.55 48 ASP B N 1
ATOM 2777 C CA . ASP B 1 48 ? -16.231 67.001 -9.812 1.00 74.55 48 ASP B CA 1
ATOM 2778 C C . ASP B 1 48 ? -15.830 68.083 -10.814 1.00 74.03 48 ASP B C 1
ATOM 2779 O O . ASP B 1 48 ? -15.313 67.766 -11.890 1.00 66.44 48 ASP B O 1
ATOM 2784 N N . LEU B 1 49 ? -16.050 69.358 -10.476 1.00 74.99 49 LEU B N 1
ATOM 2785 C CA . LEU B 1 49 ? -15.538 70.438 -11.309 1.00 71.22 49 LEU B CA 1
ATOM 2786 C C . LEU B 1 49 ? -14.023 70.506 -11.269 1.00 81.18 49 LEU B C 1
ATOM 2787 O O . LEU B 1 49 ? -13.399 70.873 -12.266 1.00 91.59 49 LEU B O 1
ATOM 2792 N N . HIS B 1 50 ? -13.409 70.179 -10.132 1.00 86.03 50 HIS B N 1
ATOM 2793 C CA . HIS B 1 50 ? -11.947 70.153 -10.129 1.00 92.28 50 HIS B CA 1
ATOM 2794 C C . HIS B 1 50 ? -11.398 68.986 -10.941 1.00 86.53 50 HIS B C 1
ATOM 2795 O O . HIS B 1 50 ? -10.299 69.080 -11.495 1.00 87.96 50 HIS B O 1
ATOM 2802 N N . ILE B 1 51 ? -12.132 67.875 -10.988 1.00 79.84 51 ILE B N 1
ATOM 2803 C CA . ILE B 1 51 ? -11.751 66.755 -11.841 1.00 69.29 51 ILE B CA 1
ATOM 2804 C C . ILE B 1 51 ? -11.877 67.149 -13.303 1.00 75.93 51 ILE B C 1
ATOM 2805 O O . ILE B 1 51 ? -10.927 67.021 -14.085 1.00 68.93 51 ILE B O 1
ATOM 2810 N N . LEU B 1 52 ? -13.058 67.636 -13.688 1.00 79.53 52 LEU B N 1
ATOM 2811 C CA . LEU B 1 52 ? -13.285 68.026 -15.069 1.00 90.58 52 LEU B CA 1
ATOM 2812 C C . LEU B 1 52 ? -12.310 69.105 -15.496 1.00 99.06 52 LEU B C 1
ATOM 2813 O O . LEU B 1 52 ? -11.942 69.180 -16.676 1.00 105.73 52 LEU B O 1
ATOM 2818 N N . GLN B 1 53 ? -11.871 69.939 -14.557 1.00 83.86 53 GLN B N 1
ATOM 2819 C CA . GLN B 1 53 ? -10.974 71.025 -14.910 1.00 83.02 53 GLN B CA 1
ATOM 2820 C C . GLN B 1 53 ? -9.512 70.611 -14.882 1.00 81.38 53 GLN B C 1
ATOM 2821 O O . GLN B 1 53 ? -8.669 71.351 -15.402 1.00 85.10 53 GLN B O 1
ATOM 2827 N N . GLY B 1 54 ? -9.190 69.449 -14.305 1.00 74.63 54 GLY B N 1
ATOM 2828 C CA . GLY B 1 54 ? -7.832 68.949 -14.225 1.00 79.85 54 GLY B CA 1
ATOM 2829 C C . GLY B 1 54 ? -7.212 69.010 -12.834 1.00 90.02 54 GLY B C 1
ATOM 2830 O O . GLY B 1 54 ? -6.348 68.176 -12.516 1.00 89.67 54 GLY B O 1
ATOM 2831 N N . SER B 1 55 ? -7.647 69.954 -11.990 1.00 91.84 55 SER B N 1
ATOM 2832 C CA . SER B 1 55 ? -6.909 70.230 -10.758 1.00 93.12 55 SER B CA 1
ATOM 2833 C C . SER B 1 55 ? -6.886 69.051 -9.786 1.00 100.28 55 SER B C 1
ATOM 2834 O O . SER B 1 55 ? -6.065 69.051 -8.860 1.00 108.73 55 SER B O 1
ATOM 2837 N N . PHE B 1 56 ? -7.753 68.050 -9.960 1.00 94.96 56 PHE B N 1
ATOM 2838 C CA . PHE B 1 56 ? -7.708 66.820 -9.161 1.00 86.53 56 PHE B CA 1
ATOM 2839 C C . PHE B 1 56 ? -7.760 65.649 -10.134 1.00 91.31 56 PHE B C 1
ATOM 2840 O O . PHE B 1 56 ? -8.845 65.163 -10.487 1.00 87.54 56 PHE B O 1
ATOM 2848 N N . PRO B 1 57 ? -6.604 65.162 -10.582 1.00 96.91 57 PRO B N 1
ATOM 2849 C CA . PRO B 1 57 ? -6.591 64.144 -11.641 1.00 100.28 57 PRO B CA 1
ATOM 2850 C C . PRO B 1 57 ? -6.958 62.761 -11.124 1.00 91.40 57 PRO B C 1
ATOM 2851 O O . PRO B 1 57 ? -6.609 62.374 -10.003 1.00 85.79 57 PRO B O 1
ATOM 2855 N N . ILE B 1 58 ? -7.681 62.025 -11.968 1.00 87.63 58 ILE B N 1
ATOM 2856 C CA . ILE B 1 58 ? -8.181 60.676 -11.698 1.00 78.54 58 ILE B CA 1
ATOM 2857 C C . ILE B 1 58 ? -8.095 59.905 -13.009 1.00 78.56 58 ILE B C 1
ATOM 2858 O O . ILE B 1 58 ? -7.888 60.522 -14.063 1.00 76.51 58 ILE B O 1
ATOM 2863 N N . PRO B 1 59 ? -8.261 58.582 -13.007 1.00 75.54 59 PRO B N 1
ATOM 2864 C CA . PRO B 1 59 ? -8.288 57.848 -14.279 1.00 72.13 59 PRO B CA 1
ATOM 2865 C C . PRO B 1 59 ? -9.405 58.330 -15.192 1.00 81.95 59 PRO B C 1
ATOM 2866 O O . PRO B 1 59 ? -10.492 58.710 -14.744 1.00 74.31 59 PRO B O 1
ATOM 2870 N N . SER B 1 60 ? -9.113 58.320 -16.493 1.00 87.60 60 SER B N 1
ATOM 2871 C CA . SER B 1 60 ? -10.107 58.626 -17.508 1.00 90.44 60 SER B CA 1
ATOM 2872 C C . SER B 1 60 ? -11.012 57.419 -17.731 1.00 87.31 60 SER B C 1
ATOM 2873 O O . SER B 1 60 ? -10.745 56.308 -17.254 1.00 83.71 60 SER B O 1
ATOM 2875 N N . ASN B 1 61 ? -12.100 57.655 -18.471 1.00 82.22 61 ASN B N 1
ATOM 2876 C CA . ASN B 1 61 ? -13.074 56.616 -18.815 1.00 83.66 61 ASN B CA 1
ATOM 2877 C C . ASN B 1 61 ? -13.803 56.104 -17.567 1.00 78.43 61 ASN B C 1
ATOM 2878 O O . ASN B 1 61 ? -14.097 54.917 -17.432 1.00 77.62 61 ASN B O 1
ATOM 2883 N N . SER B 1 62 ? -14.123 57.019 -16.665 1.00 75.04 62 SER B N 1
ATOM 2884 C CA . SER B 1 62 ? -14.771 56.720 -15.398 1.00 71.38 62 SER B CA 1
ATOM 2885 C C . SER B 1 62 ? -16.107 57.448 -15.303 1.00 72.47 62 SER B C 1
ATOM 2886 O O . SER B 1 62 ? -16.336 58.469 -15.959 1.00 77.21 62 SER B O 1
ATOM 2889 N N . VAL B 1 63 ? -16.998 56.915 -14.477 1.00 70.30 63 VAL B N 1
ATOM 2890 C CA . VAL B 1 63 ? -18.227 57.610 -14.110 1.00 68.62 63 VAL B CA 1
ATOM 2891 C C . VAL B 1 63 ? -17.979 58.343 -12.801 1.00 71.95 63 VAL B C 1
ATOM 2892 O O . VAL B 1 63 ? -17.680 57.720 -11.766 1.00 73.46 63 VAL B O 1
ATOM 2896 N N . LEU B 1 64 ? -18.099 59.669 -12.851 1.00 69.35 64 LEU B N 1
ATOM 2897 C CA . LEU B 1 64 ? -17.994 60.501 -11.664 1.00 73.58 64 LEU B CA 1
ATOM 2898 C C . LEU B 1 64 ? -19.299 60.490 -10.871 1.00 77.92 64 LEU B C 1
ATOM 2899 O O . LEU B 1 64 ? -20.304 59.886 -11.261 1.00 77.28 64 LEU B O 1
ATOM 2904 N N . GLY B 1 65 ? -19.285 61.196 -9.745 1.00 76.88 65 GLY B N 1
ATOM 2905 C CA . GLY B 1 65 ? -20.411 61.181 -8.839 1.00 76.09 65 GLY B CA 1
ATOM 2906 C C . GLY B 1 65 ? -20.084 60.307 -7.650 1.00 71.66 65 GLY B C 1
ATOM 2907 O O . GLY B 1 65 ? -19.759 59.130 -7.814 1.00 61.03 65 GLY B O 1
ATOM 2908 N N . HIS B 1 66 ? -20.147 60.873 -6.449 1.00 71.04 66 HIS B N 1
ATOM 2909 C CA . HIS B 1 66 ? -19.765 60.124 -5.263 1.00 76.92 66 HIS B CA 1
ATOM 2910 C C . HIS B 1 66 ? -20.725 60.334 -4.096 1.00 69.39 66 HIS B C 1
ATOM 2911 O O . HIS B 1 66 ? -20.408 59.923 -2.975 1.00 80.12 66 HIS B O 1
ATOM 2918 N N . GLU B 1 67 ? -21.881 60.945 -4.324 1.00 58.91 67 GLU B N 1
ATOM 2919 C CA . GLU B 1 67 ? -22.924 61.129 -3.318 1.00 57.38 67 GLU B CA 1
ATOM 2920 C C . GLU B 1 67 ? -24.129 60.323 -3.784 1.00 72.40 67 GLU B C 1
ATOM 2921 O O . GLU B 1 67 ? -24.924 60.800 -4.596 1.00 81.30 67 GLU B O 1
ATOM 2927 N N . ILE B 1 68 ? -24.266 59.104 -3.268 1.00 73.64 68 ILE B N 1
ATOM 2928 C CA . ILE B 1 68 ? -25.016 58.045 -3.938 1.00 55.96 68 ILE B CA 1
ATOM 2929 C C . ILE B 1 68 ? -26.132 57.552 -3.034 1.00 62.00 68 ILE B C 1
ATOM 2930 O O . ILE B 1 68 ? -25.903 57.272 -1.852 1.00 56.78 68 ILE B O 1
ATOM 2935 N N . THR B 1 69 ? -27.333 57.427 -3.595 1.00 66.51 69 THR B N 1
ATOM 2936 C CA . THR B 1 69 ? -28.434 56.822 -2.863 1.00 66.71 69 THR B CA 1
ATOM 2937 C C . THR B 1 69 ? -29.308 56.051 -3.824 1.00 71.64 69 THR B C 1
ATOM 2938 O O . THR B 1 69 ? -29.686 56.579 -4.879 1.00 77.39 69 THR B O 1
ATOM 2942 N N . GLY B 1 70 ? -29.640 54.823 -3.446 1.00 64.52 70 GLY B N 1
ATOM 2943 C CA . GLY B 1 70 ? -30.434 54.010 -4.347 1.00 65.65 70 GLY B CA 1
ATOM 2944 C C . GLY B 1 70 ? -31.042 52.824 -3.642 1.00 65.99 70 GLY B C 1
ATOM 2945 O O . GLY B 1 70 ? -30.939 52.670 -2.423 1.00 75.11 70 GLY B O 1
ATOM 2946 N N . THR B 1 71 ? -31.681 51.974 -4.434 1.00 61.82 71 THR B N 1
ATOM 2947 C CA . THR B 1 71 ? -32.244 50.735 -3.932 1.00 65.72 71 THR B CA 1
ATOM 2948 C C . THR B 1 71 ? -31.536 49.555 -4.575 1.00 70.32 71 THR B C 1
ATOM 2949 O O . THR B 1 71 ? -31.012 49.652 -5.690 1.00 72.10 71 THR B O 1
ATOM 2953 N N . VAL B 1 72 ? -31.501 48.454 -3.834 1.00 69.36 72 VAL B N 1
ATOM 2954 C CA . VAL B 1 72 ? -30.872 47.225 -4.297 1.00 61.31 72 VAL B CA 1
ATOM 2955 C C . VAL B 1 72 ? -31.815 46.543 -5.269 1.00 62.80 72 VAL B C 1
ATOM 2956 O O . VAL B 1 72 ? -33.010 46.417 -4.980 1.00 72.68 72 VAL B O 1
ATOM 2960 N N . VAL B 1 73 ? -31.287 46.124 -6.434 1.00 59.69 73 VAL B N 1
ATOM 2961 C CA . VAL B 1 73 ? -32.080 45.432 -7.450 1.00 60.37 73 VAL B CA 1
ATOM 2962 C C . VAL B 1 73 ? -31.415 44.156 -7.957 1.00 62.32 73 VAL B C 1
ATOM 2963 O O . VAL B 1 73 ? -32.038 43.384 -8.695 1.00 67.97 73 VAL B O 1
ATOM 2967 N N . ALA B 1 74 ? -30.148 43.932 -7.599 1.00 61.30 74 ALA B N 1
ATOM 2968 C CA . ALA B 1 74 ? -29.467 42.678 -7.912 1.00 57.85 74 ALA B CA 1
ATOM 2969 C C . ALA B 1 74 ? -28.464 42.365 -6.807 1.00 64.17 74 ALA B C 1
ATOM 2970 O O . ALA B 1 74 ? -27.885 43.274 -6.201 1.00 53.67 74 ALA B O 1
ATOM 2972 N N . TYR B 1 75 ? -28.229 41.068 -6.591 1.00 60.12 75 TYR B N 1
ATOM 2973 C CA . TYR B 1 75 ? -27.412 40.580 -5.489 1.00 55.63 75 TYR B CA 1
ATOM 2974 C C . TYR B 1 75 ? -26.296 39.666 -5.980 1.00 61.89 75 TYR B C 1
ATOM 2975 O O . TYR B 1 75 ? -26.555 38.693 -6.702 1.00 65.62 75 TYR B O 1
ATOM 2984 N N . GLY B 1 76 ? -25.061 39.951 -5.546 1.00 58.51 76 GLY B N 1
ATOM 2985 C CA . GLY B 1 76 ? -23.929 39.091 -5.830 1.00 60.64 76 GLY B CA 1
ATOM 2986 C C . GLY B 1 76 ? -23.800 37.926 -4.849 1.00 67.34 76 GLY B C 1
ATOM 2987 O O . GLY B 1 76 ? -24.601 37.742 -3.930 1.00 60.12 76 GLY B O 1
ATOM 2988 N N . LEU B 1 77 ? -22.758 37.118 -5.068 1.00 70.67 77 LEU B N 1
ATOM 2989 C CA . LEU B 1 77 ? -22.521 35.955 -4.221 1.00 65.46 77 LEU B CA 1
ATOM 2990 C C . LEU B 1 77 ? -22.315 36.383 -2.768 1.00 59.32 77 LEU B C 1
ATOM 2991 O O . LEU B 1 77 ? -21.648 37.384 -2.476 1.00 49.18 77 LEU B O 1
ATOM 2993 N N . GLY B 1 78 ? -22.914 35.629 -1.850 1.00 51.99 78 GLY B N 1
ATOM 2994 C CA . GLY B 1 78 ? -22.821 35.934 -0.447 1.00 65.03 78 GLY B CA 1
ATOM 2995 C C . GLY B 1 78 ? -23.880 36.881 0.067 1.00 75.43 78 GLY B C 1
ATOM 2996 O O . GLY B 1 78 ? -24.176 36.863 1.266 1.00 83.21 78 GLY B O 1
ATOM 2997 N N . VAL B 1 79 ? -24.459 37.705 -0.798 1.00 77.33 79 VAL B N 1
ATOM 2998 C CA . VAL B 1 79 ? -25.558 38.581 -0.413 1.00 70.95 79 VAL B CA 1
ATOM 2999 C C . VAL B 1 79 ? -26.858 37.797 -0.526 1.00 73.50 79 VAL B C 1
ATOM 3000 O O . VAL B 1 79 ? -27.240 37.365 -1.619 1.00 72.19 79 VAL B O 1
ATOM 3004 N N . ASP B 1 80 ? -27.527 37.586 0.607 1.00 81.30 80 ASP B N 1
ATOM 3005 C CA . ASP B 1 80 ? -28.819 36.917 0.597 1.00 83.69 80 ASP B CA 1
ATOM 3006 C C . ASP B 1 80 ? -29.904 37.951 0.342 1.00 84.61 80 ASP B C 1
ATOM 3007 O O . ASP B 1 80 ? -29.999 38.927 1.102 1.00 75.55 80 ASP B O 1
ATOM 3012 N N . PRO B 1 81 ? -30.720 37.792 -0.712 1.00 86.48 81 PRO B N 1
ATOM 3013 C CA . PRO B 1 81 ? -31.760 38.793 -1.021 1.00 85.40 81 PRO B CA 1
ATOM 3014 C C . PRO B 1 81 ? -32.616 39.201 0.169 1.00 91.19 81 PRO B C 1
ATOM 3015 O O . PRO B 1 81 ? -33.004 40.373 0.266 1.00 95.03 81 PRO B O 1
ATOM 3019 N N . LYS B 1 82 ? -32.905 38.270 1.086 1.00 95.82 82 LYS B N 1
ATOM 3020 C CA . LYS B 1 82 ? -33.655 38.597 2.298 1.00 93.43 82 LYS B CA 1
ATOM 3021 C C . LYS B 1 82 ? -32.974 39.696 3.106 1.00 85.24 82 LYS B C 1
ATOM 3022 O O . LYS B 1 82 ? -33.645 40.541 3.704 1.00 91.57 82 LYS B O 1
ATOM 3028 N N . THR B 1 83 ? -31.642 39.681 3.162 1.00 80.51 83 THR B N 1
ATOM 3029 C CA . THR B 1 83 ? -30.922 40.648 3.984 1.00 81.00 83 THR B CA 1
ATOM 3030 C C . THR B 1 83 ? -31.168 42.082 3.521 1.00 82.38 83 THR B C 1
ATOM 3031 O O . THR B 1 83 ? -31.223 43.004 4.347 1.00 71.69 83 THR B O 1
ATOM 3033 N N . TYR B 1 84 ? -31.344 42.284 2.211 1.00 85.34 84 TYR B N 1
ATOM 3034 C CA . TYR B 1 84 ? -31.414 43.613 1.600 1.00 79.80 84 TYR B CA 1
ATOM 3035 C C . TYR B 1 84 ? -32.696 43.709 0.784 1.00 78.42 84 TYR B C 1
ATOM 3036 O O . TYR B 1 84 ? -32.699 43.457 -0.432 1.00 84.54 84 TYR B O 1
ATOM 3045 N N . PRO B 1 85 ? -33.797 44.103 1.416 1.00 72.10 85 PRO B N 1
ATOM 3046 C CA . PRO B 1 85 ? -35.109 43.965 0.781 1.00 78.87 85 PRO B CA 1
ATOM 3047 C C . PRO B 1 85 ? -35.324 44.943 -0.362 1.00 76.87 85 PRO B C 1
ATOM 3048 O O . PRO B 1 85 ? -34.790 46.059 -0.377 1.00 66.14 85 PRO B O 1
ATOM 3052 N N . GLU B 1 86 ? -36.133 44.492 -1.323 1.00 64.49 86 GLU B N 1
ATOM 3053 C CA . GLU B 1 86 ? -36.651 45.367 -2.361 1.00 81.55 86 GLU B CA 1
ATOM 3054 C C . GLU B 1 86 ? -37.282 46.606 -1.737 1.00 83.03 86 GLU B C 1
ATOM 3055 O O . GLU B 1 86 ? -38.047 46.511 -0.773 1.00 93.41 86 GLU B O 1
ATOM 3061 N N . GLY B 1 87 ? -36.947 47.773 -2.285 1.00 75.73 87 GLY B N 1
ATOM 3062 C CA . GLY B 1 87 ? -37.610 49.010 -1.948 1.00 68.12 87 GLY B CA 1
ATOM 3063 C C . GLY B 1 87 ? -36.918 49.830 -0.888 1.00 81.16 87 GLY B C 1
ATOM 3064 O O . GLY B 1 87 ? -37.242 51.012 -0.725 1.00 78.78 87 GLY B O 1
ATOM 3065 N N . GLN B 1 88 ? -35.973 49.240 -0.169 1.00 84.13 88 GLN B N 1
ATOM 3066 C CA . GLN B 1 88 ? -35.311 49.934 0.922 1.00 72.08 88 GLN B CA 1
ATOM 3067 C C . GLN B 1 88 ? -34.261 50.890 0.375 1.00 67.43 88 GLN B C 1
ATOM 3068 O O . GLN B 1 88 ? -33.427 50.514 -0.456 1.00 73.70 88 GLN B O 1
ATOM 3074 N N . LEU B 1 89 ? -34.307 52.123 0.844 1.00 64.23 89 LEU B N 1
ATOM 3075 C CA . LEU B 1 89 ? -33.355 53.130 0.420 1.00 63.21 89 LEU B CA 1
ATOM 3076 C C . LEU B 1 89 ? -32.039 52.930 1.164 1.00 65.13 89 LEU B C 1
ATOM 3077 O O . LEU B 1 89 ? -32.029 52.731 2.384 1.00 61.05 89 LEU B O 1
ATOM 3082 N N . TYR B 1 90 ? -30.929 52.979 0.432 1.00 65.93 90 TYR B N 1
ATOM 3083 C CA . TYR B 1 90 ? -29.601 52.850 1.003 1.00 64.40 90 TYR B CA 1
ATOM 3084 C C . TYR B 1 90 ? -28.740 54.012 0.534 1.00 68.47 90 TYR B C 1
ATOM 3085 O O . TYR B 1 90 ? -28.931 54.535 -0.573 1.00 70.51 90 TYR B O 1
ATOM 3094 N N . ALA B 1 91 ? -27.798 54.417 1.393 1.00 65.10 91 ALA B N 1
ATOM 3095 C CA . ALA B 1 91 ? -26.780 55.401 1.051 1.00 61.10 91 ALA B CA 1
ATOM 3096 C C . ALA B 1 91 ? -25.416 54.732 1.065 1.00 61.82 91 ALA B C 1
ATOM 3097 O O . ALA B 1 91 ? -25.145 53.875 1.908 1.00 62.66 91 ALA B O 1
ATOM 3099 N N . ALA B 1 92 ? -24.568 55.121 0.124 1.00 59.95 92 ALA B N 1
ATOM 3100 C CA . ALA B 1 92 ? -23.271 54.487 -0.042 1.00 64.16 92 ALA B CA 1
ATOM 3101 C C . ALA B 1 92 ? -22.200 55.266 0.712 1.00 49.73 92 ALA B C 1
ATOM 3102 O O . ALA B 1 92 ? -22.272 56.489 0.849 1.00 54.49 92 ALA B O 1
ATOM 3104 N N . HIS B 1 93 ? -21.202 54.536 1.204 1.00 50.27 93 HIS B N 1
ATOM 3105 C CA . HIS B 1 93 ? -20.037 55.137 1.851 1.00 52.29 93 HIS B CA 1
ATOM 3106 C C . HIS B 1 93 ? -19.060 55.531 0.751 1.00 53.55 93 HIS B C 1
ATOM 3107 O O . HIS B 1 93 ? -18.394 54.681 0.154 1.00 50.00 93 HIS B O 1
ATOM 3114 N N . GLY B 1 94 ? -18.983 56.829 0.482 1.00 59.10 94 GLY B N 1
ATOM 3115 C CA . GLY B 1 94 ? -18.196 57.377 -0.601 1.00 47.46 94 GLY B CA 1
ATOM 3116 C C . GLY B 1 94 ? -16.832 56.759 -0.840 1.00 61.23 94 GLY B C 1
ATOM 3117 O O . GLY B 1 94 ? -16.543 56.281 -1.944 1.00 66.99 94 GLY B O 1
ATOM 3118 N N . PRO B 1 95 ? -15.968 56.738 0.181 1.00 57.23 95 PRO B N 1
ATOM 3119 C CA . PRO B 1 95 ? -14.594 56.245 -0.039 1.00 51.48 95 PRO B CA 1
ATOM 3120 C C . PRO B 1 95 ? -14.540 54.816 -0.540 1.00 48.69 95 PRO B C 1
ATOM 3121 O O . PRO B 1 95 ? -13.531 54.429 -1.158 1.00 49.66 95 PRO B O 1
ATOM 3125 N N . ASN B 1 96 ? -15.597 54.022 -0.294 1.00 45.21 96 ASN B N 1
ATOM 3126 C CA . ASN B 1 96 ? -15.724 52.642 -0.751 1.00 50.62 96 ASN B CA 1
ATOM 3127 C C . ASN B 1 96 ? -14.565 51.830 -0.186 1.00 57.62 96 ASN B C 1
ATOM 3128 O O . ASN B 1 96 ? -13.727 51.344 -0.956 1.00 59.51 96 ASN B O 1
ATOM 3133 N N . PRO B 1 97 ? -14.474 51.674 1.140 1.00 53.86 97 PRO B N 1
ATOM 3134 C CA . PRO B 1 97 ? -13.303 51.016 1.732 1.00 55.11 97 PRO B CA 1
ATOM 3135 C C . PRO B 1 97 ? -13.339 49.507 1.549 1.00 52.94 97 PRO B C 1
ATOM 3136 O O . PRO B 1 97 ? -14.406 48.884 1.502 1.00 50.06 97 PRO B O 1
ATOM 3140 N N . CYS B 1 98 ? -12.140 48.911 1.483 1.00 44.29 98 CYS B N 1
ATOM 3141 C CA . CYS B 1 98 ? -12.094 47.454 1.461 1.00 45.15 98 CYS B CA 1
ATOM 3142 C C . CYS B 1 98 ? -12.593 46.863 2.779 1.00 51.18 98 CYS B C 1
ATOM 3143 O O . CYS B 1 98 ? -13.141 45.760 2.789 1.00 45.97 98 CYS B O 1
ATOM 3146 N N . GLY B 1 99 ? -12.417 47.571 3.901 1.00 45.09 99 GLY B N 1
ATOM 3147 C CA . GLY B 1 99 ? -13.043 47.169 5.145 1.00 55.94 99 GLY B CA 1
ATOM 3148 C C . GLY B 1 99 ? -12.271 46.146 5.947 1.00 66.91 99 GLY B C 1
ATOM 3149 O O . GLY B 1 99 ? -12.715 45.785 7.048 1.00 66.83 99 GLY B O 1
ATOM 3150 N N . SER B 1 100 ? -11.128 45.669 5.435 1.00 57.92 100 SER B N 1
ATOM 3151 C CA . SER B 1 100 ? -10.335 44.673 6.135 1.00 51.36 100 SER B CA 1
ATOM 3152 C C . SER B 1 100 ? -8.841 44.989 6.197 1.00 54.32 100 SER B C 1
ATOM 3153 O O . SER B 1 100 ? -8.101 44.232 6.837 1.00 52.79 100 SER B O 1
ATOM 3156 N N . CYS B 1 101 ? -8.385 46.091 5.589 1.00 49.12 101 CYS B N 1
ATOM 3157 C CA . CYS B 1 101 ? -6.976 46.473 5.586 1.00 43.70 101 CYS B CA 1
ATOM 3158 C C . CYS B 1 101 ? -6.604 47.196 6.890 1.00 52.51 101 CYS B C 1
ATOM 3159 O O . CYS B 1 101 ? -7.407 47.289 7.826 1.00 54.72 101 CYS B O 1
ATOM 3162 N N . ARG B 1 102 ? -5.372 47.736 6.974 1.00 39.58 102 ARG B N 1
ATOM 3163 C CA . ARG B 1 102 ? -4.965 48.341 8.241 1.00 48.29 102 ARG B CA 1
ATOM 3164 C C . ARG B 1 102 ? -5.607 49.697 8.437 1.00 52.60 102 ARG B C 1
ATOM 3165 O O . ARG B 1 102 ? -6.054 50.019 9.550 1.00 60.30 102 ARG B O 1
ATOM 3173 N N . GLU B 1 103 ? -5.675 50.494 7.368 1.00 50.93 103 GLU B N 1
ATOM 3174 C CA . GLU B 1 103 ? -6.422 51.735 7.459 1.00 46.77 103 GLU B CA 1
ATOM 3175 C C . GLU B 1 103 ? -7.864 51.460 7.850 1.00 53.77 103 GLU B C 1
ATOM 3176 O O . GLU B 1 103 ? -8.423 52.164 8.682 1.00 48.98 103 GLU B O 1
ATOM 3182 N N . CYS B 1 104 ? -8.478 50.420 7.290 1.00 51.10 104 CYS B N 1
ATOM 3183 C CA . CYS B 1 104 ? -9.885 50.179 7.592 1.00 52.65 104 CYS B CA 1
ATOM 3184 C C . CYS B 1 104 ? -10.085 49.734 9.042 1.00 59.09 104 CYS B C 1
ATOM 3185 O O . CYS B 1 104 ? -10.988 50.230 9.733 1.00 55.77 104 CYS B O 1
ATOM 3188 N N . ARG B 1 105 ? -9.247 48.805 9.521 1.00 56.00 105 ARG B N 1
ATOM 3189 C CA . ARG B 1 105 ? -9.470 48.198 10.824 1.00 57.31 105 ARG B CA 1
ATOM 3190 C C . ARG B 1 105 ? -9.139 49.145 11.964 1.00 61.15 105 ARG B C 1
ATOM 3191 O O . ARG B 1 105 ? -9.559 48.897 13.101 1.00 62.86 105 ARG B O 1
ATOM 3199 N N . SER B 1 106 ? -8.427 50.232 11.688 1.00 55.37 106 SER B N 1
ATOM 3200 C CA . SER B 1 106 ? -8.096 51.180 12.737 1.00 58.23 106 SER B CA 1
ATOM 3201 C C . SER B 1 106 ? -9.130 52.288 12.889 1.00 58.83 106 SER B C 1
ATOM 3202 O O . SER B 1 106 ? -8.837 53.295 13.542 1.00 59.66 106 SER B O 1
ATOM 3205 N N . GLY B 1 107 ? -10.337 52.129 12.312 1.00 58.83 107 GLY B N 1
ATOM 3206 C CA . GLY B 1 107 ? -11.096 53.314 11.953 1.00 58.77 107 GLY B CA 1
ATOM 3207 C C . GLY B 1 107 ? -10.249 53.888 10.853 1.00 70.09 107 GLY B C 1
ATOM 3208 O O . GLY B 1 107 ? -9.359 53.234 10.382 1.00 92.69 107 GLY B O 1
ATOM 3209 N N . LYS B 1 108 ? -10.494 55.125 10.461 1.00 62.60 108 LYS B N 1
ATOM 3210 C CA . LYS B 1 108 ? -9.732 55.695 9.333 1.00 67.89 108 LYS B CA 1
ATOM 3211 C C . LYS B 1 108 ? -10.012 54.960 8.000 1.00 56.35 108 LYS B C 1
ATOM 3212 O O . LYS B 1 108 ? -9.165 54.944 7.098 1.00 52.93 108 LYS B O 1
ATOM 3218 N N . ASP B 1 109 ? -11.178 54.333 7.834 1.00 47.38 109 ASP B N 1
ATOM 3219 C CA . ASP B 1 109 ? -11.452 53.675 6.564 1.00 48.19 109 ASP B CA 1
ATOM 3220 C C . ASP B 1 109 ? -11.826 54.672 5.472 1.00 52.37 109 ASP B C 1
ATOM 3221 O O . ASP B 1 109 ? -12.033 54.280 4.325 1.00 46.51 109 ASP B O 1
ATOM 3226 N N . ASN B 1 110 ? -11.881 55.956 5.795 1.00 56.63 110 ASN B N 1
ATOM 3227 C CA . ASN B 1 110 ? -11.906 56.974 4.762 1.00 56.82 110 ASN B CA 1
ATOM 3228 C C . ASN B 1 110 ? -10.612 56.994 3.973 1.00 55.42 110 ASN B C 1
ATOM 3229 O O . ASN B 1 110 ? -10.558 57.591 2.898 1.00 57.59 110 ASN B O 1
ATOM 3234 N N . LEU B 1 111 ? -9.553 56.411 4.520 1.00 57.26 111 LEU B N 1
ATOM 3235 C CA . LEU B 1 111 ? -8.220 56.479 3.943 1.00 51.67 111 LEU B CA 1
ATOM 3236 C C . LEU B 1 111 ? -7.820 55.157 3.325 1.00 52.18 111 LEU B C 1
ATOM 3237 O O . LEU B 1 111 ? -6.631 54.933 3.081 1.00 59.93 111 LEU B O 1
ATOM 3242 N N . CYS B 1 112 ? -8.773 54.253 3.129 1.00 44.85 112 CYS B N 1
ATOM 3243 C CA . CYS B 1 112 ? -8.473 53.014 2.439 1.00 51.59 112 CYS B CA 1
ATOM 3244 C C . CYS B 1 112 ? -7.780 53.323 1.123 1.00 52.65 112 CYS B C 1
ATOM 3245 O O . CYS B 1 112 ? -8.191 54.234 0.391 1.00 53.59 112 CYS B O 1
ATOM 3248 N N . HIS B 1 113 ? -6.684 52.604 0.871 1.00 48.41 113 HIS B N 1
ATOM 3249 C CA . HIS B 1 113 ? -6.027 52.588 -0.429 1.00 61.68 113 HIS B CA 1
ATOM 3250 C C . HIS B 1 113 ? -5.677 51.164 -0.847 1.00 61.35 113 HIS B C 1
ATOM 3251 O O . HIS B 1 113 ? -4.703 50.942 -1.564 1.00 65.30 113 HIS B O 1
ATOM 3258 N N . ALA B 1 114 ? -6.466 50.189 -0.404 1.00 64.67 114 ALA B N 1
ATOM 3259 C CA . ALA B 1 114 ? -6.288 48.817 -0.857 1.00 61.25 114 ALA B CA 1
ATOM 3260 C C . ALA B 1 114 ? -6.493 48.739 -2.369 1.00 55.36 114 ALA B C 1
ATOM 3261 O O . ALA B 1 114 ? -7.202 49.554 -2.958 1.00 49.89 114 ALA B O 1
ATOM 3263 N N . GLU B 1 115 ? -5.878 47.734 -2.998 1.00 63.53 115 GLU B N 1
ATOM 3264 C CA . GLU B 1 115 ? -5.690 47.749 -4.447 1.00 77.46 115 GLU B CA 1
ATOM 3265 C C . GLU B 1 115 ? -6.882 47.224 -5.238 1.00 85.79 115 GLU B C 1
ATOM 3266 O O . GLU B 1 115 ? -6.823 47.239 -6.474 1.00 89.21 115 GLU B O 1
ATOM 3268 N N . ASN B 1 116 ? -7.954 46.765 -4.598 1.00 81.03 116 ASN B N 1
ATOM 3269 C CA . ASN B 1 116 ? -9.040 46.145 -5.351 1.00 87.41 116 ASN B CA 1
ATOM 3270 C C . ASN B 1 116 ? -10.316 46.979 -5.331 1.00 76.67 116 ASN B C 1
ATOM 3271 O O . ASN B 1 116 ? -11.429 46.447 -5.309 1.00 77.27 116 ASN B O 1
ATOM 3276 N N . ARG B 1 117 ? -10.159 48.299 -5.379 1.00 59.02 117 ARG B N 1
ATOM 3277 C CA . ARG B 1 117 ? -11.260 49.244 -5.247 1.00 54.09 117 ARG B CA 1
ATOM 3278 C C . ARG B 1 117 ? -10.657 50.639 -5.313 1.00 52.00 117 ARG B C 1
ATOM 3279 O O . ARG B 1 117 ? -9.438 50.804 -5.223 1.00 53.70 117 ARG B O 1
ATOM 3287 N N . THR B 1 118 ? -11.526 51.641 -5.469 1.00 58.53 118 THR B N 1
ATOM 3288 C CA . THR B 1 118 ? -11.159 53.046 -5.324 1.00 61.13 118 THR B CA 1
ATOM 3289 C C . THR B 1 118 ? -12.357 53.796 -4.755 1.00 56.23 118 THR B C 1
ATOM 3290 O O . THR B 1 118 ? -13.455 53.241 -4.610 1.00 59.74 118 THR B O 1
ATOM 3294 N N . ASN B 1 119 ? -12.141 55.076 -4.445 1.00 47.86 119 ASN B N 1
ATOM 3295 C CA . ASN B 1 119 ? -13.245 55.938 -4.051 1.00 54.01 119 ASN B CA 1
ATOM 3296 C C . ASN B 1 119 ? -14.273 56.011 -5.174 1.00 65.28 119 ASN B C 1
ATOM 3297 O O . ASN B 1 119 ? -13.925 55.998 -6.358 1.00 71.96 119 ASN B O 1
ATOM 3302 N N . TYR B 1 120 ? -15.547 56.072 -4.799 1.00 58.83 120 TYR B N 1
ATOM 3303 C CA . TYR B 1 120 ? -16.591 56.333 -5.775 1.00 52.19 120 TYR B CA 1
ATOM 3304 C C . TYR B 1 120 ? -16.269 57.602 -6.546 1.00 61.95 120 TYR B C 1
ATOM 3305 O O . TYR B 1 120 ? -15.736 58.565 -5.985 1.00 60.40 120 TYR B O 1
ATOM 3314 N N . GLY B 1 121 ? -16.596 57.598 -7.839 1.00 57.68 121 GLY B N 1
ATOM 3315 C CA . GLY B 1 121 ? -16.487 58.804 -8.645 1.00 70.49 121 GLY B CA 1
ATOM 3316 C C . GLY B 1 121 ? -15.065 59.291 -8.841 1.00 71.31 121 GLY B C 1
ATOM 3317 O O . GLY B 1 121 ? -14.828 60.426 -9.272 1.00 76.96 121 GLY B O 1
ATOM 3318 N N . LEU B 1 122 ? -14.113 58.425 -8.499 1.00 68.06 122 LEU B N 1
ATOM 3319 C CA . LEU B 1 122 ? -12.681 58.664 -8.621 1.00 70.78 122 LEU B CA 1
ATOM 3320 C C . LEU B 1 122 ? -12.029 57.445 -9.253 1.00 67.61 122 LEU B C 1
ATOM 3321 O O . LEU B 1 122 ? -10.887 57.104 -8.931 1.00 80.98 122 LEU B O 1
ATOM 3326 N N . GLY B 1 123 ? -12.765 56.764 -10.127 1.00 55.67 123 GLY B N 1
ATOM 3327 C CA . GLY B 1 123 ? -12.319 55.520 -10.724 1.00 56.39 123 GLY B CA 1
ATOM 3328 C C . GLY B 1 123 ? -13.391 54.447 -10.680 1.00 64.21 123 GLY B C 1
ATOM 3329 O O . GLY B 1 123 ? -13.823 53.942 -11.719 1.00 65.49 123 GLY B O 1
ATOM 3330 N N . TYR B 1 124 ? -13.816 54.095 -9.465 1.00 69.30 124 TYR B N 1
ATOM 3331 C CA . TYR B 1 124 ? -14.907 53.152 -9.253 1.00 59.23 124 TYR B CA 1
ATOM 3332 C C . TYR B 1 124 ? -16.225 53.763 -9.721 1.00 55.27 124 TYR B C 1
ATOM 3333 O O . TYR B 1 124 ? -16.465 54.954 -9.492 1.00 66.24 124 TYR B O 1
ATOM 3342 N N . PRO B 1 125 ? -17.105 52.978 -10.353 1.00 60.17 125 PRO B N 1
ATOM 3343 C CA . PRO B 1 125 ? -18.230 53.580 -11.094 1.00 68.20 125 PRO B CA 1
ATOM 3344 C C . PRO B 1 125 ? -19.141 54.368 -10.168 1.00 66.36 125 PRO B C 1
ATOM 3345 O O . PRO B 1 125 ? -19.609 53.858 -9.147 1.00 66.83 125 PRO B O 1
ATOM 3349 N N . GLY B 1 126 ? -19.384 55.623 -10.540 1.00 64.74 126 GLY B N 1
ATOM 3350 C CA . GLY B 1 126 ? -19.940 56.610 -9.639 1.00 61.78 126 GLY B CA 1
ATOM 3351 C C . GLY B 1 126 ? -21.439 56.758 -9.752 1.00 63.64 126 GLY B C 1
ATOM 3352 O O . GLY B 1 126 ? -22.142 55.889 -10.274 1.00 54.79 126 GLY B O 1
ATOM 3353 N N . GLY B 1 127 ? -21.931 57.898 -9.242 1.00 61.18 127 GLY B N 1
ATOM 3354 C CA . GLY B 1 127 ? -23.350 58.189 -9.141 1.00 66.27 127 GLY B CA 1
ATOM 3355 C C . GLY B 1 127 ? -24.016 58.827 -10.347 1.00 70.17 127 GLY B C 1
ATOM 3356 O O . GLY B 1 127 ? -25.249 58.891 -10.395 1.00 69.44 127 GLY B O 1
ATOM 3357 N N . TYR B 1 128 ? -23.253 59.304 -11.328 1.00 72.13 128 TYR B N 1
ATOM 3358 C CA . TYR B 1 128 ? -23.840 59.991 -12.481 1.00 74.05 128 TYR B CA 1
ATOM 3359 C C . TYR B 1 128 ? -24.237 58.978 -13.553 1.00 75.52 128 TYR B C 1
ATOM 3360 O O . TYR B 1 128 ? -23.796 59.033 -14.698 1.00 79.50 128 TYR B O 1
ATOM 3369 N N . GLN B 1 129 ? -25.063 58.020 -13.145 1.00 81.89 129 GLN B N 1
ATOM 3370 C CA . GLN B 1 129 ? -25.550 56.973 -14.037 1.00 78.07 129 GLN B CA 1
ATOM 3371 C C . GLN B 1 129 ? -26.805 56.376 -13.417 1.00 80.83 129 GLN B C 1
ATOM 3372 O O . GLN B 1 129 ? -27.225 56.761 -12.322 1.00 85.22 129 GLN B O 1
ATOM 3378 N N . GLN B 1 130 ? -27.408 55.429 -14.130 1.00 80.88 130 GLN B N 1
ATOM 3379 C CA . GLN B 1 130 ? -28.688 54.897 -13.687 1.00 77.63 130 GLN B CA 1
ATOM 3380 C C . GLN B 1 130 ? -28.538 53.742 -12.713 1.00 72.02 130 GLN B C 1
ATOM 3381 O O . GLN B 1 130 ? -29.447 53.524 -11.901 1.00 74.66 130 GLN B O 1
ATOM 3387 N N . TYR B 1 131 ? -27.413 53.016 -12.768 1.00 61.25 131 TYR B N 1
ATOM 3388 C CA . TYR B 1 131 ? -27.106 51.928 -11.840 1.00 64.22 131 TYR B CA 1
ATOM 3389 C C . TYR B 1 131 ? -25.616 51.922 -11.523 1.00 63.77 131 TYR B C 1
ATOM 3390 O O . TYR B 1 131 ? -24.791 52.284 -12.363 1.00 58.34 131 TYR B O 1
ATOM 3399 N N . THR B 1 132 ? -25.274 51.485 -10.311 1.00 69.51 132 THR B N 1
ATOM 3400 C CA . THR B 1 132 ? -23.870 51.289 -9.960 1.00 64.78 132 THR B CA 1
ATOM 3401 C C . THR B 1 132 ? -23.751 50.188 -8.911 1.00 64.30 132 THR B C 1
ATOM 3402 O O . THR B 1 132 ? -24.722 49.839 -8.241 1.00 53.71 132 THR B O 1
ATOM 3406 N N . LEU B 1 133 ? -22.549 49.623 -8.793 1.00 62.40 133 LEU B N 1
ATOM 3407 C CA . LEU B 1 133 ? -22.304 48.593 -7.792 1.00 57.67 133 LEU B CA 1
ATOM 3408 C C . LEU B 1 133 ? -22.067 49.228 -6.432 1.00 54.34 133 LEU B C 1
ATOM 3409 O O . LEU B 1 133 ? -21.687 50.395 -6.335 1.00 58.51 133 LEU B O 1
ATOM 3414 N N . ALA B 1 134 ? -22.307 48.438 -5.375 1.00 53.34 134 ALA B N 1
ATOM 3415 C CA . ALA B 1 134 ? -21.893 48.789 -4.017 1.00 55.23 134 ALA B CA 1
ATOM 3416 C C . ALA B 1 134 ? -21.589 47.515 -3.250 1.00 54.01 134 ALA B C 1
ATOM 3417 O O . ALA B 1 134 ? -22.352 46.548 -3.334 1.00 50.02 134 ALA B O 1
ATOM 3419 N N . LYS B 1 135 ? -20.491 47.516 -2.499 1.00 56.26 135 LYS B N 1
ATOM 3420 C CA . LYS B 1 135 ? -20.264 46.440 -1.541 1.00 52.59 135 LYS B CA 1
ATOM 3421 C C . LYS B 1 135 ? -21.207 46.623 -0.354 1.00 52.41 135 LYS B C 1
ATOM 3422 O O . LYS B 1 135 ? -21.414 47.743 0.123 1.00 54.26 135 LYS B O 1
ATOM 3428 N N . VAL B 1 136 ? -21.797 45.517 0.107 1.00 54.58 136 VAL B N 1
ATOM 3429 C CA . VAL B 1 136 ? -22.769 45.581 1.198 1.00 59.51 136 VAL B CA 1
ATOM 3430 C C . VAL B 1 136 ? -22.169 46.256 2.424 1.00 56.83 136 VAL B C 1
ATOM 3431 O O . VAL B 1 136 ? -22.854 47.011 3.126 1.00 51.43 136 VAL B O 1
ATOM 3435 N N . HIS B 1 137 ? -20.887 46.006 2.701 1.00 46.09 137 HIS B N 1
ATOM 3436 C CA . HIS B 1 137 ? -20.270 46.582 3.897 1.00 60.20 137 HIS B CA 1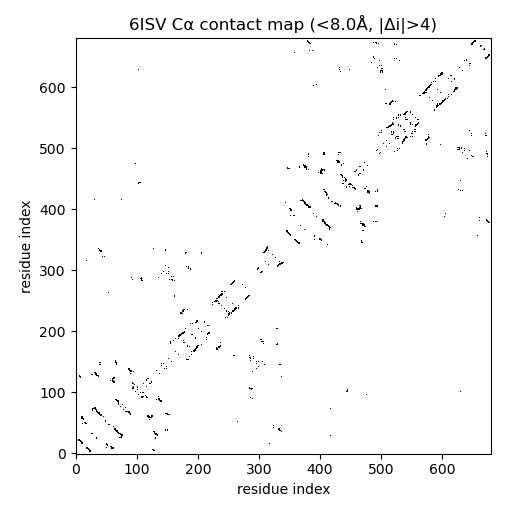
ATOM 3437 C C . HIS B 1 137 ? -20.283 48.098 3.863 1.00 60.95 137 HIS B C 1
ATOM 3438 O O . HIS B 1 137 ? -20.156 48.739 4.918 1.00 68.93 137 HIS B O 1
ATOM 3445 N N . ASN B 1 138 ? -20.468 48.681 2.678 1.00 52.28 138 ASN B N 1
ATOM 3446 C CA . ASN B 1 138 ? -20.356 50.118 2.489 1.00 50.90 138 ASN B CA 1
ATOM 3447 C C . ASN B 1 138 ? -21.705 50.779 2.276 1.00 50.62 138 ASN B C 1
ATOM 3448 O O . ASN B 1 138 ? -21.760 51.911 1.783 1.00 55.83 138 ASN B O 1
ATOM 3453 N N . LEU B 1 139 ? -22.790 50.090 2.619 1.00 48.28 139 LEU B N 1
ATOM 3454 C CA . LEU B 1 139 ? -24.139 50.617 2.485 1.00 49.86 139 LEU B CA 1
ATOM 3455 C C . LEU B 1 139 ? -24.749 50.837 3.859 1.00 61.37 139 LEU B C 1
ATOM 3456 O O . LEU B 1 139 ? -24.559 50.030 4.772 1.00 66.86 139 LEU B O 1
ATOM 3461 N N . ILE B 1 140 ? -25.492 51.919 4.008 1.00 60.59 140 ILE B N 1
ATOM 3462 C CA . ILE B 1 140 ? -26.189 52.190 5.250 1.00 56.53 140 ILE B CA 1
ATOM 3463 C C . ILE B 1 140 ? -27.666 52.389 4.943 1.00 69.16 140 ILE B C 1
ATOM 3464 O O . ILE B 1 140 ? -28.028 53.112 4.001 1.00 64.32 140 ILE B O 1
ATOM 3469 N N . LYS B 1 141 ? -28.513 51.706 5.713 1.00 73.91 141 LYS B N 1
ATOM 3470 C CA . LYS B 1 141 ? -29.956 51.863 5.598 1.00 66.76 141 LYS B CA 1
ATOM 3471 C C . LYS B 1 141 ? -30.340 53.304 5.912 1.00 65.92 141 LYS B C 1
ATOM 3472 O O . LYS B 1 141 ? -29.959 53.848 6.951 1.00 68.51 141 LYS B O 1
ATOM 3478 N N . VAL B 1 142 ? -31.052 53.949 4.998 1.00 68.94 142 VAL B N 1
ATOM 3479 C CA . VAL B 1 142 ? -31.439 55.333 5.245 1.00 72.75 142 VAL B CA 1
ATOM 3480 C C . VAL B 1 142 ? -32.631 55.301 6.193 1.00 68.49 142 VAL B C 1
ATOM 3481 O O . VAL B 1 142 ? -33.632 54.628 5.915 1.00 73.77 142 VAL B O 1
ATOM 3485 N N . PRO B 1 143 ? -32.550 55.956 7.342 1.00 66.60 143 PRO B N 1
ATOM 3486 C CA . PRO B 1 143 ? -33.668 55.890 8.283 1.00 72.50 143 PRO B CA 1
ATOM 3487 C C . PRO B 1 143 ? -34.896 56.548 7.684 1.00 77.21 143 PRO B C 1
ATOM 3488 O O . PRO B 1 143 ? -34.807 57.576 7.008 1.00 71.15 143 PRO B O 1
ATOM 3492 N N . ASP B 1 144 ? -36.046 55.923 7.921 1.00 87.08 144 ASP B N 1
ATOM 3493 C CA . ASP B 1 144 ? -37.299 56.417 7.374 1.00 95.87 144 ASP B CA 1
ATOM 3494 C C . ASP B 1 144 ? -37.540 57.858 7.802 1.00 85.13 144 ASP B C 1
ATOM 3495 O O . ASP B 1 144 ? -37.338 58.221 8.962 1.00 81.00 144 ASP B O 1
ATOM 3500 N N . GLY B 1 145 ? -37.962 58.682 6.848 1.00 83.12 145 GLY B N 1
ATOM 3501 C CA . GLY B 1 145 ? -38.125 60.099 7.051 1.00 85.06 145 GLY B CA 1
ATOM 3502 C C . GLY B 1 145 ? -37.017 60.941 6.454 1.00 93.76 145 GLY B C 1
ATOM 3503 O O . GLY B 1 145 ? -37.217 62.141 6.238 1.00 101.40 145 GLY B O 1
ATOM 3504 N N . VAL B 1 146 ? -35.857 60.351 6.191 1.00 95.34 146 VAL B N 1
ATOM 3505 C CA . VAL B 1 146 ? -34.787 61.033 5.474 1.00 89.18 146 VAL B CA 1
ATOM 3506 C C . VAL B 1 146 ? -35.029 60.854 3.975 1.00 90.64 146 VAL B C 1
ATOM 3507 O O . VAL B 1 146 ? -35.049 59.727 3.462 1.00 89.62 146 VAL B O 1
ATOM 3509 N N . GLY B 1 147 ? -35.252 61.966 3.278 1.00 82.96 147 GLY B N 1
ATOM 3510 C CA . GLY B 1 147 ? -35.419 61.909 1.844 1.00 73.38 147 GLY B CA 1
ATOM 3511 C C . GLY B 1 147 ? -34.155 61.449 1.144 1.00 74.33 147 GLY B C 1
ATOM 3512 O O . GLY B 1 147 ? -33.038 61.540 1.663 1.00 73.51 147 GLY B O 1
ATOM 3513 N N . ALA B 1 148 ? -34.348 60.933 -0.071 1.00 74.69 148 ALA B N 1
ATOM 3514 C CA . ALA B 1 148 ? -33.227 60.406 -0.838 1.00 72.47 148 ALA B CA 1
ATOM 3515 C C . ALA B 1 148 ? -32.191 61.486 -1.139 1.00 75.37 148 ALA B C 1
ATOM 3516 O O . ALA B 1 148 ? -30.986 61.211 -1.123 1.00 73.35 148 ALA B O 1
ATOM 3518 N N . ALA B 1 149 ? -32.636 62.724 -1.398 1.00 74.01 149 ALA B N 1
ATOM 3519 C CA . ALA B 1 149 ? -31.710 63.782 -1.803 1.00 69.67 149 ALA B CA 1
ATOM 3520 C C . ALA B 1 149 ? -30.845 64.264 -0.631 1.00 75.80 149 ALA B C 1
ATOM 3521 O O . ALA B 1 149 ? -29.611 64.378 -0.754 1.00 76.23 149 ALA B O 1
ATOM 3523 N N . ILE B 1 150 ? -31.471 64.557 0.515 1.00 69.58 150 ILE B N 1
ATOM 3524 C CA . ILE B 1 150 ? -30.685 64.885 1.701 1.00 88.05 150 ILE B CA 1
ATOM 3525 C C . ILE B 1 150 ? -29.779 63.713 2.074 1.00 82.26 150 ILE B C 1
ATOM 3526 O O . ILE B 1 150 ? -28.638 63.904 2.517 1.00 76.60 150 ILE B O 1
ATOM 3531 N N . ALA B 1 151 ? -30.275 62.483 1.908 1.00 78.33 151 ALA B N 1
ATOM 3532 C CA . ALA B 1 151 ? -29.465 61.320 2.247 1.00 72.51 151 ALA B CA 1
ATOM 3533 C C . ALA B 1 151 ? -28.237 61.244 1.357 1.00 70.75 151 ALA B C 1
ATOM 3534 O O . ALA B 1 151 ? -27.145 60.913 1.824 1.00 68.81 151 ALA B O 1
ATOM 3536 N N . ALA B 1 152 ? -28.401 61.545 0.070 1.00 75.92 152 ALA B N 1
ATOM 3537 C CA . ALA B 1 152 ? -27.259 61.571 -0.831 1.00 78.00 152 ALA B CA 1
ATOM 3538 C C . ALA B 1 152 ? -26.229 62.572 -0.348 1.00 70.67 152 ALA B C 1
ATOM 3539 O O . ALA B 1 152 ? -25.049 62.240 -0.178 1.00 68.99 152 ALA B O 1
ATOM 3541 N N . VAL B 1 153 ? -26.664 63.809 -0.100 1.00 71.00 153 VAL B N 1
ATOM 3542 C CA . VAL B 1 153 ? -25.671 64.839 0.195 1.00 80.16 153 VAL B CA 1
ATOM 3543 C C . VAL B 1 153 ? -25.092 64.707 1.597 1.00 80.10 153 VAL B C 1
ATOM 3544 O O . VAL B 1 153 ? -24.036 65.289 1.870 1.00 85.43 153 VAL B O 1
ATOM 3548 N N . THR B 1 154 ? -25.743 63.970 2.506 1.00 73.00 154 THR B N 1
ATOM 3549 C CA . THR B 1 154 ? -25.104 63.768 3.798 1.00 76.93 154 THR B CA 1
ATOM 3550 C C . THR B 1 154 ? -23.935 62.786 3.735 1.00 73.11 154 THR B C 1
ATOM 3551 O O . THR B 1 154 ? -23.153 62.722 4.687 1.00 79.32 154 THR B O 1
ATOM 3555 N N . THR B 1 155 ? -23.757 62.050 2.640 1.00 55.68 155 THR B N 1
ATOM 3556 C CA . THR B 1 155 ? -22.591 61.175 2.522 1.00 55.63 155 THR B CA 1
ATOM 3557 C C . THR B 1 155 ? -21.293 61.920 2.225 1.00 52.72 155 THR B C 1
ATOM 3558 O O . THR B 1 155 ? -20.223 61.295 2.264 1.00 55.87 155 THR B O 1
ATOM 3562 N N . ASP B 1 156 ? -21.355 63.218 1.919 1.00 62.63 156 ASP B N 1
ATOM 3563 C CA . ASP B 1 156 ? -20.159 63.986 1.591 1.00 70.78 156 ASP B CA 1
ATOM 3564 C C . ASP B 1 156 ? -20.302 65.457 1.984 1.00 75.29 156 ASP B C 1
ATOM 3565 O O . ASP B 1 156 ? -19.420 66.000 2.656 1.00 78.24 156 ASP B O 1
ATOM 3570 N N . ALA B 1 157 ? -21.402 66.112 1.594 1.00 68.98 157 ALA B N 1
ATOM 3571 C CA . ALA B 1 157 ? -21.585 67.514 1.977 1.00 69.15 157 ALA B CA 1
ATOM 3572 C C . ALA B 1 157 ? -21.707 67.668 3.485 1.00 69.21 157 ALA B C 1
ATOM 3573 O O . ALA B 1 157 ? -21.220 68.651 4.048 1.00 69.85 157 ALA B O 1
ATOM 3575 N N . VAL B 1 158 ? -22.372 66.726 4.149 1.00 73.06 158 VAL B N 1
ATOM 3576 C CA . VAL B 1 158 ? -22.451 66.716 5.611 1.00 71.20 158 VAL B CA 1
ATOM 3577 C C . VAL B 1 158 ? -21.287 65.946 6.218 1.00 67.17 158 VAL B C 1
ATOM 3578 O O . VAL B 1 158 ? -20.643 66.420 7.153 1.00 65.92 158 VAL B O 1
ATOM 3582 N N . LEU B 1 159 ? -20.997 64.766 5.669 1.00 65.03 159 LEU B N 1
ATOM 3583 C CA . LEU B 1 159 ? -19.960 63.905 6.221 1.00 59.25 159 LEU B CA 1
ATOM 3584 C C . LEU B 1 159 ? -18.624 64.628 6.335 1.00 65.37 159 LEU B C 1
ATOM 3585 O O . LEU B 1 159 ? -17.977 64.588 7.388 1.00 78.73 159 LEU B O 1
ATOM 3590 N N . THR B 1 160 ? -18.176 65.267 5.250 1.00 58.53 160 THR B N 1
ATOM 3591 C CA . THR B 1 160 ? -16.790 65.738 5.206 1.00 60.66 160 THR B CA 1
ATOM 3592 C C . THR B 1 160 ? -16.511 66.793 6.268 1.00 65.70 160 THR B C 1
ATOM 3593 O O . THR B 1 160 ? -15.583 66.589 7.077 1.00 62.53 160 THR B O 1
ATOM 3597 N N . PRO B 1 161 ? -17.257 67.902 6.349 1.00 62.70 161 PRO B N 1
ATOM 3598 C CA . PRO B 1 161 ? -17.014 68.856 7.436 1.00 69.06 161 PRO B CA 1
ATOM 3599 C C . PRO B 1 161 ? -17.224 68.251 8.809 1.00 66.59 161 PRO B C 1
ATOM 3600 O O . PRO B 1 161 ? -16.578 68.685 9.767 1.00 67.86 161 PRO B O 1
ATOM 3604 N N . TYR B 1 162 ? -18.083 67.238 8.930 1.00 55.64 162 TYR B N 1
ATOM 3605 C CA . TYR B 1 162 ? -18.306 66.604 10.221 1.00 58.03 162 TYR B CA 1
ATOM 3606 C C . TYR B 1 162 ? -17.051 65.876 10.700 1.00 65.16 162 TYR B C 1
ATOM 3607 O O . TYR B 1 162 ? -16.600 66.056 11.844 1.00 61.24 162 TYR B O 1
ATOM 3616 N N . HIS B 1 163 ? -16.486 65.034 9.835 1.00 60.92 163 HIS B N 1
ATOM 3617 C CA . HIS B 1 163 ? -15.219 64.369 10.130 1.00 56.35 163 HIS B CA 1
ATOM 3618 C C . HIS B 1 163 ? -14.134 65.388 10.480 1.00 61.23 163 HIS B C 1
ATOM 3619 O O . HIS B 1 163 ? -13.441 65.262 11.506 1.00 62.12 163 HIS B O 1
ATOM 3626 N N . ALA B 1 164 ? -14.008 66.439 9.658 1.00 52.58 164 ALA B N 1
ATOM 3627 C CA . ALA B 1 164 ? -13.004 67.464 9.936 1.00 58.55 164 ALA B CA 1
ATOM 3628 C C . ALA B 1 164 ? -13.232 68.143 11.300 1.00 60.62 164 ALA B C 1
ATOM 3629 O O . ALA B 1 164 ? -12.278 68.409 12.039 1.00 62.59 164 ALA B O 1
ATOM 3631 N N . PHE B 1 165 ? -14.485 68.430 11.655 1.00 55.06 165 PHE B N 1
ATOM 3632 C CA . PHE B 1 165 ? -14.735 69.178 12.879 1.00 58.77 165 PHE B CA 1
ATOM 3633 C C . PHE B 1 165 ? -14.539 68.305 14.105 1.00 62.16 165 PHE B C 1
ATOM 3634 O O . PHE B 1 165 ? -14.127 68.812 15.154 1.00 67.31 165 PHE B O 1
ATOM 3642 N N . LYS B 1 166 ? -14.802 66.998 13.988 1.00 60.07 166 LYS B N 1
ATOM 3643 C CA . LYS B 1 166 ? -14.399 66.088 15.055 1.00 54.67 166 LYS B CA 1
ATOM 3644 C C . LYS B 1 166 ? -12.887 66.097 15.213 1.00 64.20 166 LYS B C 1
ATOM 3645 O O . LYS B 1 166 ? -12.374 66.098 16.339 1.00 71.14 166 LYS B O 1
ATOM 3651 N N . LYS B 1 167 ? -12.155 66.121 14.095 1.00 61.98 167 LYS B N 1
ATOM 3652 C CA . LYS B 1 167 ? -10.719 66.378 14.177 1.00 52.37 167 LYS B CA 1
ATOM 3653 C C . LYS B 1 167 ? -10.436 67.629 15.008 1.00 52.86 167 LYS B C 1
ATOM 3654 O O . LYS B 1 167 ? -9.478 67.666 15.788 1.00 56.51 167 LYS B O 1
ATOM 3660 N N . ALA B 1 168 ? -11.270 68.665 14.860 1.00 47.50 168 ALA B N 1
ATOM 3661 C CA . ALA B 1 168 ? -10.957 69.965 15.452 1.00 49.00 168 ALA B CA 1
ATOM 3662 C C . ALA B 1 168 ? -11.128 70.001 16.968 1.00 56.54 168 ALA B C 1
ATOM 3663 O O . ALA B 1 168 ? -10.614 70.922 17.617 1.00 50.09 168 ALA B O 1
ATOM 3665 N N . ASP B 1 169 ? -11.863 69.051 17.538 1.00 64.26 169 ASP B N 1
ATOM 3666 C CA . ASP B 1 169 ? -12.119 69.008 18.973 1.00 74.48 169 ASP B CA 1
ATOM 3667 C C . ASP B 1 169 ? -12.487 70.401 19.493 1.00 67.41 169 ASP B C 1
ATOM 3668 O O . ASP B 1 169 ? -11.746 71.052 20.237 1.00 56.72 169 ASP B O 1
ATOM 3673 N N . ILE B 1 170 ? -13.643 70.855 19.020 1.00 72.36 170 ILE B N 1
ATOM 3674 C CA . ILE B 1 170 ? -14.210 72.149 19.383 1.00 72.10 170 ILE B CA 1
ATOM 3675 C C . ILE B 1 170 ? -15.430 71.902 20.261 1.00 78.77 170 ILE B C 1
ATOM 3676 O O . ILE B 1 170 ? -16.082 70.854 20.169 1.00 80.16 170 ILE B O 1
ATOM 3681 N N . ASN B 1 171 ? -15.736 72.867 21.128 1.00 72.45 171 ASN B N 1
ATOM 3682 C CA . ASN B 1 171 ? -16.888 72.728 22.009 1.00 59.35 171 ASN B CA 1
ATOM 3683 C C . ASN B 1 171 ? -17.499 74.109 22.264 1.00 67.14 171 ASN B C 1
ATOM 3684 O O . ASN B 1 171 ? -17.183 75.089 21.576 1.00 62.22 171 ASN B O 1
ATOM 3689 N N . GLY B 1 172 ? -18.401 74.175 23.254 1.00 67.58 172 GLY B N 1
ATOM 3690 C CA . GLY B 1 172 ? -19.157 75.387 23.527 1.00 69.36 172 GLY B CA 1
ATOM 3691 C C . GLY B 1 172 ? -18.306 76.587 23.888 1.00 79.46 172 GLY B C 1
ATOM 3692 O O . GLY B 1 172 ? -18.775 77.727 23.771 1.00 87.02 172 GLY B O 1
ATOM 3693 N N . LEU B 1 173 ? -17.063 76.363 24.314 1.00 75.51 173 LEU B N 1
ATOM 3694 C CA . LEU B 1 173 ? -16.137 77.449 24.598 1.00 74.32 173 LEU B CA 1
ATOM 3695 C C . LEU B 1 173 ? -15.210 77.780 23.428 1.00 77.37 173 LEU B C 1
ATOM 3696 O O . LEU B 1 173 ? -14.551 78.827 23.461 1.00 79.73 173 LEU B O 1
ATOM 3701 N N . SER B 1 174 ? -15.143 76.926 22.406 1.00 69.25 174 SER B N 1
ATOM 3702 C CA . SER B 1 174 ? -14.374 77.234 21.206 1.00 67.84 174 SER B CA 1
ATOM 3703 C C . SER B 1 174 ? -15.043 78.333 20.383 1.00 69.48 174 SER B C 1
ATOM 3704 O O . SER B 1 174 ? -16.273 78.453 20.345 1.00 72.13 174 SER B O 1
ATOM 3707 N N . LYS B 1 175 ? -14.214 79.123 19.697 1.00 66.02 175 LYS B N 1
ATOM 3708 C CA . LYS B 1 175 ? -14.661 80.094 18.698 1.00 68.14 175 LYS B CA 1
ATOM 3709 C C . LYS B 1 175 ? -13.968 79.787 17.372 1.00 78.76 175 LYS B C 1
ATOM 3710 O O . LYS B 1 175 ? -12.736 79.856 17.284 1.00 79.83 175 LYS B O 1
ATOM 3712 N N . ILE B 1 176 ? -14.755 79.455 16.341 1.00 81.11 176 ILE B N 1
ATOM 3713 C CA . ILE B 1 176 ? -14.219 78.987 15.068 1.00 68.88 176 ILE B CA 1
ATOM 3714 C C . ILE B 1 176 ? -14.680 79.880 13.926 1.00 68.80 176 ILE B C 1
ATOM 3715 O O . ILE B 1 176 ? -15.697 80.586 13.999 1.00 68.44 176 ILE B O 1
ATOM 3720 N N . LEU B 1 177 ? -13.908 79.818 12.848 1.00 68.62 177 LEU B N 1
ATOM 3721 C CA . LEU B 1 177 ? -14.163 80.578 11.635 1.00 75.82 177 LEU B CA 1
ATOM 3722 C C . LEU B 1 177 ? -14.316 79.619 10.466 1.00 70.24 177 LEU B C 1
ATOM 3723 O O . LEU B 1 177 ? -13.597 78.613 10.369 1.00 62.30 177 LEU B O 1
ATOM 3728 N N . ILE B 1 178 ? -15.267 79.929 9.594 1.00 66.93 178 ILE B N 1
ATOM 3729 C CA . ILE B 1 178 ? -15.573 79.101 8.442 1.00 70.58 178 ILE B CA 1
ATOM 3730 C C . ILE B 1 178 ? -15.535 79.991 7.218 1.00 84.49 178 ILE B C 1
ATOM 3731 O O . ILE B 1 178 ? -16.370 80.892 7.080 1.00 95.42 178 ILE B O 1
ATOM 3736 N N . ILE B 1 179 ? -14.575 79.742 6.333 1.00 85.96 179 ILE B N 1
ATOM 3737 C CA . ILE B 1 179 ? -14.486 80.433 5.056 1.00 81.30 179 ILE B CA 1
ATOM 3738 C C . ILE B 1 179 ? -15.189 79.582 4.020 1.00 86.76 179 ILE B C 1
ATOM 3739 O O . ILE B 1 179 ? -15.067 78.354 4.026 1.00 85.76 179 ILE B O 1
ATOM 3744 N N . GLY B 1 180 ? -15.920 80.232 3.121 1.00 95.82 180 GLY B N 1
ATOM 3745 C CA . GLY B 1 180 ? -16.642 79.519 2.085 1.00 93.85 180 GLY B CA 1
ATOM 3746 C C . GLY B 1 180 ? -17.841 78.789 2.645 1.00 97.89 180 GLY B C 1
ATOM 3747 O O . GLY B 1 180 ? -17.698 77.817 3.392 1.00 100.64 180 GLY B O 1
ATOM 3748 N N . LEU B 1 181 ? -19.036 79.255 2.304 1.00 102.66 181 LEU B N 1
ATOM 3749 C CA . LEU B 1 181 ? -20.273 78.690 2.829 1.00 102.62 181 LEU B CA 1
ATOM 3750 C C . LEU B 1 181 ? -21.115 78.224 1.638 1.00 99.74 181 LEU B C 1
ATOM 3751 O O . LEU B 1 181 ? -21.915 78.980 1.086 1.00 84.86 181 LEU B O 1
ATOM 3753 N N . GLY B 1 182 ? -20.936 76.967 1.239 1.00 102.60 182 GLY B N 1
ATOM 3754 C CA . GLY B 1 182 ? -21.704 76.439 0.129 1.00 105.01 182 GLY B CA 1
ATOM 3755 C C . GLY B 1 182 ? -22.460 75.170 0.461 1.00 105.06 182 GLY B C 1
ATOM 3756 O O . GLY B 1 182 ? -23.268 75.142 1.396 1.00 102.65 182 GLY B O 1
ATOM 3757 N N . GLY B 1 183 ? -22.227 74.119 -0.321 1.00 101.14 183 GLY B N 1
ATOM 3758 C CA . GLY B 1 183 ? -22.796 72.821 -0.019 1.00 95.29 183 GLY B CA 1
ATOM 3759 C C . GLY B 1 183 ? -22.291 72.315 1.315 1.00 86.55 183 GLY B C 1
ATOM 3760 O O . GLY B 1 183 ? -23.066 72.172 2.268 1.00 78.99 183 GLY B O 1
ATOM 3761 N N . LEU B 1 184 ? -20.983 72.045 1.379 1.00 78.32 184 LEU B N 1
ATOM 3762 C CA . LEU B 1 184 ? -20.338 71.707 2.642 1.00 73.72 184 LEU B CA 1
ATOM 3763 C C . LEU B 1 184 ? -20.482 72.836 3.657 1.00 77.99 184 LEU B C 1
ATOM 3764 O O . LEU B 1 184 ? -20.752 72.589 4.839 1.00 80.25 184 LEU B O 1
ATOM 3769 N N . GLY B 1 185 ? -20.320 74.083 3.205 1.00 86.10 185 GLY B N 1
ATOM 3770 C CA . GLY B 1 185 ? -20.194 75.200 4.133 1.00 90.99 185 GLY B CA 1
ATOM 3771 C C . GLY B 1 185 ? -21.377 75.351 5.071 1.00 91.94 185 GLY B C 1
ATOM 3772 O O . GLY B 1 185 ? -21.207 75.549 6.274 1.00 91.45 185 GLY B O 1
ATOM 3773 N N . ILE B 1 186 ? -22.596 75.268 4.534 1.00 94.17 186 ILE B N 1
ATOM 3774 C CA . ILE B 1 186 ? -23.779 75.481 5.367 1.00 83.42 186 ILE B CA 1
ATOM 3775 C C . ILE B 1 186 ? -23.971 74.305 6.318 1.00 71.32 186 ILE B C 1
ATOM 3776 O O . ILE B 1 186 ? -24.332 74.482 7.492 1.00 84.22 186 ILE B O 1
ATOM 3781 N N . ASN B 1 187 ? -23.691 73.090 5.846 1.00 66.87 187 ASN B N 1
ATOM 3782 C CA . ASN B 1 187 ? -23.629 71.956 6.761 1.00 79.06 187 ASN B CA 1
ATOM 3783 C C . ASN B 1 187 ? -22.545 72.169 7.815 1.00 88.79 187 ASN B C 1
ATOM 3784 O O . ASN B 1 187 ? -22.739 71.853 9.000 1.00 77.31 187 ASN B O 1
ATOM 3789 N N . ALA B 1 188 ? -21.396 72.702 7.392 1.00 89.86 188 ALA B N 1
ATOM 3790 C CA . ALA B 1 188 ? -20.317 73.016 8.319 1.00 91.64 188 ALA B CA 1
ATOM 3791 C C . ALA B 1 188 ? -20.802 73.932 9.445 1.00 92.15 188 ALA B C 1
ATOM 3792 O O . ALA B 1 188 ? -20.511 73.697 10.628 1.00 91.88 188 ALA B O 1
ATOM 3794 N N . VAL B 1 189 ? -21.546 74.981 9.090 1.00 89.77 189 VAL B N 1
ATOM 3795 C CA . VAL B 1 189 ? -22.094 75.889 10.093 1.00 87.73 189 VAL B CA 1
ATOM 3796 C C . VAL B 1 189 ? -23.002 75.130 11.046 1.00 85.90 189 VAL B C 1
ATOM 3797 O O . VAL B 1 189 ? -22.894 75.262 12.274 1.00 87.91 189 VAL B O 1
ATOM 3801 N N . GLN B 1 190 ? -23.922 74.336 10.492 1.00 77.95 190 GLN B N 1
ATOM 3802 C CA . GLN B 1 190 ? -24.867 73.630 11.350 1.00 80.92 190 GLN B CA 1
ATOM 3803 C C . GLN B 1 190 ? -24.142 72.746 12.354 1.00 87.09 190 GLN B C 1
ATOM 3804 O O . GLN B 1 190 ? -24.428 72.789 13.555 1.00 83.27 190 GLN B O 1
ATOM 3810 N N . ILE B 1 191 ? -23.172 71.965 11.885 1.00 86.11 191 ILE B N 1
ATOM 3811 C CA . ILE B 1 191 ? -22.544 70.993 12.769 1.00 77.03 191 ILE B CA 1
ATOM 3812 C C . ILE B 1 191 ? -21.608 71.672 13.775 1.00 82.11 191 ILE B C 1
ATOM 3813 O O . ILE B 1 191 ? -21.520 71.234 14.931 1.00 73.90 191 ILE B O 1
ATOM 3818 N N . ALA B 1 192 ? -20.923 72.759 13.402 1.00 82.60 192 ALA B N 1
ATOM 3819 C CA . ALA B 1 192 ? -20.193 73.510 14.422 1.00 74.21 192 ALA B CA 1
ATOM 3820 C C . ALA B 1 192 ? -21.147 74.049 15.481 1.00 85.20 192 ALA B C 1
ATOM 3821 O O . ALA B 1 192 ? -20.905 73.900 16.686 1.00 83.90 192 ALA B O 1
ATOM 3823 N N . LYS B 1 193 ? -22.255 74.664 15.048 1.00 88.27 193 LYS B N 1
ATOM 3824 C CA . LYS B 1 193 ? -23.233 75.178 16.003 1.00 90.55 193 LYS B CA 1
ATOM 3825 C C . LYS B 1 193 ? -23.759 74.066 16.907 1.00 92.35 193 LYS B C 1
ATOM 3826 O O . LYS B 1 193 ? -23.986 74.284 18.102 1.00 101.71 193 LYS B O 1
ATOM 3828 N N . ALA B 1 194 ? -23.930 72.862 16.364 1.00 86.38 194 ALA B N 1
ATOM 3829 C CA . ALA B 1 194 ? -24.458 71.756 17.156 1.00 81.87 194 ALA B CA 1
ATOM 3830 C C . ALA B 1 194 ? -23.425 71.238 18.146 1.00 86.88 194 ALA B C 1
ATOM 3831 O O . ALA B 1 194 ? -23.772 70.822 19.258 1.00 89.42 194 ALA B O 1
ATOM 3833 N N . MET B 1 195 ? -22.152 71.231 17.753 1.00 80.82 195 MET B N 1
ATOM 3834 C CA . MET B 1 195 ? -21.111 70.880 18.701 1.00 75.64 195 MET B CA 1
ATOM 3835 C C . MET B 1 195 ? -20.958 71.937 19.784 1.00 79.83 195 MET B C 1
ATOM 3836 O O . MET B 1 195 ? -20.320 71.661 20.811 1.00 65.56 195 MET B O 1
ATOM 3841 N N . GLY B 1 196 ? -21.546 73.121 19.585 1.00 78.33 196 GLY B N 1
ATOM 3842 C CA . GLY B 1 196 ? -21.604 74.158 20.596 1.00 77.19 196 GLY B CA 1
ATOM 3843 C C . GLY B 1 196 ? -20.816 75.408 20.276 1.00 75.93 196 GLY B C 1
ATOM 3844 O O . GLY B 1 196 ? -21.050 76.438 20.915 1.00 74.68 196 GLY B O 1
ATOM 3845 N N . ALA B 1 197 ? -19.926 75.365 19.287 1.00 78.47 197 ALA B N 1
ATOM 3846 C CA . ALA B 1 197 ? -18.935 76.417 19.103 1.00 73.39 197 ALA B CA 1
ATOM 3847 C C . ALA B 1 197 ? -19.564 77.746 18.709 1.00 76.92 197 ALA B C 1
ATOM 3848 O O . ALA B 1 197 ? -20.609 77.804 18.056 1.00 74.92 197 ALA B O 1
ATOM 3850 N N . HIS B 1 198 ? -18.914 78.824 19.136 1.00 85.45 198 HIS B N 1
ATOM 3851 C CA . HIS B 1 198 ? -19.180 80.127 18.553 1.00 87.47 198 HIS B CA 1
ATOM 3852 C C . HIS B 1 198 ? -18.654 80.118 17.130 1.00 91.15 198 HIS B C 1
ATOM 3853 O O . HIS B 1 198 ? -17.555 79.621 16.871 1.00 100.37 198 HIS B O 1
ATOM 3860 N N . VAL B 1 199 ? -19.442 80.639 16.201 1.00 88.30 199 VAL B N 1
ATOM 3861 C CA . VAL B 1 199 ? -19.166 80.474 14.783 1.00 81.24 199 VAL B CA 1
ATOM 3862 C C . VAL B 1 199 ? -19.192 81.835 14.117 1.00 85.69 199 VAL B C 1
ATOM 3863 O O . VAL B 1 199 ? -20.113 82.625 14.350 1.00 94.58 199 VAL B O 1
ATOM 3867 N N . THR B 1 200 ? -18.183 82.112 13.299 1.00 76.87 200 THR B N 1
ATOM 3868 C CA . THR B 1 200 ? -18.265 83.220 12.361 1.00 83.07 200 THR B CA 1
ATOM 3869 C C . THR B 1 200 ? -17.980 82.686 10.959 1.00 88.02 200 THR B C 1
ATOM 3870 O O . THR B 1 200 ? -17.122 81.812 10.777 1.00 82.39 200 THR B O 1
ATOM 3874 N N . ALA B 1 201 ? -18.727 83.192 9.977 1.00 84.87 201 ALA B N 1
ATOM 3875 C CA . ALA B 1 201 ? -18.770 82.605 8.644 1.00 84.35 201 ALA B CA 1
ATOM 3876 C C . ALA B 1 201 ? -18.613 83.672 7.573 1.00 87.34 201 ALA B C 1
ATOM 3877 O O . ALA B 1 201 ? -19.150 84.778 7.699 1.00 93.03 201 ALA B O 1
ATOM 3879 N N . TYR B 1 202 ? -17.878 83.331 6.516 1.00 85.99 202 TYR B N 1
ATOM 3880 C CA . TYR B 1 202 ? -17.735 84.190 5.352 1.00 89.17 202 TYR B CA 1
ATOM 3881 C C . TYR B 1 202 ? -18.033 83.387 4.094 1.00 95.88 202 TYR B C 1
ATOM 3882 O O . TYR B 1 202 ? -17.816 82.172 4.050 1.00 98.92 202 TYR B O 1
ATOM 3891 N N . ASP B 1 203 ? -18.568 84.079 3.087 1.00 98.69 203 ASP B N 1
ATOM 3892 C CA . ASP B 1 203 ? -18.721 83.584 1.725 1.00 91.60 203 ASP B CA 1
ATOM 3893 C C . ASP B 1 203 ? -19.136 84.749 0.838 1.00 96.34 203 ASP B C 1
ATOM 3894 O O . ASP B 1 203 ? -19.914 85.610 1.256 1.00 93.60 203 ASP B O 1
ATOM 3899 N N . LEU B 1 204 ? -18.628 84.748 -0.397 1.00 101.48 204 LEU B N 1
ATOM 3900 C CA . LEU B 1 204 ? -18.887 85.851 -1.313 1.00 94.90 204 LEU B CA 1
ATOM 3901 C C . LEU B 1 204 ? -20.372 86.002 -1.610 1.00 99.06 204 LEU B C 1
ATOM 3902 O O . LEU B 1 204 ? -20.853 87.126 -1.783 1.00 106.86 204 LEU B O 1
ATOM 3907 N N . LYS B 1 205 ? -21.117 84.897 -1.655 1.00 102.55 205 LYS B N 1
ATOM 3908 C CA . LYS B 1 205 ? -22.514 84.944 -2.074 1.00 107.24 205 LYS B CA 1
ATOM 3909 C C . LYS B 1 205 ? -23.387 85.541 -0.972 1.00 106.24 205 LYS B C 1
ATOM 3910 O O . LYS B 1 205 ? -23.340 85.101 0.181 1.00 95.31 205 LYS B O 1
ATOM 3912 N N . GLU B 1 206 ? -24.169 86.565 -1.333 1.00 114.24 206 GLU B N 1
ATOM 3913 C CA . GLU B 1 206 ? -25.166 87.092 -0.410 1.00 109.32 206 GLU B CA 1
ATOM 3914 C C . GLU B 1 206 ? -26.147 86.006 -0.002 1.00 106.22 206 GLU B C 1
ATOM 3915 O O . GLU B 1 206 ? -26.541 85.920 1.166 1.00 99.88 206 GLU B O 1
ATOM 3917 N N . SER B 1 207 ? -26.547 85.162 -0.959 1.00 109.09 207 SER B N 1
ATOM 3918 C CA . SER B 1 207 ? -27.449 84.059 -0.652 1.00 102.78 207 SER B CA 1
ATOM 3919 C C . SER B 1 207 ? -26.843 83.146 0.399 1.00 110.64 207 SER B C 1
ATOM 3920 O O . SER B 1 207 ? -27.520 82.741 1.353 1.00 121.52 207 SER B O 1
ATOM 3922 N N . SER B 1 208 ? -25.558 82.833 0.258 1.00 101.64 208 SER B N 1
ATOM 3923 C CA . SER B 1 208 ? -24.946 81.866 1.153 1.00 91.89 208 SER B CA 1
ATOM 3924 C C . SER B 1 208 ? -24.698 82.456 2.548 1.00 94.28 208 SER B C 1
ATOM 3925 O O . SER B 1 208 ? -24.872 81.752 3.550 1.00 91.00 208 SER B O 1
ATOM 3927 N N . ARG B 1 209 ? -24.345 83.747 2.644 1.00 95.92 209 ARG B N 1
ATOM 3928 C CA . ARG B 1 209 ? -24.320 84.399 3.955 1.00 98.07 209 ARG B CA 1
ATOM 3929 C C . ARG B 1 209 ? -25.714 84.489 4.560 1.00 105.17 209 ARG B C 1
ATOM 3930 O O . ARG B 1 209 ? -25.857 84.435 5.785 1.00 105.50 209 ARG B O 1
ATOM 3938 N N . GLN B 1 210 ? -26.749 84.675 3.737 1.00 109.50 210 GLN B N 1
ATOM 3939 C CA . GLN B 1 210 ? -28.102 84.679 4.277 1.00 109.83 210 GLN B CA 1
ATOM 3940 C C . GLN B 1 210 ? -28.441 83.314 4.855 1.00 113.71 210 GLN B C 1
ATOM 3941 O O . GLN B 1 210 ? -29.066 83.215 5.916 1.00 117.78 210 GLN B O 1
ATOM 3943 N N . LEU B 1 211 ? -28.006 82.249 4.181 1.00 109.99 211 LEU B N 1
ATOM 3944 C CA . LEU B 1 211 ? -28.219 80.903 4.702 1.00 109.25 211 LEU B CA 1
ATOM 3945 C C . LEU B 1 211 ? -27.454 80.692 6.009 1.00 103.75 211 LEU B C 1
ATOM 3946 O O . LEU B 1 211 ? -27.957 80.047 6.939 1.00 93.40 211 LEU B O 1
ATOM 3948 N N . ALA B 1 212 ? -26.239 81.234 6.101 1.00 105.44 212 ALA B N 1
ATOM 3949 C CA . ALA B 1 212 ? -25.446 81.054 7.313 1.00 103.62 212 ALA B CA 1
ATOM 3950 C C . ALA B 1 212 ? -26.026 81.842 8.489 1.00 105.84 212 ALA B C 1
ATOM 3951 O O . ALA B 1 212 ? -26.105 81.325 9.610 1.00 107.92 212 ALA B O 1
ATOM 3953 N N . ARG B 1 213 ? -26.428 83.097 8.263 1.00 102.19 213 ARG B N 1
ATOM 3954 C CA . ARG B 1 213 ? -27.148 83.820 9.307 1.00 104.32 213 ARG B CA 1
ATOM 3955 C C . ARG B 1 213 ? -28.438 83.099 9.661 1.00 108.59 213 ARG B C 1
ATOM 3956 O O . ARG B 1 213 ? -28.851 83.093 10.825 1.00 109.20 213 ARG B O 1
ATOM 3958 N N . GLN B 1 214 ? -29.069 82.461 8.676 1.00 111.16 214 GLN B N 1
ATOM 3959 C CA . GLN B 1 214 ? -30.284 81.700 8.920 1.00 111.95 214 GLN B CA 1
ATOM 3960 C C . GLN B 1 214 ? -30.018 80.413 9.686 1.00 112.71 214 GLN B C 1
ATOM 3961 O O . GLN B 1 214 ? -30.957 79.849 10.257 1.00 111.63 214 GLN B O 1
ATOM 3963 N N . PHE B 1 215 ? -28.768 79.943 9.720 1.00 114.58 215 PHE B N 1
ATOM 3964 C CA . PHE B 1 215 ? -28.437 78.627 10.262 1.00 110.59 215 PHE B CA 1
ATOM 3965 C C . PHE B 1 215 ? -27.728 78.687 11.613 1.00 108.41 215 PHE B C 1
ATOM 3966 O O . PHE B 1 215 ? -27.286 77.649 12.118 1.00 107.55 215 PHE B O 1
ATOM 3968 N N . GLY B 1 216 ? -27.610 79.865 12.215 1.00 109.12 216 GLY B N 1
ATOM 3969 C CA . GLY B 1 216 ? -27.086 79.987 13.560 1.00 104.19 216 GLY B CA 1
ATOM 3970 C C . GLY B 1 216 ? -25.711 80.600 13.656 1.00 99.95 216 GLY B C 1
ATOM 3971 O O . GLY B 1 216 ? -25.228 80.813 14.778 1.00 102.30 216 GLY B O 1
ATOM 3972 N N . ALA B 1 217 ? -25.061 80.886 12.526 1.00 97.54 217 ALA B N 1
ATOM 3973 C CA . ALA B 1 217 ? -23.755 81.534 12.528 1.00 98.63 217 ALA B CA 1
ATOM 3974 C C . ALA B 1 217 ? -23.795 82.802 13.373 1.00 104.53 217 ALA B C 1
ATOM 3975 O O . ALA B 1 217 ? -24.400 83.803 12.978 1.00 108.15 217 ALA B O 1
ATOM 3977 N N . ASP B 1 218 ? -23.160 82.761 14.544 1.00 95.56 218 ASP B N 1
ATOM 3978 C CA . ASP B 1 218 ? -23.207 83.898 15.450 1.00 100.76 218 ASP B CA 1
ATOM 3979 C C . ASP B 1 218 ? -22.720 85.184 14.796 1.00 99.96 218 ASP B C 1
ATOM 3980 O O . ASP B 1 218 ? -23.109 86.272 15.233 1.00 109.89 218 ASP B O 1
ATOM 3985 N N . VAL B 1 219 ? -21.902 85.091 13.752 1.00 90.17 219 VAL B N 1
ATOM 3986 C CA . VAL B 1 219 ? -21.440 86.269 13.031 1.00 93.09 219 VAL B CA 1
ATOM 3987 C C . VAL B 1 219 ? -21.250 85.889 11.574 1.00 100.18 219 VAL B C 1
ATOM 3988 O O . VAL B 1 219 ? -20.465 84.988 11.262 1.00 104.97 219 VAL B O 1
ATOM 3992 N N . VAL B 1 220 ? -21.960 86.557 10.669 1.00 98.86 220 VAL B N 1
ATOM 3993 C CA . VAL B 1 220 ? -21.797 86.327 9.238 1.00 93.86 220 VAL B CA 1
ATOM 3994 C C . VAL B 1 220 ? -21.177 87.596 8.669 1.00 102.32 220 VAL B C 1
ATOM 3995 O O . VAL B 1 220 ? -21.845 88.627 8.525 1.00 106.45 220 VAL B O 1
ATOM 3997 N N . LEU B 1 221 ? -19.885 87.528 8.366 1.00 100.54 221 LEU B N 1
ATOM 3998 C CA . LEU B 1 221 ? -19.160 88.678 7.852 1.00 99.87 221 LEU B CA 1
ATOM 3999 C C . LEU B 1 221 ? -19.416 88.840 6.360 1.00 111.18 221 LEU B C 1
ATOM 4000 O O . LEU B 1 221 ? -19.574 87.858 5.627 1.00 101.20 221 LEU B O 1
ATOM 4002 N N . GLU B 1 222 ? -19.477 90.091 5.916 1.00 122.92 222 GLU B N 1
ATOM 4003 C CA . GLU B 1 222 ? -19.655 90.392 4.504 1.00 124.89 222 GLU B CA 1
ATOM 4004 C C . GLU B 1 222 ? -18.355 90.789 3.827 1.00 120.77 222 GLU B C 1
ATOM 4005 O O . GLU B 1 222 ? -18.306 90.855 2.594 1.00 125.24 222 GLU B O 1
ATOM 4011 N N . SER B 1 223 ? -17.310 91.049 4.604 1.00 113.38 223 SER B N 1
ATOM 4012 C CA . SER B 1 223 ? -15.993 91.378 4.094 1.00 102.94 223 SER B CA 1
ATOM 4013 C C . SER B 1 223 ? -14.966 90.546 4.848 1.00 108.13 223 SER B C 1
ATOM 4014 O O . SER B 1 223 ? -15.256 89.985 5.909 1.00 94.24 223 SER B O 1
ATOM 4016 N N . LEU B 1 224 ? -13.761 90.463 4.277 1.00 114.97 224 LEU B N 1
ATOM 4017 C CA . LEU B 1 224 ? -12.612 89.831 4.928 1.00 107.19 224 LEU B CA 1
ATOM 4018 C C . LEU B 1 224 ? -11.336 90.101 4.138 1.00 108.55 224 LEU B C 1
ATOM 4019 O O . LEU B 1 224 ? -11.065 89.441 3.128 1.00 108.93 224 LEU B O 1
ATOM 4021 N N . THR B 1 225 ? -10.557 91.082 4.581 1.00 106.31 225 THR B N 1
ATOM 4022 C CA . THR B 1 225 ? -9.284 91.414 3.966 1.00 100.62 225 THR B CA 1
ATOM 4023 C C . THR B 1 225 ? -8.139 91.048 4.903 1.00 95.33 225 THR B C 1
ATOM 4024 O O . THR B 1 225 ? -8.291 91.011 6.126 1.00 85.97 225 THR B O 1
ATOM 4026 N N . LEU B 1 226 ? -6.971 90.808 4.314 1.00 92.22 226 LEU B N 1
ATOM 4027 C CA . LEU B 1 226 ? -5.795 90.461 5.095 1.00 88.68 226 LEU B CA 1
ATOM 4028 C C . LEU B 1 226 ? -5.266 91.662 5.889 1.00 100.97 226 LEU B C 1
ATOM 4029 O O . LEU B 1 226 ? -4.107 91.666 6.322 1.00 105.83 226 LEU B O 1
ATOM 4031 N N . ASP B 1 227 ? -6.100 92.682 6.114 1.00 96.60 227 ASP B N 1
ATOM 4032 C CA . ASP B 1 227 ? -5.783 93.703 7.106 1.00 104.15 227 ASP B CA 1
ATOM 4033 C C . ASP B 1 227 ? -6.825 93.821 8.212 1.00 99.76 227 ASP B C 1
ATOM 4034 O O . ASP B 1 227 ? -6.598 94.568 9.174 1.00 102.59 227 ASP B O 1
ATOM 4039 N N . ASP B 1 228 ? -7.960 93.130 8.099 1.00 93.30 228 ASP B N 1
ATOM 4040 C CA . ASP B 1 228 ? -8.787 92.876 9.271 1.00 104.23 228 ASP B CA 1
ATOM 4041 C C . ASP B 1 228 ? -7.951 92.113 10.290 1.00 105.07 228 ASP B C 1
ATOM 4042 O O . ASP B 1 228 ? -7.705 90.915 10.110 1.00 106.58 228 ASP B O 1
ATOM 4047 N N . ALA B 1 229 ? -7.504 92.784 11.350 1.00 103.31 229 ALA B N 1
ATOM 4048 C CA . ALA B 1 229 ? -6.594 92.162 12.305 1.00 108.34 229 ALA B CA 1
ATOM 4049 C C . ALA B 1 229 ? -7.202 90.887 12.898 1.00 106.65 229 ALA B C 1
ATOM 4050 O O . ALA B 1 229 ? -8.416 90.670 12.874 1.00 115.86 229 ALA B O 1
ATOM 4052 N N . SER B 1 230 ? -6.335 90.039 13.443 1.00 95.84 230 SER B N 1
ATOM 4053 C CA . SER B 1 230 ? -6.731 88.675 13.774 1.00 89.12 230 SER B CA 1
ATOM 4054 C C . SER B 1 230 ? -7.726 88.653 14.930 1.00 95.87 230 SER B C 1
ATOM 4055 O O . SER B 1 230 ? -7.542 89.343 15.935 1.00 102.64 230 SER B O 1
ATOM 4058 N N . LYS B 1 231 ? -8.787 87.861 14.789 1.00 91.98 231 LYS B N 1
ATOM 4059 C CA . LYS B 1 231 ? -9.681 87.576 15.906 1.00 87.56 231 LYS B CA 1
ATOM 4060 C C . LYS B 1 231 ? -9.312 86.280 16.632 1.00 84.05 231 LYS B C 1
ATOM 4061 O O . LYS B 1 231 ? -10.091 85.798 17.466 1.00 78.19 231 LYS B O 1
ATOM 4063 N N . GLU B 1 232 ? -8.163 85.692 16.297 1.00 83.25 232 GLU B N 1
ATOM 4064 C CA . GLU B 1 232 ? -7.542 84.613 17.063 1.00 80.13 232 GLU B CA 1
ATOM 4065 C C . GLU B 1 232 ? -8.503 83.454 17.338 1.00 80.35 232 GLU B C 1
ATOM 4066 O O . GLU B 1 232 ? -8.640 82.986 18.467 1.00 75.32 232 GLU B O 1
ATOM 4072 N N . TYR B 1 233 ? -9.151 82.970 16.278 1.00 81.42 233 TYR B N 1
ATOM 4073 C CA . TYR B 1 233 ? -10.053 81.830 16.398 1.00 68.32 233 TYR B CA 1
ATOM 4074 C C . TYR B 1 233 ? -9.293 80.593 16.869 1.00 66.71 233 TYR B C 1
ATOM 4075 O O . TYR B 1 233 ? -8.117 80.409 16.555 1.00 63.92 233 TYR B O 1
ATOM 4084 N N . ASP B 1 234 ? -9.978 79.728 17.627 1.00 70.96 234 ASP B N 1
ATOM 4085 C CA . ASP B 1 234 ? -9.383 78.437 17.974 1.00 74.00 234 ASP B CA 1
ATOM 4086 C C . ASP B 1 234 ? -9.119 77.600 16.728 1.00 79.18 234 ASP B C 1
ATOM 4087 O O . ASP B 1 234 ? -8.167 76.808 16.694 1.00 81.17 234 ASP B O 1
ATOM 4092 N N . PHE B 1 235 ? -9.939 77.772 15.693 1.00 76.51 235 PHE B N 1
ATOM 4093 C CA . PHE B 1 235 ? -9.988 76.827 14.588 1.00 74.81 235 PHE B CA 1
ATOM 4094 C C . PHE B 1 235 ? -10.563 77.529 13.370 1.00 76.51 235 PHE B C 1
ATOM 4095 O O . PHE B 1 235 ? -11.624 78.156 13.464 1.00 79.94 235 PHE B O 1
ATOM 4103 N N . VAL B 1 236 ? -9.861 77.447 12.243 1.00 71.38 236 VAL B N 1
ATOM 4104 C CA . VAL B 1 236 ? -10.351 77.979 10.973 1.00 70.68 236 VAL B CA 1
ATOM 4105 C C . VAL B 1 236 ? -10.583 76.822 10.015 1.00 69.93 236 VAL B C 1
ATOM 4106 O O . VAL B 1 236 ? -9.669 76.022 9.763 1.00 68.81 236 VAL B O 1
ATOM 4110 N N . ALA B 1 237 ? -11.793 76.735 9.475 1.00 68.44 237 ALA B N 1
ATOM 4111 C CA . ALA B 1 237 ? -12.101 75.778 8.413 1.00 68.37 237 ALA B CA 1
ATOM 4112 C C . ALA B 1 237 ? -12.190 76.557 7.103 1.00 77.04 237 ALA B C 1
ATOM 4113 O O . ALA B 1 237 ? -13.192 77.227 6.831 1.00 78.85 237 ALA B O 1
ATOM 4115 N N . ASP B 1 238 ? -11.122 76.477 6.309 1.00 77.66 238 ASP B N 1
ATOM 4116 C CA . ASP B 1 238 ? -11.072 77.033 4.957 1.00 78.75 238 ASP B CA 1
ATOM 4117 C C . ASP B 1 238 ? -11.639 75.997 3.991 1.00 73.46 238 ASP B C 1
ATOM 4118 O O . ASP B 1 238 ? -10.988 74.996 3.668 1.00 70.07 238 ASP B O 1
ATOM 4123 N N . ILE B 1 239 ? -12.868 76.222 3.530 1.00 70.99 239 ILE B N 1
ATOM 4124 C CA . ILE B 1 239 ? -13.550 75.241 2.695 1.00 73.63 239 ILE B CA 1
ATOM 4125 C C . ILE B 1 239 ? -13.502 75.621 1.216 1.00 75.11 239 ILE B C 1
ATOM 4126 O O . ILE B 1 239 ? -14.105 74.938 0.377 1.00 77.16 239 ILE B O 1
ATOM 4131 N N . VAL B 1 240 ? -12.759 76.668 0.868 1.00 68.51 240 VAL B N 1
ATOM 4132 C CA . VAL B 1 240 ? -12.406 76.932 -0.512 1.00 74.13 240 VAL B CA 1
ATOM 4133 C C . VAL B 1 240 ? -10.923 76.677 -0.771 1.00 75.72 240 VAL B C 1
ATOM 4134 O O . VAL B 1 240 ? -10.562 76.137 -1.818 1.00 92.73 240 VAL B O 1
ATOM 4138 N N . SER B 1 241 ? -10.065 76.995 0.188 1.00 71.01 241 SER B N 1
ATOM 4139 C CA . SER B 1 241 ? -8.628 76.712 0.131 1.00 75.43 241 SER B CA 1
ATOM 4140 C C . SER B 1 241 ? -8.035 77.082 -1.224 1.00 79.95 241 SER B C 1
ATOM 4141 O O . SER B 1 241 ? -7.564 76.241 -1.991 1.00 79.63 241 SER B O 1
ATOM 4144 N N . ILE B 1 242 ? -8.092 78.376 -1.511 1.00 83.62 242 ILE B N 1
ATOM 4145 C CA . ILE B 1 242 ? -7.242 78.993 -2.511 1.00 85.91 242 ILE B CA 1
ATOM 4146 C C . ILE B 1 242 ? -6.364 79.980 -1.769 1.00 84.29 242 ILE B C 1
ATOM 4147 O O . ILE B 1 242 ? -6.720 80.461 -0.690 1.00 97.08 242 ILE B O 1
ATOM 4152 N N . GLN B 1 243 ? -5.202 80.271 -2.360 1.00 73.13 243 GLN B N 1
ATOM 4153 C CA . GLN B 1 243 ? -4.155 80.989 -1.639 1.00 77.09 243 GLN B CA 1
ATOM 4154 C C . GLN B 1 243 ? -4.706 82.199 -0.896 1.00 81.06 243 GLN B C 1
ATOM 4155 O O . GLN B 1 243 ? -4.314 82.460 0.247 1.00 87.64 243 GLN B O 1
ATOM 4161 N N . SER B 1 244 ? -5.647 82.920 -1.511 1.00 84.79 244 SER B N 1
ATOM 4162 C CA . SER B 1 244 ? -6.302 84.054 -0.865 1.00 90.28 244 SER B CA 1
ATOM 4163 C C . SER B 1 244 ? -6.839 83.665 0.514 1.00 74.26 244 SER B C 1
ATOM 4164 O O . SER B 1 244 ? -6.442 84.223 1.549 1.00 79.81 244 SER B O 1
ATOM 4167 N N . THR B 1 245 ? -7.687 82.640 0.536 1.00 68.79 245 THR B N 1
ATOM 4168 C CA . THR B 1 245 ? -8.356 82.254 1.768 1.00 77.99 245 THR B CA 1
ATOM 4169 C C . THR B 1 245 ? -7.405 81.573 2.732 1.00 77.18 245 THR B C 1
ATOM 4170 O O . THR B 1 245 ? -7.550 81.723 3.945 1.00 84.89 245 THR B O 1
ATOM 4174 N N . PHE B 1 246 ? -6.432 80.819 2.219 1.00 78.68 246 PHE B N 1
ATOM 4175 C CA . PHE B 1 246 ? -5.457 80.189 3.110 1.00 80.53 246 PHE B CA 1
ATOM 4176 C C . PHE B 1 246 ? -4.623 81.240 3.840 1.00 81.29 246 PHE B C 1
ATOM 4177 O O . PHE B 1 246 ? -4.365 81.110 5.042 1.00 77.66 246 PHE B O 1
ATOM 4185 N N . ASP B 1 247 ? -4.190 82.286 3.126 1.00 78.57 247 ASP B N 1
ATOM 4186 C CA . ASP B 1 247 ? -3.469 83.378 3.772 1.00 81.06 247 ASP B CA 1
ATOM 4187 C C . ASP B 1 247 ? -4.333 84.012 4.853 1.00 80.03 247 ASP B C 1
ATOM 4188 O O . ASP B 1 247 ? -3.882 84.231 5.998 1.00 69.15 247 ASP B O 1
ATOM 4193 N N . LEU B 1 248 ? -5.589 84.314 4.499 1.00 73.57 248 LEU B N 1
ATOM 4194 C CA . LEU B 1 248 ? -6.510 84.861 5.490 1.00 76.61 248 LEU B CA 1
ATOM 4195 C C . LEU B 1 248 ? -6.580 83.959 6.723 1.00 82.56 248 LEU B C 1
ATOM 4196 O O . LEU B 1 248 ? -6.464 84.428 7.866 1.00 87.75 248 LEU B O 1
ATOM 4201 N N . ALA B 1 249 ? -6.713 82.647 6.503 1.00 77.37 249 ALA B N 1
ATOM 4202 C CA . ALA B 1 249 ? -6.908 81.717 7.611 1.00 77.28 249 ALA B CA 1
ATOM 4203 C C . ALA B 1 249 ? -5.694 81.677 8.533 1.00 76.91 249 ALA B C 1
ATOM 4204 O O . ALA B 1 249 ? -5.834 81.701 9.763 1.00 67.50 249 ALA B O 1
ATOM 4206 N N . LEU B 1 250 ? -4.494 81.605 7.957 1.00 80.25 250 LEU B N 1
ATOM 4207 C CA . LEU B 1 250 ? -3.299 81.525 8.788 1.00 82.26 250 LEU B CA 1
ATOM 4208 C C . LEU B 1 250 ? -2.992 82.838 9.499 1.00 83.37 250 LEU B C 1
ATOM 4209 O O . LEU B 1 250 ? -2.234 82.831 10.475 1.00 81.55 250 LEU B O 1
ATOM 4214 N N . LYS B 1 251 ? -3.543 83.968 9.039 1.00 87.44 251 LYS B N 1
ATOM 4215 C CA . LYS B 1 251 ? -3.426 85.167 9.872 1.00 77.65 251 LYS B CA 1
ATOM 4216 C C . LYS B 1 251 ? -4.477 85.196 10.977 1.00 82.10 251 LYS B C 1
ATOM 4217 O O . LYS B 1 251 ? -4.202 85.686 12.077 1.00 81.73 251 LYS B O 1
ATOM 4219 N N . GLN B 1 252 ? -5.674 84.674 10.711 1.00 82.63 252 GLN B N 1
ATOM 4220 C CA . GLN B 1 252 ? -6.786 84.830 11.642 1.00 75.71 252 GLN B CA 1
ATOM 4221 C C . GLN B 1 252 ? -6.780 83.811 12.774 1.00 74.97 252 GLN B C 1
ATOM 4222 O O . GLN B 1 252 ? -7.432 84.035 13.800 1.00 79.42 252 GLN B O 1
ATOM 4228 N N . VAL B 1 253 ? -6.068 82.700 12.607 1.00 68.95 253 VAL B N 1
ATOM 4229 C CA . VAL B 1 253 ? -6.063 81.651 13.604 1.00 61.14 253 VAL B CA 1
ATOM 4230 C C . VAL B 1 253 ? -5.271 82.098 14.833 1.00 67.26 253 VAL B C 1
ATOM 4231 O O . VAL B 1 253 ? -4.442 83.016 14.779 1.00 70.90 253 VAL B O 1
ATOM 4235 N N . LYS B 1 254 ? -5.554 81.435 15.961 1.00 69.94 254 LYS B N 1
ATOM 4236 C CA . LYS B 1 254 ? -4.913 81.580 17.268 1.00 72.20 254 LYS B CA 1
ATOM 4237 C C . LYS B 1 254 ? -3.491 81.028 17.238 1.00 77.79 254 LYS B C 1
ATOM 4238 O O . LYS B 1 254 ? -3.160 80.134 16.445 1.00 83.89 254 LYS B O 1
ATOM 4244 N N . SER B 1 255 ? -2.640 81.588 18.101 1.00 68.56 255 SER B N 1
ATOM 4245 C CA . SER B 1 255 ? -1.354 80.960 18.392 1.00 55.61 255 SER B CA 1
ATOM 4246 C C . SER B 1 255 ? -1.566 79.503 18.784 1.00 52.86 255 SER B C 1
ATOM 4247 O O . SER B 1 255 ? -2.446 79.186 19.585 1.00 57.18 255 SER B O 1
ATOM 4250 N N . ASN B 1 256 ? -0.763 78.610 18.222 1.00 49.36 256 ASN B N 1
ATOM 4251 C CA . ASN B 1 256 ? -0.944 77.178 18.419 1.00 49.69 256 ASN B CA 1
ATOM 4252 C C . ASN B 1 256 ? -2.339 76.722 17.992 1.00 47.61 256 ASN B C 1
ATOM 4253 O O . ASN B 1 256 ? -2.790 75.630 18.359 1.00 46.34 256 ASN B O 1
ATOM 4258 N N . GLY B 1 257 ? -3.005 77.515 17.160 1.00 48.11 257 GLY B N 1
ATOM 4259 C CA . GLY B 1 257 ? -4.309 77.161 16.647 1.00 54.24 257 GLY B CA 1
ATOM 4260 C C . GLY B 1 257 ? -4.285 76.105 15.548 1.00 61.36 257 GLY B C 1
ATOM 4261 O O . GLY B 1 257 ? -3.261 75.511 15.197 1.00 45.25 257 GLY B O 1
ATOM 4262 N N . LEU B 1 258 ? -5.470 75.859 15.002 1.00 51.79 258 LEU B N 1
ATOM 4263 C CA . LEU B 1 258 ? -5.661 74.798 14.028 1.00 55.81 258 LEU B CA 1
ATOM 4264 C C . LEU B 1 258 ? -6.317 75.354 12.769 1.00 58.88 258 LEU B C 1
ATOM 4265 O O . LEU B 1 258 ? -7.308 76.093 12.846 1.00 61.35 258 LEU B O 1
ATOM 4270 N N . VAL B 1 259 ? -5.756 75.018 11.612 1.00 58.25 259 VAL B N 1
ATOM 4271 C CA . VAL B 1 259 ? -6.362 75.347 10.322 1.00 57.05 259 VAL B CA 1
ATOM 4272 C C . VAL B 1 259 ? -6.509 74.055 9.545 1.00 48.32 259 VAL B C 1
ATOM 4273 O O . VAL B 1 259 ? -5.548 73.290 9.418 1.00 52.94 259 VAL B O 1
ATOM 4277 N N . ILE B 1 260 ? -7.712 73.790 9.060 1.00 64.95 260 ILE B N 1
ATOM 4278 C CA . ILE B 1 260 ? -7.956 72.681 8.143 1.00 65.22 260 ILE B CA 1
ATOM 4279 C C . ILE B 1 260 ? -8.254 73.280 6.774 1.00 67.97 260 ILE B C 1
ATOM 4280 O O . ILE B 1 260 ? -9.238 74.019 6.633 1.00 68.11 260 ILE B O 1
ATOM 4285 N N . PRO B 1 261 ? -7.436 73.021 5.754 1.00 61.25 261 PRO B N 1
ATOM 4286 C CA . PRO B 1 261 ? -7.830 73.401 4.392 1.00 58.27 261 PRO B CA 1
ATOM 4287 C C . PRO B 1 261 ? -8.736 72.325 3.821 1.00 58.26 261 PRO B C 1
ATOM 4288 O O . PRO B 1 261 ? -8.268 71.354 3.218 1.00 53.97 261 PRO B O 1
ATOM 4292 N N . LEU B 1 262 ? -10.039 72.476 4.053 1.00 58.98 262 LEU B N 1
ATOM 4293 C CA . LEU B 1 262 ? -11.015 71.448 3.722 1.00 58.83 262 LEU B CA 1
ATOM 4294 C C . LEU B 1 262 ? -11.426 71.464 2.251 1.00 73.06 262 LEU B C 1
ATOM 4295 O O . LEU B 1 262 ? -12.120 70.540 1.806 1.00 64.63 262 LEU B O 1
ATOM 4300 N N . GLY B 1 263 ? -11.021 72.485 1.491 1.00 75.45 263 GLY B N 1
ATOM 4301 C CA . GLY B 1 263 ? -11.374 72.594 0.096 1.00 76.77 263 GLY B CA 1
ATOM 4302 C C . GLY B 1 263 ? -10.259 72.118 -0.824 1.00 79.24 263 GLY B C 1
ATOM 4303 O O . GLY B 1 263 ? -9.117 71.917 -0.419 1.00 82.13 263 GLY B O 1
ATOM 4304 N N . LEU B 1 264 ? -10.628 71.924 -2.086 1.00 76.52 264 LEU B N 1
ATOM 4305 C CA . LEU B 1 264 ? -9.699 71.611 -3.167 1.00 77.72 264 LEU B CA 1
ATOM 4306 C C . LEU B 1 264 ? -9.600 72.768 -4.159 1.00 81.02 264 LEU B C 1
ATOM 4307 O O . LEU B 1 264 ? -9.462 72.561 -5.366 1.00 83.47 264 LEU B O 1
ATOM 4312 N N . GLY B 1 265 ? -9.678 74.003 -3.658 1.00 78.97 265 GLY B N 1
ATOM 4313 C CA . GLY B 1 265 ? -9.667 75.164 -4.527 1.00 72.27 265 GLY B CA 1
ATOM 4314 C C . GLY B 1 265 ? -8.372 75.361 -5.283 1.00 71.53 265 GLY B C 1
ATOM 4315 O O . GLY B 1 265 ? -8.366 76.033 -6.319 1.00 76.48 265 GLY B O 1
ATOM 4316 N N . SER B 1 266 ? -7.279 74.778 -4.804 1.00 71.86 266 SER B N 1
ATOM 4317 C CA . SER B 1 266 ? -6.037 75.017 -5.469 1.00 74.49 266 SER B CA 1
ATOM 4318 C C . SER B 1 266 ? -5.116 73.853 -5.142 1.00 72.43 266 SER B C 1
ATOM 4319 O O . SER B 1 266 ? -4.929 73.551 -3.964 1.00 77.61 266 SER B O 1
ATOM 4322 N N . PRO B 1 267 ? -4.531 73.197 -6.144 1.00 77.04 267 PRO B N 1
ATOM 4323 C CA . PRO B 1 267 ? -3.763 71.972 -5.866 1.00 76.96 267 PRO B CA 1
ATOM 4324 C C . PRO B 1 267 ? -2.463 72.220 -5.130 1.00 74.20 267 PRO B C 1
ATOM 4325 O O . PRO B 1 267 ? -1.968 71.300 -4.471 1.00 80.29 267 PRO B O 1
ATOM 4329 N N . LYS B 1 268 ? -1.890 73.416 -5.224 1.00 69.44 268 LYS B N 1
ATOM 4330 C CA . LYS B 1 268 ? -0.751 73.814 -4.410 1.00 66.43 268 LYS B CA 1
ATOM 4331 C C . LYS B 1 268 ? -1.208 74.879 -3.417 1.00 71.60 268 LYS B C 1
ATOM 4332 O O . LYS B 1 268 ? -2.211 75.555 -3.650 1.00 80.08 268 LYS B O 1
ATOM 4334 N N . LEU B 1 269 ? -0.491 75.020 -2.300 1.00 73.46 269 LEU B N 1
ATOM 4335 C CA . LEU B 1 269 ? -0.856 76.013 -1.288 1.00 69.59 269 LEU B CA 1
ATOM 4336 C C . LEU B 1 269 ? 0.368 76.394 -0.465 1.00 68.12 269 LEU B C 1
ATOM 4337 O O . LEU B 1 269 ? 1.119 75.527 -0.009 1.00 69.64 269 LEU B O 1
ATOM 4342 N N . THR B 1 270 ? 0.538 77.694 -0.258 1.00 65.33 270 THR B N 1
ATOM 4343 C CA . THR B 1 270 ? 1.718 78.270 0.370 1.00 66.50 270 THR B CA 1
ATOM 4344 C C . THR B 1 270 ? 1.326 78.876 1.709 1.00 67.12 270 THR B C 1
ATOM 4345 O O . THR B 1 270 ? 0.241 79.456 1.835 1.00 60.37 270 THR B O 1
ATOM 4349 N N . PHE B 1 271 ? 2.219 78.757 2.701 1.00 59.41 271 PHE B N 1
ATOM 4350 C CA . PHE B 1 271 ? 2.032 79.368 4.011 1.00 65.70 271 PHE B CA 1
ATOM 4351 C C . PHE B 1 271 ? 3.310 80.068 4.445 1.00 66.93 271 PHE B C 1
ATOM 4352 O O . PHE B 1 271 ? 4.414 79.682 4.037 1.00 67.44 271 PHE B O 1
ATOM 4360 N N . ASP B 1 272 ? 3.144 81.124 5.259 1.00 58.59 272 ASP B N 1
ATOM 4361 C CA . ASP B 1 272 ? 4.281 81.782 5.883 1.00 56.47 272 ASP B CA 1
ATOM 4362 C C . ASP B 1 272 ? 4.895 80.832 6.904 1.00 68.34 272 ASP B C 1
ATOM 4363 O O . ASP B 1 272 ? 4.262 80.493 7.914 1.00 68.93 272 ASP B O 1
ATOM 4368 N N . GLN B 1 273 ? 6.139 80.423 6.645 1.00 70.99 273 GLN B N 1
ATOM 4369 C CA . GLN B 1 273 ? 6.814 79.457 7.506 1.00 71.40 273 GLN B CA 1
ATOM 4370 C C . GLN B 1 273 ? 7.295 80.098 8.797 1.00 71.90 273 GLN B C 1
ATOM 4371 O O . GLN B 1 273 ? 7.242 79.464 9.857 1.00 70.83 273 GLN B O 1
ATOM 4377 N N . ASN B 1 274 ? 7.782 81.342 8.723 1.00 68.05 274 ASN B N 1
ATOM 4378 C CA . ASN B 1 274 ? 8.202 82.051 9.927 1.00 70.88 274 ASN B CA 1
ATOM 4379 C C . ASN B 1 274 ? 7.088 82.047 10.966 1.00 67.62 274 ASN B C 1
ATOM 4380 O O . ASN B 1 274 ? 7.292 81.662 12.123 1.00 69.75 274 ASN B O 1
ATOM 4385 N N . ASP B 1 275 ? 5.878 82.406 10.541 1.00 70.61 275 ASP B N 1
ATOM 4386 C CA . ASP B 1 275 ? 4.749 82.450 11.460 1.00 69.09 275 ASP B CA 1
ATOM 4387 C C . ASP B 1 275 ? 4.312 81.054 11.889 1.00 70.55 275 ASP B C 1
ATOM 4388 O O . ASP B 1 275 ? 4.065 80.810 13.076 1.00 70.35 275 ASP B O 1
ATOM 4393 N N . LEU B 1 276 ? 4.173 80.137 10.933 1.00 61.71 276 LEU B N 1
ATOM 4394 C CA . LEU B 1 276 ? 3.767 78.785 11.281 1.00 61.35 276 LEU B CA 1
ATOM 4395 C C . LEU B 1 276 ? 4.644 78.232 12.385 1.00 62.62 276 LEU B C 1
ATOM 4396 O O . LEU B 1 276 ? 4.150 77.626 13.342 1.00 57.60 276 LEU B O 1
ATOM 4401 N N . LEU B 1 277 ? 5.950 78.466 12.275 1.00 64.04 277 LEU B N 1
ATOM 4402 C CA . LEU B 1 277 ? 6.897 77.962 13.257 1.00 67.20 277 LEU B CA 1
ATOM 4403 C C . LEU B 1 277 ? 6.760 78.699 14.592 1.00 70.96 277 LEU B C 1
ATOM 4404 O O . LEU B 1 277 ? 6.578 78.074 15.642 1.00 49.74 277 LEU B O 1
ATOM 4409 N N . VAL B 1 278 ? 6.825 80.031 14.572 1.00 73.70 278 VAL B N 1
ATOM 4410 C CA . VAL B 1 278 ? 6.890 80.746 15.844 1.00 70.78 278 VAL B CA 1
ATOM 4411 C C . VAL B 1 278 ? 5.587 80.621 16.633 1.00 66.27 278 VAL B C 1
ATOM 4412 O O . VAL B 1 278 ? 5.587 80.704 17.862 1.00 62.14 278 VAL B O 1
ATOM 4416 N N . ARG B 1 279 ? 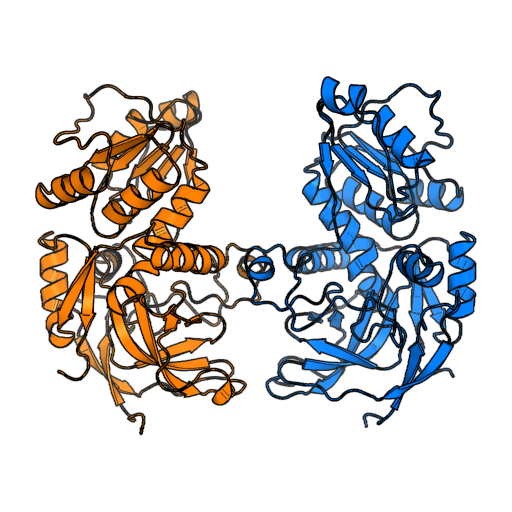4.459 80.438 15.960 1.00 68.95 279 ARG B N 1
ATOM 4417 C CA . ARG B 1 279 ? 3.182 80.312 16.644 1.00 54.37 279 ARG B CA 1
ATOM 4418 C C . ARG B 1 279 ? 2.686 78.876 16.658 1.00 53.21 279 ARG B C 1
ATOM 4419 O O . ARG B 1 279 ? 1.517 78.638 16.972 1.00 54.87 279 ARG B O 1
ATOM 4427 N N . GLU B 1 280 ? 3.555 77.921 16.334 1.00 47.54 280 GLU B N 1
ATOM 4428 C CA . GLU B 1 280 ? 3.248 76.498 16.405 1.00 55.46 280 GLU B CA 1
ATOM 4429 C C . GLU B 1 280 ? 1.876 76.183 15.814 1.00 52.54 280 GLU B C 1
ATOM 4430 O O . GLU B 1 280 ? 1.110 75.387 16.365 1.00 62.93 280 GLU B O 1
ATOM 4436 N N . ILE B 1 281 ? 1.577 76.811 14.676 1.00 44.43 281 ILE B N 1
ATOM 4437 C CA . ILE B 1 281 ? 0.342 76.554 13.963 1.00 50.08 281 ILE B CA 1
ATOM 4438 C C . ILE B 1 281 ? 0.286 75.098 13.509 1.00 47.08 281 ILE B C 1
ATOM 4439 O O . ILE B 1 281 ? 1.316 74.459 13.254 1.00 46.15 281 ILE B O 1
ATOM 4444 N N . ARG B 1 282 ? -0.932 74.563 13.427 1.00 50.62 282 ARG B N 1
ATOM 4445 C CA . ARG B 1 282 ? -1.183 73.213 12.942 1.00 52.95 282 ARG B CA 1
ATOM 4446 C C . ARG B 1 282 ? -2.092 73.289 11.720 1.00 57.15 282 ARG B C 1
ATOM 4447 O O . ARG B 1 282 ? -3.198 73.841 11.795 1.00 56.83 282 ARG B O 1
ATOM 4455 N N . ILE B 1 283 ? -1.621 72.749 10.600 1.00 53.54 283 ILE B N 1
ATOM 4456 C CA . ILE B 1 283 ? -2.437 72.530 9.407 1.00 49.03 283 ILE B CA 1
ATOM 4457 C C . ILE B 1 283 ? -2.689 71.037 9.304 1.00 46.40 283 ILE B C 1
ATOM 4458 O O . ILE B 1 283 ? -1.737 70.244 9.282 1.00 56.90 283 ILE B O 1
ATOM 4463 N N . LEU B 1 284 ? -3.959 70.644 9.244 1.00 45.79 284 LEU B N 1
ATOM 4464 C CA . LEU B 1 284 ? -4.335 69.233 9.234 1.00 42.36 284 LEU B CA 1
ATOM 4465 C C . LEU B 1 284 ? -5.115 68.922 7.963 1.00 51.59 284 LEU B C 1
ATOM 4466 O O . LEU B 1 284 ? -6.144 69.550 7.693 1.00 60.68 284 LEU B O 1
ATOM 4471 N N . GLY B 1 285 ? -4.637 67.947 7.195 1.00 51.16 285 GLY B N 1
ATOM 4472 C CA . GLY B 1 285 ? -5.448 67.408 6.123 1.00 54.13 285 GLY B CA 1
ATOM 4473 C C . GLY B 1 285 ? -6.676 66.693 6.668 1.00 59.77 285 GLY B C 1
ATOM 4474 O O . GLY B 1 285 ? -6.616 65.974 7.670 1.00 72.76 285 GLY B O 1
ATOM 4475 N N . SER B 1 286 ? -7.807 66.901 5.994 1.00 54.35 286 SER B N 1
ATOM 4476 C CA . SER B 1 286 ? -9.037 66.159 6.263 1.00 55.77 286 SER B CA 1
ATOM 4477 C C . SER B 1 286 ? -9.673 65.716 4.944 1.00 57.13 286 SER B C 1
ATOM 4478 O O . SER B 1 286 ? -9.843 66.534 4.034 1.00 62.29 286 SER B O 1
ATOM 4481 N N . PHE B 1 287 ? -10.026 64.426 4.852 1.00 48.13 287 PHE B N 1
ATOM 4482 C CA . PHE B 1 287 ? -10.525 63.795 3.626 1.00 54.68 287 PHE B CA 1
ATOM 4483 C C . PHE B 1 287 ? -11.801 63.027 3.926 1.00 54.91 287 PHE B C 1
ATOM 4484 O O . PHE B 1 287 ? -11.785 62.079 4.722 1.00 52.20 287 PHE B O 1
ATOM 4492 N N . TRP B 1 288 ? -12.888 63.408 3.253 1.00 60.46 288 TRP B N 1
ATOM 4493 C CA . TRP B 1 288 ? -14.187 62.733 3.342 1.00 59.83 288 TRP B CA 1
ATOM 4494 C C . TRP B 1 288 ? -14.530 62.509 4.818 1.00 61.89 288 TRP B C 1
ATOM 4495 O O . TRP B 1 288 ? -14.407 63.449 5.617 1.00 66.61 288 TRP B O 1
ATOM 4506 N N . GLY B 1 289 ? -14.960 61.309 5.208 1.00 55.03 289 GLY B N 1
ATOM 4507 C CA . GLY B 1 289 ? -15.179 60.897 6.584 1.00 53.19 289 GLY B CA 1
ATOM 4508 C C . GLY B 1 289 ? -15.280 59.387 6.605 1.00 56.54 289 GLY B C 1
ATOM 4509 O O . GLY B 1 289 ? -15.421 58.739 5.562 1.00 56.75 289 GLY B O 1
ATOM 4510 N N . THR B 1 290 ? -15.211 58.825 7.809 1.00 49.05 290 THR B N 1
ATOM 4511 C CA . THR B 1 290 ? -15.192 57.377 7.983 1.00 44.46 290 THR B CA 1
ATOM 4512 C C . THR B 1 290 ? -16.614 56.822 8.025 1.00 44.75 290 THR B C 1
ATOM 4513 O O . THR B 1 290 ? -17.597 57.567 8.062 1.00 45.05 290 THR B O 1
ATOM 4517 N N . SER B 1 291 ? -16.728 55.490 8.036 1.00 43.43 291 SER B N 1
ATOM 4518 C CA . SER B 1 291 ? -18.071 54.916 8.042 1.00 56.35 291 SER B CA 1
ATOM 4519 C C . SER B 1 291 ? -18.740 55.054 9.412 1.00 53.70 291 SER B C 1
ATOM 4520 O O . SER B 1 291 ? -19.964 55.211 9.485 1.00 61.17 291 SER B O 1
ATOM 4523 N N . LEU B 1 292 ? -17.965 55.026 10.500 1.00 55.46 292 LEU B N 1
ATOM 4524 C CA . LEU B 1 292 ? -18.512 55.400 11.807 1.00 57.74 292 LEU B CA 1
ATOM 4525 C C . LEU B 1 292 ? -19.088 56.813 11.762 1.00 57.91 292 LEU B C 1
ATOM 4526 O O . LEU B 1 292 ? -20.231 57.047 12.181 1.00 58.03 292 LEU B O 1
ATOM 4531 N N . ASP B 1 293 ? -18.311 57.763 11.229 1.00 55.03 293 ASP B N 1
ATOM 4532 C CA . ASP B 1 293 ? -18.818 59.114 11.006 1.00 57.78 293 ASP B CA 1
ATOM 4533 C C . ASP B 1 293 ? -20.134 59.102 10.240 1.00 58.69 293 ASP B C 1
ATOM 4534 O O . ASP B 1 293 ? -21.043 59.879 10.551 1.00 63.50 293 ASP B O 1
ATOM 4539 N N . GLN B 1 294 ? -20.245 58.249 9.215 1.00 53.35 294 GLN B N 1
ATOM 4540 C CA . GLN B 1 294 ? -21.471 58.202 8.420 1.00 60.56 294 GLN B CA 1
ATOM 4541 C C . GLN B 1 294 ? -22.652 57.747 9.263 1.00 62.84 294 GLN B C 1
ATOM 4542 O O . GLN B 1 294 ? -23.744 58.329 9.191 1.00 69.20 294 GLN B O 1
ATOM 4548 N N . ALA B 1 295 ? -22.457 56.684 10.050 1.00 56.41 295 ALA B N 1
ATOM 4549 C CA . ALA B 1 295 ? -23.514 56.232 10.948 1.00 62.42 295 ALA B CA 1
ATOM 4550 C C . ALA B 1 295 ? -23.959 57.366 11.864 1.00 63.63 295 ALA B C 1
ATOM 4551 O O . ALA B 1 295 ? -25.163 57.613 12.032 1.00 68.95 295 ALA B O 1
ATOM 4553 N N . GLU B 1 296 ? -22.994 58.131 12.380 1.00 51.84 296 GLU B N 1
ATOM 4554 C CA . GLU B 1 296 ? -23.312 59.217 13.309 1.00 60.29 296 GLU B CA 1
ATOM 4555 C C . GLU B 1 296 ? -24.086 60.341 12.620 1.00 73.62 296 GLU B C 1
ATOM 4556 O O . GLU B 1 296 ? -25.095 60.834 13.149 1.00 84.09 296 GLU B O 1
ATOM 4562 N N . VAL B 1 297 ? -23.619 60.781 11.448 1.00 70.97 297 VAL B N 1
ATOM 4563 C CA . VAL B 1 297 ? -24.296 61.892 10.790 1.00 65.05 297 VAL B CA 1
ATOM 4564 C C . VAL B 1 297 ? -25.693 61.479 10.367 1.00 63.19 297 VAL B C 1
ATOM 4565 O O . VAL B 1 297 ? -26.620 62.285 10.431 1.00 64.59 297 VAL B O 1
ATOM 4569 N N . PHE B 1 298 ? -25.884 60.227 9.936 1.00 56.82 298 PHE B N 1
ATOM 4570 C CA . PHE B 1 298 ? -27.247 59.827 9.589 1.00 65.64 298 PHE B CA 1
ATOM 4571 C C . PHE B 1 298 ? -28.131 59.832 10.824 1.00 76.78 298 PHE B C 1
ATOM 4572 O O . PHE B 1 298 ? -29.300 60.233 10.757 1.00 77.72 298 PHE B O 1
ATOM 4580 N N . ASP B 1 299 ? -27.585 59.396 11.964 1.00 74.10 299 ASP B N 1
ATOM 4581 C CA . ASP B 1 299 ? -28.321 59.501 13.219 1.00 71.53 299 ASP B CA 1
ATOM 4582 C C . ASP B 1 299 ? -28.763 60.936 13.466 1.00 78.19 299 ASP B C 1
ATOM 4583 O O . ASP B 1 299 ? -29.921 61.198 13.824 1.00 84.04 299 ASP B O 1
ATOM 4588 N N . LEU B 1 300 ? -27.843 61.881 13.273 1.00 72.27 300 LEU B N 1
ATOM 4589 C CA . LEU B 1 300 ? -28.150 63.278 13.554 1.00 63.08 300 LEU B CA 1
ATOM 4590 C C . LEU B 1 300 ? -29.069 63.902 12.513 1.00 65.37 300 LEU B C 1
ATOM 4591 O O . LEU B 1 300 ? -29.824 64.829 12.830 1.00 70.13 300 LEU B O 1
ATOM 4596 N N . VAL B 1 301 ? -29.024 63.422 11.273 1.00 71.49 301 VAL B N 1
ATOM 4597 C CA . VAL B 1 301 ? -29.964 63.908 10.276 1.00 71.26 301 VAL B CA 1
ATOM 4598 C C . VAL B 1 301 ? -31.365 63.383 10.578 1.00 78.96 301 VAL B C 1
ATOM 4599 O O . VAL B 1 301 ? -32.353 64.116 10.441 1.00 90.08 301 VAL B O 1
ATOM 4603 N N . LYS B 1 302 ? -31.476 62.118 11.016 1.00 76.72 302 LYS B N 1
ATOM 4604 C CA . LYS B 1 302 ? -32.757 61.616 11.517 1.00 69.41 302 LYS B CA 1
ATOM 4605 C C . LYS B 1 302 ? -33.228 62.438 12.705 1.00 84.40 302 LYS B C 1
ATOM 4606 O O . LYS B 1 302 ? -34.424 62.705 12.851 1.00 89.61 302 LYS B O 1
ATOM 4608 N N . SER B 1 303 ? -32.299 62.865 13.553 1.00 83.57 303 SER B N 1
ATOM 4609 C CA . SER B 1 303 ? -32.656 63.607 14.753 1.00 87.89 303 SER B CA 1
ATOM 4610 C C . SER B 1 303 ? -32.993 65.063 14.467 1.00 96.44 303 SER B C 1
ATOM 4611 O O . SER B 1 303 ? -33.296 65.804 15.409 1.00 108.40 303 SER B O 1
ATOM 4613 N N . GLY B 1 304 ? -32.952 65.495 13.207 1.00 86.59 304 GLY B N 1
ATOM 4614 C CA . GLY B 1 304 ? -33.180 66.893 12.896 1.00 85.74 304 GLY B CA 1
ATOM 4615 C C . GLY B 1 304 ? -32.090 67.845 13.347 1.00 92.08 304 GLY B C 1
ATOM 4616 O O . GLY B 1 304 ? -32.233 69.060 13.151 1.00 97.32 304 GLY B O 1
ATOM 4617 N N . ALA B 1 305 ? -31.015 67.341 13.963 1.00 81.84 305 ALA B N 1
ATOM 4618 C CA . ALA B 1 305 ? -29.886 68.195 14.319 1.00 75.54 305 ALA B CA 1
ATOM 4619 C C . ALA B 1 305 ? -29.194 68.716 13.068 1.00 83.40 305 ALA B C 1
ATOM 4620 O O . ALA B 1 305 ? -29.072 69.928 12.866 1.00 83.67 305 ALA B O 1
ATOM 4622 N N . PHE B 1 306 ? -28.726 67.810 12.217 1.00 89.29 306 PHE B N 1
ATOM 4623 C CA . PHE B 1 306 ? -28.279 68.189 10.886 1.00 92.49 306 PHE B CA 1
ATOM 4624 C C . PHE B 1 306 ? -29.492 68.230 9.953 1.00 92.00 306 PHE B C 1
ATOM 4625 O O . PHE B 1 306 ? -30.226 67.241 9.840 1.00 96.63 306 PHE B O 1
ATOM 4627 N N . LYS B 1 307 ? -29.727 69.381 9.314 1.00 84.26 307 LYS B N 1
ATOM 4628 C CA . LYS B 1 307 ? -30.810 69.554 8.339 1.00 88.89 307 LYS B CA 1
ATOM 4629 C C . LYS B 1 307 ? -30.230 69.987 6.993 1.00 83.02 307 LYS B C 1
ATOM 4630 O O . LYS B 1 307 ? -30.178 71.189 6.675 1.00 76.13 307 LYS B O 1
ATOM 4636 N N . PRO B 1 308 ? -29.805 69.043 6.158 1.00 78.33 308 PRO B N 1
ATOM 4637 C CA . PRO B 1 308 ? -29.120 69.411 4.913 1.00 85.53 308 PRO B CA 1
ATOM 4638 C C . PRO B 1 308 ? -30.035 70.194 3.982 1.00 92.73 308 PRO B C 1
ATOM 4639 O O . PRO B 1 308 ? -31.262 70.096 4.048 1.00 86.74 308 PRO B O 1
ATOM 4643 N N . GLN B 1 309 ? -29.416 70.987 3.107 1.00 93.19 309 GLN B N 1
ATOM 4644 C CA . GLN B 1 309 ? -30.122 71.927 2.236 1.00 85.34 309 GLN B CA 1
ATOM 4645 C C . GLN B 1 309 ? -29.848 71.561 0.779 1.00 95.81 309 GLN B C 1
ATOM 4646 O O . GLN B 1 309 ? -28.933 72.092 0.142 1.00 94.73 309 GLN B O 1
ATOM 4652 N N . VAL B 1 310 ? -30.667 70.665 0.247 1.00 94.27 310 VAL B N 1
ATOM 4653 C CA . VAL B 1 310 ? -30.476 70.137 -1.089 1.00 88.94 310 VAL B CA 1
ATOM 4654 C C . VAL B 1 310 ? -31.583 70.662 -1.995 1.00 92.58 310 VAL B C 1
ATOM 4655 O O . VAL B 1 310 ? -32.650 71.087 -1.542 1.00 89.40 310 VAL B O 1
ATOM 4657 N N . GLU B 1 311 ? -31.310 70.647 -3.300 1.00 95.74 311 GLU B N 1
ATOM 4658 C CA . GLU B 1 311 ? -32.326 70.895 -4.315 1.00 106.22 311 GLU B CA 1
ATOM 4659 C C . GLU B 1 311 ? -32.245 69.814 -5.380 1.00 107.67 311 GLU B C 1
ATOM 4660 O O . GLU B 1 311 ? -31.151 69.356 -5.731 1.00 110.18 311 GLU B O 1
ATOM 4666 N N . THR B 1 312 ? -33.408 69.400 -5.876 1.00 106.82 312 THR B N 1
ATOM 4667 C CA . THR B 1 312 ? -33.485 68.372 -6.903 1.00 97.38 312 THR B CA 1
ATOM 4668 C C . THR B 1 312 ? -33.290 68.976 -8.292 1.00 101.45 312 THR B C 1
ATOM 4669 O O . THR B 1 312 ? -33.529 70.164 -8.524 1.00 97.45 312 THR B O 1
ATOM 4673 N N . GLY B 1 313 ? -32.856 68.128 -9.225 1.00 106.59 313 GLY B N 1
ATOM 4674 C CA . GLY B 1 313 ? -32.636 68.524 -10.605 1.00 107.63 313 GLY B CA 1
ATOM 4675 C C . GLY B 1 313 ? -32.733 67.326 -11.524 1.00 110.00 313 GLY B C 1
ATOM 4676 O O . GLY B 1 313 ? -32.865 66.183 -11.081 1.00 114.92 313 GLY B O 1
ATOM 4677 N N . LYS B 1 314 ? -32.669 67.599 -12.826 1.00 104.88 314 LYS B N 1
ATOM 4678 C CA . LYS B 1 314 ? -32.792 66.546 -13.828 1.00 96.28 314 LYS B CA 1
ATOM 4679 C C . LYS B 1 314 ? -31.432 65.911 -14.100 1.00 85.44 314 LYS B C 1
ATOM 4680 O O . LYS B 1 314 ? -30.452 66.613 -14.371 1.00 78.39 314 LYS B O 1
ATOM 4682 N N . PHE B 1 315 ? -31.381 64.582 -13.996 1.00 80.16 315 PHE B N 1
ATOM 4683 C CA . PHE B 1 315 ? -30.250 63.791 -14.478 1.00 81.12 315 PHE B CA 1
ATOM 4684 C C . PHE B 1 315 ? -29.768 64.257 -15.854 1.00 80.16 315 PHE B C 1
ATOM 4685 O O . PHE B 1 315 ? -28.580 64.554 -16.047 1.00 77.20 315 PHE B O 1
ATOM 4693 N N . LYS B 1 316 ? -30.696 64.366 -16.813 1.00 85.09 316 LYS B N 1
ATOM 4694 C CA . LYS B 1 316 ? -30.350 64.803 -18.167 1.00 92.07 316 LYS B CA 1
ATOM 4695 C C . LYS B 1 316 ? -29.662 66.167 -18.194 1.00 99.04 316 LYS B C 1
ATOM 4696 O O . LYS B 1 316 ? -28.945 66.466 -19.152 1.00 105.06 316 LYS B O 1
ATOM 4698 N N . ASP B 1 317 ? -29.844 66.991 -17.166 1.00 100.43 317 ASP B N 1
ATOM 4699 C CA . ASP B 1 317 ? -29.286 68.337 -17.136 1.00 100.98 317 ASP B CA 1
ATOM 4700 C C . ASP B 1 317 ? -27.955 68.427 -16.399 1.00 93.01 317 ASP B C 1
ATOM 4701 O O . ASP B 1 317 ? -27.444 69.542 -16.206 1.00 86.61 317 ASP B O 1
ATOM 4706 N N . LEU B 1 318 ? -27.385 67.288 -15.993 1.00 88.33 318 LEU B N 1
ATOM 4707 C CA . LEU B 1 318 ? -26.155 67.295 -15.211 1.00 88.04 318 LEU B CA 1
ATOM 4708 C C . LEU B 1 318 ? -25.134 68.308 -15.727 1.00 88.06 318 LEU B C 1
ATOM 4709 O O . LEU B 1 318 ? -24.687 69.192 -14.983 1.00 97.00 318 LEU B O 1
ATOM 4714 N N . ASN B 1 319 ? -24.770 68.195 -17.007 1.00 76.65 319 ASN B N 1
ATOM 4715 C CA . ASN B 1 319 ? -23.758 69.073 -17.585 1.00 77.63 319 ASN B CA 1
ATOM 4716 C C . ASN B 1 319 ? -24.121 70.536 -17.392 1.00 89.99 319 ASN B C 1
ATOM 4717 O O . ASN B 1 319 ? -23.322 71.323 -16.867 1.00 92.26 319 ASN B O 1
ATOM 4722 N N . GLU B 1 320 ? -25.336 70.918 -17.791 1.00 85.25 320 GLU B N 1
ATOM 4723 C CA . GLU B 1 320 ? -25.760 72.292 -17.574 1.00 88.02 320 GLU B CA 1
ATOM 4724 C C . GLU B 1 320 ? -25.660 72.648 -16.098 1.00 94.18 320 GLU B C 1
ATOM 4725 O O . GLU B 1 320 ? -25.123 73.703 -15.736 1.00 105.48 320 GLU B O 1
ATOM 4727 N N . ILE B 1 321 ? -26.115 71.747 -15.224 1.00 93.70 321 ILE B N 1
ATOM 4728 C CA . ILE B 1 321 ? -26.032 72.013 -13.792 1.00 91.28 321 ILE B CA 1
ATOM 4729 C C . ILE B 1 321 ? -24.589 72.277 -13.384 1.00 93.34 321 ILE B C 1
ATOM 4730 O O . ILE B 1 321 ? -24.298 73.236 -12.645 1.00 84.50 321 ILE B O 1
ATOM 4735 N N . LEU B 1 322 ? -23.656 71.466 -13.904 1.00 84.72 322 LEU B N 1
ATOM 4736 C CA . LEU B 1 322 ? -22.250 71.661 -13.569 1.00 83.32 322 LEU B CA 1
ATOM 4737 C C . LEU B 1 322 ? -21.779 73.041 -14.007 1.00 94.38 322 LEU B C 1
ATOM 4738 O O . LEU B 1 322 ? -21.045 73.718 -13.272 1.00 105.69 322 LEU B O 1
ATOM 4743 N N . GLU B 1 323 ? -22.241 73.497 -15.175 1.00 89.57 323 GLU B N 1
ATOM 4744 C CA . GLU B 1 323 ? -21.927 74.850 -15.615 1.00 92.62 323 GLU B CA 1
ATOM 4745 C C . GLU B 1 323 ? -22.347 75.866 -14.564 1.00 94.93 323 GLU B C 1
ATOM 4746 O O . GLU B 1 323 ? -21.537 76.699 -14.136 1.00 107.07 323 GLU B O 1
ATOM 4748 N N . LYS B 1 324 ? -23.593 75.779 -14.079 1.00 90.18 324 LYS B N 1
ATOM 4749 C CA . LYS B 1 324 ? -24.004 76.779 -13.103 1.00 94.18 324 LYS B CA 1
ATOM 4750 C C . LYS B 1 324 ? -23.285 76.609 -11.775 1.00 100.05 324 LYS B C 1
ATOM 4751 O O . LYS B 1 324 ? -23.218 77.572 -10.998 1.00 103.03 324 LYS B O 1
ATOM 4757 N N . LEU B 1 325 ? -22.700 75.436 -11.504 1.00 98.35 325 LEU B N 1
ATOM 4758 C CA . LEU B 1 325 ? -21.896 75.352 -10.291 1.00 95.78 325 LEU B CA 1
ATOM 4759 C C . LEU B 1 325 ? -20.614 76.150 -10.452 1.00 92.81 325 LEU B C 1
ATOM 4760 O O . LEU B 1 325 ? -20.200 76.849 -9.520 1.00 93.35 325 LEU B O 1
ATOM 4765 N N . GLU B 1 326 ? -19.990 76.103 -11.639 1.00 83.65 326 GLU B N 1
ATOM 4766 C CA . GLU B 1 326 ? -18.712 76.792 -11.765 1.00 87.66 326 GLU B CA 1
ATOM 4767 C C . GLU B 1 326 ? -18.898 78.296 -11.647 1.00 97.12 326 GLU B C 1
ATOM 4768 O O . GLU B 1 326 ? -18.114 78.973 -10.972 1.00 105.47 326 GLU B O 1
ATOM 4774 N N . LYS B 1 327 ? -19.946 78.833 -12.266 1.00 104.45 327 LYS B N 1
ATOM 4775 C CA . LYS B 1 327 ? -20.241 80.250 -12.091 1.00 115.26 327 LYS B CA 1
ATOM 4776 C C . LYS B 1 327 ? -20.875 80.549 -10.736 1.00 114.90 327 LYS B C 1
ATOM 4777 O O . LYS B 1 327 ? -21.183 81.716 -10.459 1.00 113.64 327 LYS B O 1
ATOM 4779 N N . GLY B 1 328 ? -21.067 79.531 -9.894 1.00 99.48 328 GLY B N 1
ATOM 4780 C CA . GLY B 1 328 ? -21.571 79.724 -8.553 1.00 85.79 328 GLY B CA 1
ATOM 4781 C C . GLY B 1 328 ? -22.971 80.291 -8.511 1.00 91.96 328 GLY B C 1
ATOM 4782 O O . GLY B 1 328 ? -23.247 81.251 -7.783 1.00 92.45 328 GLY B O 1
ATOM 4783 N N . GLN B 1 329 ? -23.872 79.710 -9.293 1.00 92.67 329 GLN B N 1
ATOM 4784 C CA . GLN B 1 329 ? -25.263 80.141 -9.320 1.00 104.96 329 GLN B CA 1
ATOM 4785 C C . GLN B 1 329 ? -26.179 79.085 -8.711 1.00 110.45 329 GLN B C 1
ATOM 4786 O O . GLN B 1 329 ? -27.303 78.876 -9.169 1.00 119.01 329 GLN B O 1
ATOM 4792 N N . ILE B 1 330 ? -25.702 78.414 -7.665 1.00 110.97 330 ILE B N 1
ATOM 4793 C CA . ILE B 1 330 ? -26.458 77.383 -6.963 1.00 101.86 330 ILE B CA 1
ATOM 4794 C C . ILE B 1 330 ? -26.464 77.737 -5.481 1.00 101.32 330 ILE B C 1
ATOM 4795 O O . ILE B 1 330 ? -25.408 78.028 -4.912 1.00 82.90 330 ILE B O 1
ATOM 4800 N N . LYS B 1 331 ? -27.659 77.758 -4.877 1.00 102.32 331 LYS B N 1
ATOM 4801 C CA . LYS B 1 331 ? -27.852 78.263 -3.522 1.00 101.92 331 LYS B CA 1
ATOM 4802 C C . LYS B 1 331 ? -27.043 77.430 -2.538 1.00 110.11 331 LYS B C 1
ATOM 4803 O O . LYS B 1 331 ? -26.055 77.914 -1.975 1.00 114.70 331 LYS B O 1
ATOM 4805 N N . SER B 1 332 ? -27.447 76.176 -2.332 1.00 110.52 332 SER B N 1
ATOM 4806 C CA . SER B 1 332 ? -26.602 75.215 -1.630 1.00 101.38 332 SER B CA 1
ATOM 4807 C C . SER B 1 332 ? -26.407 74.042 -2.566 1.00 94.11 332 SER B C 1
ATOM 4808 O O . SER B 1 332 ? -26.355 74.245 -3.773 1.00 115.60 332 SER B O 1
ATOM 4810 N N . ARG B 1 333 ? -26.343 72.819 -2.059 1.00 73.62 333 ARG B N 1
ATOM 4811 C CA . ARG B 1 333 ? -25.998 71.706 -2.930 1.00 74.91 333 ARG B CA 1
ATOM 4812 C C . ARG B 1 333 ? -27.151 71.345 -3.883 1.00 75.20 333 ARG B C 1
ATOM 4813 O O . ARG B 1 333 ? -28.309 71.737 -3.702 1.00 85.47 333 ARG B O 1
ATOM 4821 N N . LEU B 1 334 ? -26.821 70.589 -4.922 1.00 72.61 334 LEU B N 1
ATOM 4822 C CA . LEU B 1 334 ? -27.825 70.131 -5.879 1.00 85.54 334 LEU B CA 1
ATOM 4823 C C . LEU B 1 334 ? -27.694 68.625 -6.075 1.00 85.18 334 LEU B C 1
ATOM 4824 O O . LEU B 1 334 ? -26.603 68.057 -5.950 1.00 85.81 334 LEU B O 1
ATOM 4826 N N . VAL B 1 335 ? -28.820 67.968 -6.340 1.00 72.49 335 VAL B N 1
ATOM 4827 C CA . VAL B 1 335 ? -28.852 66.514 -6.477 1.00 74.74 335 VAL B CA 1
ATOM 4828 C C . VAL B 1 335 ? -29.658 66.133 -7.706 1.00 75.54 335 VAL B C 1
ATOM 4829 O O . VAL B 1 335 ? -30.788 66.599 -7.888 1.00 74.32 335 VAL B O 1
ATOM 4833 N N . LEU B 1 336 ? -29.079 65.280 -8.538 1.00 74.95 336 LEU B N 1
ATOM 4834 C CA . LEU B 1 336 ? -29.793 64.731 -9.678 1.00 75.27 336 LEU B CA 1
ATOM 4835 C C . LEU B 1 336 ? -30.802 63.685 -9.223 1.00 82.04 336 LEU B C 1
ATOM 4836 O O . LEU B 1 336 ? -30.497 62.825 -8.380 1.00 84.75 336 LEU B O 1
ATOM 4841 N N . THR B 1 337 ? -32.008 63.781 -9.796 1.00 84.65 337 THR B N 1
ATOM 4842 C CA . THR B 1 337 ? -33.086 62.812 -9.639 1.00 90.92 337 THR B CA 1
ATOM 4843 C C . THR B 1 337 ? -33.736 62.564 -11.006 1.00 97.19 337 THR B C 1
ATOM 4844 O O . THR B 1 337 ? -33.327 63.130 -12.033 1.00 78.17 337 THR B O 1
ATOM 4848 N N . ASP B 1 338 ? -34.762 61.705 -11.012 1.00 101.38 338 ASP B N 1
ATOM 4849 C CA . ASP B 1 338 ? -35.506 61.346 -12.220 1.00 100.68 338 ASP B CA 1
ATOM 4850 C C . ASP B 1 338 ? -34.559 60.792 -13.287 1.00 100.32 338 ASP B C 1
ATOM 4851 O O . ASP B 1 338 ? -34.354 61.371 -14.353 1.00 99.38 338 ASP B O 1
ATOM 4856 N N . PHE B 1 339 ? -33.983 59.640 -12.958 1.00 98.07 339 PHE B N 1
ATOM 4857 C CA . PHE B 1 339 ? -32.980 59.034 -13.821 1.00 88.14 339 PHE B CA 1
ATOM 4858 C C . PHE B 1 339 ? -33.584 58.408 -15.070 1.00 85.78 339 PHE B C 1
ATOM 4859 O O . PHE B 1 339 ? -32.881 58.257 -16.075 1.00 74.88 339 PHE B O 1
ATOM 4867 N N . ASP B 1 340 ? -34.869 58.065 -15.037 1.00 96.31 340 ASP B N 1
ATOM 4868 C CA . ASP B 1 340 ? -35.558 57.479 -16.179 1.00 100.67 340 ASP B CA 1
ATOM 4869 C C . ASP B 1 340 ? -35.992 58.523 -17.217 1.00 103.10 340 ASP B C 1
ATOM 4870 O O . ASP B 1 340 ? -36.811 58.193 -18.084 1.00 102.56 340 ASP B O 1
ATOM 4875 N N . ASP B 1 341 ? -35.473 59.755 -17.147 1.00 105.42 341 ASP B N 1
ATOM 4876 C CA . ASP B 1 341 ? -35.756 60.812 -18.116 1.00 109.53 341 ASP B CA 1
ATOM 4877 C C . ASP B 1 341 ? -34.647 60.951 -19.159 1.00 115.42 341 ASP B C 1
ATOM 4878 O O . ASP B 1 341 ? -34.414 62.046 -19.681 1.00 122.48 341 ASP B O 1
ATOM 4883 N N . ILE B 1 342 ? -33.960 59.856 -19.475 1.00 114.23 342 ILE B N 1
ATOM 4884 C CA . ILE B 1 342 ? -32.813 59.886 -20.378 1.00 103.29 342 ILE B CA 1
ATOM 4885 C C . ILE B 1 342 ? -33.267 59.752 -21.824 1.00 84.90 342 ILE B C 1
ATOM 4886 O O . ILE B 1 342 ? -33.823 60.697 -22.380 1.00 92.49 342 ILE B O 1
#

CATH classification: 3.90.180.10 (+1 more: 3.40.50.720)

B-factor: mean 73.31, std 18.63, range [33.0, 150.92]

Solvent-accessible surface area: 27978 Å² total; per-residue (Å²): 151,55,62,157,75,14,29,0,3,25,14,58,83,83,35,81,51,7,76,93,49,112,27,99,21,45,84,33,20,111,30,36,0,2,2,29,8,89,0,0,0,8,6,83,34,9,10,21,7,23,112,54,42,72,120,12,88,46,90,6,9,2,0,9,0,2,0,1,29,1,59,24,74,8,79,59,14,81,69,84,84,52,59,71,67,60,37,9,0,2,3,0,0,3,4,48,12,60,32,104,53,11,40,37,9,123,6,5,80,10,137,22,117,94,34,69,22,1,0,42,27,35,45,0,0,6,2,18,36,4,17,0,30,20,60,6,20,40,56,8,42,143,85,18,38,18,18,56,0,0,0,0,0,9,0,0,0,11,0,23,20,0,0,84,94,8,133,17,80,50,165,13,76,0,0,0,2,9,0,32,11,31,2,1,4,0,0,12,0,0,67,61,51,31,0,65,0,4,0,30,20,147,60,127,52,1,25,47,2,0,130,133,43,38,10,69,62,18,39,122,74,15,70,86,136,53,81,38,135,103,4,43,1,0,0,0,23,48,1,67,58,65,11,5,58,12,0,15,86,4,0,74,60,77,0,2,0,0,29,17,16,72,31,31,107,72,56,91,92,86,94,120,38,38,114,119,52,123,13,101,59,58,58,18,82,14,0,12,12,32,2,5,14,42,0,3,70,55,12,56,89,31,48,7,126,6,51,38,102,81,21,25,5,50,64,7,65,101,27,13,64,101,29,55,82,36,62,22,94,10,13,20,0,0,30,88,32,98,80,124,106,209,52,49,152,76,2,69,0,4,14,11,65,78,86,47,104,52,5,67,74,96,97,19,96,22,46,88,32,19,104,27,14,0,0,0,67,2,61,2,0,0,2,7,74,28,0,10,18,4,18,107,44,39,62,114,24,84,39,112,8,7,0,0,8,0,1,0,0,21,1,50,22,73,9,65,60,15,74,58,159,66,44,61,140,60,40,39,7,0,1,3,0,0,0,1,43,10,60,33,98,56,9,39,27,6,121,7,4,78,9,140,31,106,145,25,61,19,0,0,27,24,29,28,0,0,0,0,26,26,0,21,0,52,35,55,4,20,42,131,5,46,145,87,16,40,24,20,38,0,0,2,0,0,11,0,0,0,10,0,18,23,0,0,86,92,12,133,13,79,50,164,13,36,0,18,0,8,8,2,30,14,30,1,6,8,0,0,26,5,0,39,66,58,37,5,80,0,11,1,38,24,149,44,61,64,4,51,61,38,0,66,90,30,43,11,83,73,34,37,128,73,43,53,86,123,75,92,51,62,113,26,44,2,0,0,0,22,51,1,71,60,60,14,5,68,32,0,15,56,30,0,72,62,81,0,3,0,0,32,14,16,77,28,34,108,79,57,93,78,88,92,116,50,33,111,113,50,121,13,103,53,64,63,20,79,13,0,13,9,26,5,4,11,43,1,3,72,63,16,63,75,26,49,3,128,15,98,30,103,99,22,31,0,54,71,0,55,58,20,7,66,100,32,104,70,54,125,36,68,18,17,14,1,0,34,96,11,121,93,76

InterPro domains:
  IPR002328 Alcohol dehydrogenase, zinc-type, conserved site [PS00059] (65-79)
  IPR011032 GroES-like superfamily [SSF50129] (4-187)
  IPR013149 Alcohol dehydrogenase-like, C-terminal [PF00107] (183-302)
  IPR013154 Alcohol dehydrogenase-like, N-terminal [PF08240] (31-144)
  IPR020843 Enoylreductase domain [SM00829] (16-336)
  IPR036291 NAD(P)-binding domain superfamily [SSF51735] (149-306)

Secondary structure (DSSP, 8-state):
---SEEEEEEE-TT-SS-EEEEEE-----TTEEEEEEEEEE--THHHHHHTTSS---SSEE---EEEEEEEEE-TT--TTTS-TT-EEEE-TT---SSSHHHHHT-GGG---TT---BTTTB--SSBSEEEEEGGGEEEPPTT--HHHHHHIIIIIHHHHHHHHHHT--TT-EEEEE--SHHHHHHHHHHHHHT-EEEEE-SSHHHHHHHHHTT-SEE-S---TTSPP--EEEEEESS-SHHHHHHHHHHEEEEEEEEE---SSS-----HHHHHHTT-EE----S--HHHHHHHHHHHHTTS----EEEEEGGGHHHHHHHHHTT-SSSEEEEE-TT--/-PPPSEEEEEEE-TT-SS-EEEEEEPPPP-TTEEEEEEEEEEE-HHHHHHHHSSS---SSEE---EEEEEEEEE-TT--GGGS-TT-EEEE-TT---SSSHHHHTB-GGG---TT---BTTTB--SSBSEEEEEGGGEEEPPTT--HHHHHHIIIIIHHHHHHHHHHT--TT-EEEEE--SHHHHHHHHHHHHHT-EEEEE-S-HHHHHHHHHTT-SEE-S---TTS----EEEEEESS--HHHHHHHHHHEEEEEEEEE---S-SS----HHHHHHTT-EE----S--HHHHHHHHHHHHTTSS---EEEEEGGGHHHHHHHHHTT--SSEEEEE-TT--

Nearest PDB structures (foldseek):
  6isv-assembly1_B  TM=1.003E+00  e=4.881E-78  Geotrichum candidum
  4c4o-assembly1_B  TM=9.512E-01  e=1.394E-43  Candida parapsilosis
  3wlf-assembly1_B  TM=8.892E-01  e=2.276E-43  Candida parapsilosis
  3wnq-assembly1_B  TM=8.929E-01  e=6.448E-43  Candida parapsilosis
  4c4o-assembly1_C  TM=8.785E-01  e=3.186E-37  Candida parapsilosis